Protein AF-A0AAE0FMF3-F1 (afdb_monomer_lite)

Secondary structure (DSSP, 8-state):
------PPPHHHHHHHHHHH-TTSGGGGGTT-HHHHHHHHHHHHHHHHHTEEE-TTSEEEEEES--PPPP-TTS--EEEEEEEETT-GGGS-GGGGGGHHHHHHHHSSTTB-GGGTTSEEEEEEEEEEEETTS-SS--S-B-SS--B---TTSTTTT-B--BS--B-SSSBBS-EEEEESSTTSEEEETTEEE--TTT--GGGB-GGGHHHHHTSSTT-EEEPPTTEEEEE-TT--EEEPPPPPPTT--SEEEEEEEEEEES-BSEEEGGGSPPPSSTT---SSEEE-S-TT--SSTTTTTTS-------------------------TT--PPPPEEE-SSS---EETTEE----SS--EEEEETTS-S--EEE---S----HHHHHHHT--

pLDDT: mean 76.84, std 27.26, range [20.5, 98.75]

Sequence (393 aa):
MSSRGVGLCPTWRLILLGTLDPTSPLSLLRGFEGLLSQIKFITESAWRAAVSINHHSVVHVSHGVKFPPVDWQNPININMMPIIIGAKDSIPVSCRKYYPVLEACLKSSLVSSSMEGCMGYLTIQESEVPTNTSQRRPGLHTETPGICRDRGSYFHGKSLGWGQGWAKPRLLGGIFMASTLADSCEVWENAQVTEPTVIARHGDVEHLRATLASTRELRPRRLKANEMVWITDTTPHESLPLAPCSGGEKTVRRQYFRLVAGAISVWYAAHSTPNPIPSIQPEAEIIHGNKFGVDNQEYAQAESGHDSTTGEGQCQFRESGGGGVHVTPQDCSPIRVKVVRGRKAIIGRSGVVLKTTGQRYRVQLEGEPASAVWVGISDVEINLAQAFEELRV

Organism: NCBI:txid36881

Structure (mmCIF, N/CA/C/O backbone):
data_AF-A0AAE0FMF3-F1
#
_entry.id   AF-A0AAE0FMF3-F1
#
loop_
_atom_site.group_PDB
_atom_site.id
_atom_site.type_symbol
_atom_site.label_atom_id
_atom_site.label_alt_id
_atom_site.label_comp_id
_atom_site.label_asym_id
_atom_site.label_entity_id
_atom_site.label_seq_id
_atom_site.pdbx_PDB_ins_code
_atom_site.Cartn_x
_atom_site.Cartn_y
_atom_site.Cartn_z
_atom_site.occupancy
_atom_site.B_iso_or_equiv
_atom_site.auth_seq_id
_atom_site.auth_comp_id
_atom_site.auth_asym_id
_atom_site.auth_atom_id
_atom_site.pdbx_PDB_model_num
ATOM 1 N N . MET A 1 1 ? 22.633 11.520 6.466 1.00 34.62 1 MET A N 1
ATOM 2 C CA . MET A 1 1 ? 21.817 11.259 5.259 1.00 34.62 1 MET A CA 1
ATOM 3 C C . MET A 1 1 ? 22.691 10.505 4.270 1.00 34.62 1 MET A C 1
ATOM 5 O O . MET A 1 1 ? 23.582 11.104 3.693 1.00 34.62 1 MET A O 1
ATOM 9 N N . SER A 1 2 ? 22.524 9.184 4.176 1.00 32.91 2 SER A N 1
ATOM 10 C CA . SER A 1 2 ? 23.246 8.350 3.208 1.00 32.91 2 SER A CA 1
ATOM 11 C C . SER A 1 2 ? 22.793 8.738 1.800 1.00 32.91 2 SER A C 1
ATOM 13 O O . SER A 1 2 ? 21.591 8.769 1.525 1.00 32.91 2 SER A O 1
ATOM 15 N N . SER A 1 3 ? 23.743 9.073 0.931 1.00 33.56 3 SER A N 1
ATOM 16 C CA . SER A 1 3 ? 23.519 9.151 -0.505 1.00 33.56 3 SER A CA 1
ATOM 17 C C . SER A 1 3 ? 23.095 7.763 -0.980 1.00 33.56 3 SER A C 1
ATOM 19 O O . SER A 1 3 ? 23.925 6.887 -1.214 1.00 33.56 3 SER A O 1
ATOM 21 N N . ARG A 1 4 ? 21.781 7.539 -1.113 1.00 51.03 4 ARG A N 1
ATOM 22 C CA . ARG A 1 4 ? 21.269 6.470 -1.973 1.00 51.03 4 ARG A CA 1
ATOM 23 C C . ARG A 1 4 ? 21.770 6.816 -3.374 1.00 51.03 4 ARG A C 1
ATOM 25 O O . ARG A 1 4 ? 21.195 7.675 -4.036 1.00 51.03 4 ARG A O 1
ATOM 32 N N . GLY A 1 5 ? 22.931 6.271 -3.740 1.00 42.31 5 GLY A N 1
ATOM 33 C CA . GLY A 1 5 ? 23.558 6.510 -5.031 1.00 42.31 5 GLY A CA 1
ATOM 34 C C . GLY A 1 5 ? 22.558 6.211 -6.137 1.00 42.31 5 GLY A C 1
ATOM 35 O O . GLY A 1 5 ? 21.727 5.312 -5.993 1.00 42.31 5 GLY A O 1
ATOM 36 N N . VAL A 1 6 ? 22.626 6.979 -7.222 1.00 54.16 6 VAL A N 1
ATOM 37 C CA . VAL A 1 6 ? 21.832 6.763 -8.437 1.00 54.16 6 VAL A CA 1
ATOM 38 C C . VAL A 1 6 ? 22.367 5.507 -9.133 1.00 54.16 6 VAL A C 1
ATOM 40 O O . VAL A 1 6 ? 23.012 5.564 -10.173 1.00 54.16 6 VAL A O 1
ATOM 43 N N . GLY A 1 7 ? 22.200 4.356 -8.484 1.00 64.44 7 GLY A N 1
ATOM 44 C CA . GLY A 1 7 ? 22.430 3.060 -9.089 1.00 64.44 7 GLY A CA 1
ATOM 45 C C . GLY A 1 7 ? 21.396 2.830 -10.184 1.00 64.44 7 GLY A C 1
ATOM 46 O O . GLY A 1 7 ? 20.300 3.394 -10.154 1.00 64.44 7 GLY A O 1
ATOM 47 N N . LEU A 1 8 ? 21.745 1.992 -11.158 1.00 76.19 8 LEU A N 1
ATOM 48 C CA . LEU A 1 8 ? 20.786 1.495 -12.141 1.00 76.19 8 LEU A CA 1
ATOM 49 C C . LEU A 1 8 ? 19.571 0.911 -11.414 1.00 76.19 8 LEU A C 1
ATOM 51 O O . LEU A 1 8 ? 19.737 0.180 -10.432 1.00 76.19 8 LEU A O 1
ATOM 55 N N . CYS A 1 9 ? 18.360 1.216 -11.892 1.00 82.56 9 CYS A N 1
ATOM 56 C CA . CYS A 1 9 ? 17.172 0.605 -11.310 1.00 82.56 9 CYS A CA 1
ATOM 57 C C . CYS A 1 9 ? 17.260 -0.930 -11.453 1.00 82.56 9 CYS A C 1
ATOM 59 O O . CYS A 1 9 ? 17.908 -1.421 -12.389 1.00 82.56 9 CYS A O 1
ATOM 61 N N . PRO A 1 10 ? 16.634 -1.704 -10.548 1.00 83.56 10 PRO A N 1
ATOM 62 C CA . PRO A 1 10 ? 16.750 -3.162 -10.548 1.00 83.56 10 PRO A CA 1
ATOM 63 C C . PRO A 1 10 ? 16.452 -3.804 -11.911 1.00 83.56 10 PRO A C 1
ATOM 65 O O . PRO A 1 10 ? 17.165 -4.715 -12.322 1.00 83.56 10 PRO A O 1
ATOM 68 N N . THR A 1 11 ? 15.481 -3.273 -12.659 1.00 86.94 11 THR A N 1
ATOM 69 C CA . THR A 1 11 ? 15.142 -3.729 -14.015 1.00 86.94 11 THR A CA 1
ATOM 70 C C . THR A 1 11 ? 16.310 -3.586 -14.989 1.00 86.94 11 THR A C 1
ATOM 72 O O . THR A 1 11 ? 16.676 -4.553 -15.650 1.00 86.94 11 THR A O 1
ATOM 75 N N . TRP A 1 12 ? 16.950 -2.414 -15.049 1.00 90.56 12 TRP A N 1
ATOM 76 C CA . TRP A 1 12 ? 18.107 -2.199 -15.926 1.00 90.56 12 TRP A CA 1
ATOM 77 C C . TRP A 1 12 ? 19.310 -3.034 -15.512 1.00 90.56 12 TRP A C 1
ATOM 79 O O . TRP A 1 12 ? 20.037 -3.531 -16.370 1.00 90.56 12 TRP A O 1
ATOM 89 N N . ARG A 1 13 ? 19.494 -3.247 -14.206 1.00 89.50 13 ARG A N 1
ATOM 90 C CA . ARG A 1 13 ? 20.525 -4.156 -13.708 1.00 89.50 13 ARG A CA 1
ATOM 91 C C . ARG A 1 13 ? 20.293 -5.585 -14.202 1.00 89.50 13 ARG A C 1
ATOM 93 O O . ARG A 1 13 ? 21.244 -6.205 -14.659 1.00 89.50 13 ARG A O 1
ATOM 100 N N . LEU A 1 14 ? 19.060 -6.089 -14.144 1.00 90.62 14 LEU A N 1
ATOM 101 C CA . LEU A 1 14 ? 18.723 -7.426 -14.644 1.00 90.62 14 LEU A CA 1
ATOM 102 C C . LEU A 1 14 ? 18.910 -7.542 -16.159 1.00 90.62 14 LEU A C 1
ATOM 104 O O . LEU A 1 14 ? 19.486 -8.526 -16.610 1.00 90.62 14 LEU A O 1
ATOM 108 N N . ILE A 1 15 ? 18.495 -6.529 -16.929 1.00 92.31 15 ILE A N 1
ATOM 109 C CA . ILE A 1 15 ? 18.696 -6.518 -18.385 1.00 92.31 15 ILE A CA 1
ATOM 110 C C . ILE A 1 15 ? 20.188 -6.616 -18.719 1.00 92.31 15 ILE A C 1
ATOM 112 O O . ILE A 1 15 ? 20.584 -7.469 -19.507 1.00 92.31 15 ILE A O 1
ATOM 116 N N . LEU A 1 16 ? 21.023 -5.788 -18.082 1.00 93.25 16 LEU A N 1
ATOM 117 C CA . LEU A 1 16 ? 22.468 -5.780 -18.320 1.00 93.25 16 LEU A CA 1
ATOM 118 C C . LEU A 1 16 ? 23.158 -7.055 -17.826 1.00 93.25 16 LEU A C 1
ATOM 120 O O . LEU A 1 16 ? 24.069 -7.541 -18.480 1.00 93.25 16 LEU A O 1
ATOM 124 N N . LEU A 1 17 ? 22.730 -7.633 -16.703 1.00 94.38 17 LEU A N 1
ATOM 125 C CA . LEU A 1 17 ? 23.239 -8.939 -16.273 1.00 94.38 17 LEU A CA 1
ATOM 126 C C . LEU A 1 17 ? 22.872 -10.036 -17.279 1.00 94.38 17 LEU A C 1
ATOM 128 O O . LEU A 1 17 ? 23.709 -10.878 -17.591 1.00 94.38 17 LEU A O 1
ATOM 132 N N . GLY A 1 18 ? 21.664 -9.983 -17.843 1.00 95.75 18 GLY A N 1
ATOM 133 C CA . GLY A 1 18 ? 21.236 -10.897 -18.897 1.00 95.75 18 GLY A CA 1
ATOM 134 C C . GLY A 1 18 ? 22.078 -10.789 -20.169 1.00 95.75 18 GLY A C 1
ATOM 135 O O . GLY A 1 18 ? 22.323 -11.801 -20.813 1.00 95.75 18 GLY A O 1
ATOM 136 N N . THR A 1 19 ? 22.601 -9.610 -20.524 1.00 96.75 19 THR A N 1
ATOM 137 C CA . THR A 1 19 ? 23.512 -9.509 -21.683 1.00 96.75 19 THR A CA 1
ATOM 138 C C . THR A 1 19 ? 24.870 -10.180 -21.428 1.00 96.75 19 THR A C 1
ATOM 140 O O . THR A 1 19 ? 25.551 -10.613 -22.366 1.00 96.75 19 THR A O 1
ATOM 143 N N . LEU A 1 20 ? 25.263 -10.324 -20.159 1.00 95.69 20 LEU A N 1
ATOM 144 C CA . LEU A 1 20 ? 26.506 -10.976 -19.737 1.00 95.69 20 LEU A CA 1
ATOM 145 C C . LEU A 1 20 ? 26.362 -12.492 -19.540 1.00 95.69 20 LEU A C 1
ATOM 147 O O . LEU A 1 20 ? 27.355 -13.211 -19.653 1.00 95.69 20 LEU A O 1
ATOM 151 N N . ASP A 1 21 ? 25.150 -12.994 -19.325 1.00 96.31 21 ASP A N 1
ATOM 152 C CA . ASP A 1 21 ? 24.869 -14.424 -19.193 1.00 96.31 21 ASP A CA 1
ATOM 153 C C . ASP A 1 21 ? 24.664 -15.076 -20.574 1.00 96.31 21 ASP A C 1
ATOM 155 O O . ASP A 1 21 ? 23.657 -14.795 -21.219 1.00 96.31 21 ASP A O 1
ATOM 159 N N . PRO A 1 22 ? 25.567 -15.960 -21.044 1.00 96.56 22 PRO A N 1
ATOM 160 C CA . PRO A 1 22 ? 25.448 -16.594 -22.360 1.00 96.56 22 PRO A CA 1
ATOM 161 C C . PRO A 1 22 ? 24.219 -17.506 -22.505 1.00 96.56 22 PRO A C 1
ATOM 163 O O . PRO A 1 22 ? 23.845 -17.827 -23.628 1.00 96.56 22 PRO A O 1
ATOM 166 N N . THR A 1 23 ? 23.598 -17.929 -21.401 1.00 96.69 23 THR A N 1
ATOM 167 C CA . THR A 1 23 ? 22.374 -18.746 -21.426 1.00 96.69 23 THR A CA 1
ATOM 168 C C . THR A 1 23 ? 21.105 -17.899 -21.515 1.00 96.69 23 THR A C 1
ATOM 170 O O . THR A 1 23 ? 20.043 -18.397 -21.889 1.00 96.69 23 THR A O 1
ATOM 173 N N . SER A 1 24 ? 21.203 -16.601 -21.218 1.00 96.75 24 SER A N 1
ATOM 174 C CA . SER A 1 24 ? 20.083 -15.677 -21.324 1.00 96.75 24 SER A CA 1
ATOM 175 C C . SER A 1 24 ? 19.810 -15.320 -22.788 1.00 96.75 24 SER A C 1
ATOM 177 O O . SER A 1 24 ? 20.747 -14.994 -23.522 1.00 96.75 24 SER A O 1
ATOM 179 N N . PRO A 1 25 ? 18.538 -15.236 -23.222 1.00 95.75 25 PRO A N 1
ATOM 180 C CA . PRO A 1 25 ? 18.191 -14.667 -24.527 1.00 95.75 25 PRO A CA 1
ATOM 181 C C . PRO A 1 25 ? 18.686 -13.223 -24.713 1.00 95.75 25 PRO A C 1
ATOM 183 O O . PRO A 1 25 ? 18.893 -12.774 -25.838 1.00 95.75 25 PRO A O 1
ATOM 186 N N . LEU A 1 26 ? 18.908 -12.490 -23.613 1.00 95.69 26 LEU A N 1
ATOM 187 C CA . LEU A 1 26 ? 19.444 -11.129 -23.644 1.00 95.69 26 LEU A CA 1
ATOM 188 C C . LEU A 1 26 ? 20.931 -11.078 -24.020 1.00 95.69 26 LEU A C 1
ATOM 190 O O . LEU A 1 26 ? 21.415 -10.004 -24.380 1.00 95.69 26 LEU A O 1
ATOM 194 N N . SER A 1 27 ? 21.651 -12.206 -24.005 1.00 97.12 27 SER A N 1
ATOM 195 C CA . SER A 1 27 ? 23.036 -12.290 -24.495 1.00 97.12 27 SER A CA 1
ATOM 196 C C . SER A 1 27 ? 23.182 -11.845 -25.948 1.00 97.12 27 SER A C 1
ATOM 198 O O . SER A 1 27 ? 24.229 -11.319 -26.317 1.00 97.12 27 SER A O 1
ATOM 200 N N . LEU A 1 28 ? 22.115 -11.958 -26.745 1.00 96.94 28 LEU A N 1
ATOM 201 C CA . LEU A 1 28 ? 22.059 -11.467 -28.123 1.00 96.94 28 LEU A CA 1
ATOM 202 C C . LEU A 1 28 ? 22.220 -9.942 -28.229 1.00 96.94 28 LEU A C 1
ATOM 204 O O . LEU A 1 28 ? 22.541 -9.439 -29.299 1.00 96.94 28 LEU A O 1
ATOM 208 N N . LEU A 1 29 ? 22.021 -9.202 -27.133 1.00 96.12 29 LEU A N 1
ATOM 209 C CA . LEU A 1 29 ? 22.230 -7.752 -27.064 1.00 96.12 29 LEU A CA 1
ATOM 210 C C . LEU A 1 29 ? 23.662 -7.373 -26.645 1.00 96.12 29 LEU A C 1
ATOM 212 O O . LEU A 1 29 ? 23.971 -6.187 -26.508 1.00 96.12 29 LEU A O 1
ATOM 216 N N . ARG A 1 30 ? 24.547 -8.349 -26.407 1.00 97.00 30 ARG A N 1
ATOM 217 C CA . ARG A 1 30 ? 25.952 -8.093 -26.064 1.00 97.00 30 ARG A CA 1
ATOM 218 C C . ARG A 1 30 ? 26.670 -7.418 -27.234 1.00 97.00 30 ARG A C 1
ATOM 220 O O . ARG A 1 30 ? 26.626 -7.921 -28.349 1.00 97.00 30 ARG A O 1
ATOM 227 N N . GLY A 1 31 ? 27.355 -6.305 -26.962 1.00 95.75 31 GLY A N 1
ATOM 228 C CA . GLY A 1 31 ? 28.036 -5.500 -27.985 1.00 95.75 31 GLY A CA 1
ATOM 229 C C . GLY A 1 31 ? 27.106 -4.607 -28.816 1.00 95.75 31 GLY A C 1
ATOM 230 O O . GLY A 1 31 ? 27.535 -4.062 -29.826 1.00 95.75 31 GLY A O 1
ATOM 231 N N . PHE A 1 32 ? 25.833 -4.470 -28.420 1.00 96.81 32 PHE A N 1
ATOM 232 C CA . PHE A 1 32 ? 24.867 -3.563 -29.047 1.00 96.81 32 PHE A CA 1
ATOM 233 C C . PHE A 1 32 ? 24.512 -2.397 -28.106 1.00 96.81 32 PHE A C 1
ATOM 235 O O . PHE A 1 32 ? 23.345 -2.171 -27.767 1.00 96.81 32 PHE A O 1
ATOM 242 N N . GLU A 1 33 ? 25.511 -1.634 -27.656 1.00 94.94 33 GLU A N 1
ATOM 243 C CA . GLU A 1 33 ? 25.356 -0.547 -26.674 1.00 94.94 33 GLU A CA 1
ATOM 244 C C . GLU A 1 33 ? 24.401 0.555 -27.156 1.00 94.94 33 GLU A C 1
ATOM 246 O O . GLU A 1 33 ? 23.639 1.112 -26.357 1.00 94.94 33 GLU A O 1
ATOM 251 N N . GLY A 1 34 ? 24.403 0.845 -28.461 1.00 96.19 34 GLY A N 1
ATOM 252 C CA . GLY A 1 34 ? 23.479 1.800 -29.079 1.00 96.19 34 GLY A CA 1
ATOM 253 C C . GLY A 1 34 ? 22.020 1.358 -28.948 1.00 96.19 34 GLY A C 1
ATOM 254 O O . GLY A 1 34 ? 21.169 2.133 -28.509 1.00 96.19 34 GLY A O 1
ATOM 255 N N . LEU A 1 35 ? 21.741 0.081 -29.227 1.00 94.81 35 LEU A N 1
ATOM 256 C CA . LEU A 1 35 ? 20.404 -0.492 -29.082 1.00 94.81 35 LEU A CA 1
ATOM 257 C C . LEU A 1 35 ? 19.967 -0.524 -27.613 1.00 94.81 35 LEU A C 1
ATOM 259 O O . LEU A 1 35 ? 18.858 -0.098 -27.298 1.00 94.81 35 LEU A O 1
ATOM 263 N N . LEU A 1 36 ? 20.838 -0.957 -26.696 1.00 94.50 36 LEU A N 1
ATOM 264 C CA . LEU A 1 36 ? 20.546 -0.946 -25.256 1.00 94.50 36 LEU A CA 1
ATOM 265 C C . LEU A 1 36 ? 20.232 0.468 -24.748 1.00 94.50 36 LEU A C 1
ATOM 267 O O . LEU A 1 36 ? 19.292 0.653 -23.971 1.00 94.50 36 LEU A O 1
ATOM 271 N N . SER A 1 37 ? 20.969 1.472 -25.226 1.00 94.19 37 SER A N 1
ATOM 272 C CA . SER A 1 37 ? 20.720 2.882 -24.909 1.00 94.19 37 SER A CA 1
ATOM 273 C C . SER A 1 37 ? 19.368 3.358 -25.444 1.00 94.19 37 SER A C 1
ATOM 275 O O . SER A 1 37 ? 18.639 4.045 -24.726 1.00 94.19 37 SER A O 1
ATOM 277 N N . GLN A 1 38 ? 18.990 2.946 -26.657 1.00 96.06 38 GLN A N 1
ATOM 278 C CA . GLN A 1 38 ? 17.688 3.265 -27.245 1.00 96.06 38 GLN A CA 1
ATOM 279 C C . GLN A 1 38 ? 16.536 2.619 -26.459 1.00 96.06 38 GLN A C 1
ATOM 281 O O . GLN A 1 38 ? 15.567 3.299 -26.115 1.00 96.06 38 GLN A O 1
ATOM 286 N N . ILE A 1 39 ? 16.651 1.331 -26.110 1.00 93.62 39 ILE A N 1
ATOM 287 C CA . ILE A 1 39 ? 15.652 0.629 -25.285 1.00 93.62 39 ILE A CA 1
ATOM 288 C C . ILE A 1 39 ? 15.527 1.328 -23.925 1.00 93.62 39 ILE A C 1
ATOM 290 O O . ILE A 1 39 ? 14.411 1.555 -23.447 1.00 93.62 39 ILE A O 1
ATOM 294 N N . LYS A 1 40 ? 16.654 1.734 -23.325 1.00 93.25 40 LYS A N 1
ATOM 295 C CA . LYS A 1 40 ? 16.672 2.503 -22.077 1.00 93.25 40 LYS A CA 1
ATOM 296 C C . LYS A 1 40 ? 15.940 3.818 -22.185 1.00 93.25 40 LYS A C 1
ATOM 298 O O . LYS A 1 40 ? 15.052 4.083 -21.374 1.00 93.25 40 LYS A O 1
ATOM 303 N N . PHE A 1 41 ? 16.264 4.599 -23.201 1.00 94.12 41 PHE A N 1
ATOM 304 C CA . PHE A 1 41 ? 15.624 5.879 -23.437 1.00 94.12 41 PHE A CA 1
ATOM 305 C C . PHE A 1 41 ? 14.104 5.742 -23.598 1.00 94.12 41 PHE A C 1
ATOM 307 O O . PHE A 1 41 ? 13.353 6.480 -22.956 1.00 94.12 41 PHE A O 1
ATOM 314 N N . ILE A 1 42 ? 13.646 4.781 -24.406 1.00 94.75 42 ILE A N 1
ATOM 315 C CA . ILE A 1 42 ? 12.216 4.538 -24.645 1.00 94.75 42 ILE A CA 1
ATOM 316 C C . ILE A 1 42 ? 11.520 4.122 -23.344 1.00 94.75 42 ILE A C 1
ATOM 318 O O . ILE A 1 42 ? 10.496 4.698 -22.976 1.00 94.75 42 ILE A O 1
ATOM 322 N N . THR A 1 43 ? 12.105 3.175 -22.610 1.00 93.31 43 THR A N 1
ATOM 323 C CA . THR A 1 43 ? 11.529 2.637 -21.369 1.00 93.31 43 THR A CA 1
ATOM 324 C C . THR A 1 43 ? 11.430 3.703 -20.278 1.00 93.31 43 THR A C 1
ATOM 326 O O . THR A 1 43 ? 10.370 3.887 -19.686 1.00 93.31 43 THR A O 1
ATOM 329 N N . GLU A 1 44 ? 12.503 4.460 -20.031 1.00 93.19 44 GLU A N 1
ATOM 330 C CA . GLU A 1 44 ? 12.495 5.534 -19.030 1.00 93.19 44 GLU A CA 1
ATOM 331 C C . GLU A 1 44 ? 11.550 6.678 -19.421 1.00 93.19 44 GLU A C 1
ATOM 333 O O . GLU A 1 44 ? 10.951 7.317 -18.554 1.00 93.19 44 GLU A O 1
ATOM 338 N N . SER A 1 45 ? 11.379 6.933 -20.720 1.00 94.06 45 SER A N 1
ATOM 339 C CA . SER A 1 45 ? 10.413 7.920 -21.208 1.00 94.06 45 SER A CA 1
ATOM 340 C C . SER A 1 45 ? 8.972 7.459 -20.998 1.00 94.06 45 SER A C 1
ATOM 342 O O . SER A 1 45 ? 8.158 8.255 -20.531 1.00 94.06 45 SER A O 1
ATOM 344 N N . ALA A 1 46 ? 8.673 6.178 -21.232 1.00 93.50 46 ALA A N 1
ATOM 345 C CA . ALA A 1 46 ? 7.376 5.593 -20.898 1.00 93.50 46 ALA A CA 1
ATOM 346 C C . ALA A 1 46 ? 7.103 5.650 -19.383 1.00 93.50 46 ALA A C 1
ATOM 348 O O . ALA A 1 46 ? 6.022 6.055 -18.965 1.00 93.50 46 ALA A O 1
ATOM 349 N N . TRP A 1 47 ? 8.099 5.340 -18.545 1.00 95.00 47 TRP A N 1
ATOM 350 C CA . TRP A 1 47 ? 7.981 5.459 -17.086 1.00 95.00 47 TRP A CA 1
ATOM 351 C C . TRP A 1 47 ? 7.731 6.892 -16.619 1.00 95.00 47 TRP A C 1
ATOM 353 O O . TRP A 1 47 ? 6.925 7.103 -15.717 1.00 95.00 47 TRP A O 1
ATOM 363 N N . ARG A 1 48 ? 8.398 7.882 -17.223 1.00 94.94 48 ARG A N 1
ATOM 364 C CA . ARG A 1 48 ? 8.128 9.303 -16.951 1.00 94.94 48 ARG A CA 1
ATOM 365 C C . ARG A 1 48 ? 6.703 9.687 -17.331 1.00 94.94 48 ARG A C 1
ATOM 367 O O . ARG A 1 48 ? 6.043 10.352 -16.545 1.00 94.94 48 ARG A O 1
ATOM 374 N N . ALA A 1 49 ? 6.224 9.247 -18.493 1.00 95.56 49 ALA A N 1
ATOM 375 C CA . ALA A 1 49 ? 4.863 9.529 -18.947 1.00 95.56 49 ALA A CA 1
ATOM 376 C C . ALA A 1 49 ? 3.784 8.858 -18.074 1.00 95.56 49 ALA A C 1
ATOM 378 O O . ALA A 1 49 ? 2.679 9.380 -17.954 1.00 95.56 49 ALA A O 1
ATOM 379 N N . ALA A 1 50 ? 4.112 7.730 -17.441 1.00 96.19 50 ALA A N 1
ATOM 380 C CA . ALA A 1 50 ? 3.220 6.983 -16.557 1.00 96.19 50 ALA A CA 1
ATOM 381 C C . ALA A 1 50 ? 3.065 7.578 -15.145 1.00 96.19 50 ALA A C 1
ATOM 383 O O . ALA A 1 50 ? 2.216 7.115 -14.380 1.00 96.19 50 ALA A O 1
ATOM 384 N N . VAL A 1 51 ? 3.890 8.559 -14.769 1.00 96.69 51 VAL A N 1
ATOM 385 C CA . VAL A 1 51 ? 3.821 9.234 -13.468 1.00 96.69 51 VAL A CA 1
ATOM 386 C C . VAL A 1 51 ? 3.321 10.655 -13.679 1.00 96.69 51 VAL A C 1
ATOM 388 O O . VAL A 1 51 ? 3.992 11.480 -14.294 1.00 96.69 51 VAL A O 1
ATOM 391 N N . SER A 1 52 ? 2.155 10.959 -13.118 1.00 95.25 52 SER A N 1
ATOM 392 C CA . SER A 1 52 ? 1.611 12.315 -13.115 1.00 95.25 52 SER A CA 1
ATOM 393 C C . SER A 1 52 ? 1.902 13.031 -11.800 1.00 95.25 52 SER A C 1
ATOM 395 O O . SER A 1 52 ? 1.960 12.412 -10.732 1.00 95.25 52 SER A O 1
ATOM 397 N N . ILE A 1 53 ? 2.058 14.354 -11.889 1.00 94.94 53 ILE A N 1
ATOM 398 C CA . ILE A 1 53 ? 2.065 15.231 -10.721 1.00 94.94 53 ILE A CA 1
ATOM 399 C C . ILE A 1 53 ? 0.609 15.511 -10.348 1.00 94.94 53 ILE A C 1
ATOM 401 O O . ILE A 1 53 ? -0.120 16.167 -11.091 1.00 94.94 53 ILE A O 1
ATOM 405 N N . ASN A 1 54 ? 0.180 15.008 -9.195 1.00 92.38 54 ASN A N 1
ATOM 406 C CA . ASN A 1 54 ? -1.155 15.213 -8.654 1.00 92.38 54 ASN A CA 1
ATOM 407 C C . ASN A 1 54 ? -1.057 15.648 -7.190 1.00 92.38 54 ASN A C 1
ATOM 409 O O . ASN A 1 54 ? -0.877 14.828 -6.301 1.00 92.38 54 ASN A O 1
ATOM 413 N N . HIS A 1 55 ? -1.263 16.935 -6.914 1.00 90.00 55 HIS A N 1
ATOM 414 C CA . HIS A 1 55 ? -1.217 17.492 -5.551 1.00 90.00 55 HIS A CA 1
ATOM 415 C C . HIS A 1 55 ? -2.315 16.988 -4.603 1.00 90.00 55 HIS A C 1
ATOM 417 O O . HIS A 1 55 ? -2.400 17.428 -3.459 1.00 90.00 55 HIS A O 1
ATOM 423 N N . HIS A 1 56 ? -3.180 16.093 -5.075 1.00 92.06 56 HIS A N 1
ATOM 424 C CA . HIS A 1 56 ? -4.233 15.480 -4.283 1.00 92.06 56 HIS A CA 1
ATOM 425 C C . HIS A 1 56 ? -4.108 13.954 -4.224 1.00 92.06 56 HIS A C 1
ATOM 427 O O . HIS A 1 56 ? -5.062 13.296 -3.819 1.00 92.06 56 HIS A O 1
ATOM 433 N N . SER A 1 57 ? -2.968 13.372 -4.623 1.00 93.38 57 SER A N 1
ATOM 434 C CA . SER A 1 57 ? -2.723 11.930 -4.459 1.00 93.38 57 SER A CA 1
ATOM 435 C C . SER A 1 57 ? -2.502 11.516 -3.002 1.00 93.38 57 SER A C 1
ATOM 437 O O . SER A 1 57 ? -2.659 10.337 -2.674 1.00 93.38 57 SER A O 1
ATOM 439 N N . VAL A 1 58 ? -2.158 12.474 -2.137 1.00 96.25 58 VAL A N 1
ATOM 440 C CA . VAL A 1 58 ? -2.069 12.326 -0.681 1.00 96.25 58 VAL A CA 1
ATOM 441 C C . VAL A 1 58 ? -2.760 13.510 -0.016 1.00 96.25 58 VAL A C 1
ATOM 443 O O . VAL A 1 58 ? -2.541 14.658 -0.395 1.00 96.25 58 VAL A O 1
ATOM 446 N N . VAL A 1 59 ? -3.576 13.241 1.000 1.00 95.88 59 VAL A N 1
ATOM 447 C CA . VAL A 1 59 ? -4.231 14.266 1.816 1.00 95.88 59 VAL A CA 1
ATOM 448 C C . VAL A 1 59 ? -3.999 13.963 3.289 1.00 95.88 59 VAL A C 1
ATOM 450 O O . VAL A 1 59 ? -4.270 12.863 3.762 1.00 95.88 59 VAL A O 1
ATOM 453 N N . HIS A 1 60 ? -3.504 14.949 4.031 1.00 94.81 60 HIS A N 1
ATOM 454 C CA . HIS A 1 60 ? -3.301 14.843 5.476 1.00 94.81 60 HIS A CA 1
ATOM 455 C C . HIS A 1 60 ? -4.631 15.049 6.189 1.00 94.81 60 HIS A C 1
ATOM 457 O O . HIS A 1 60 ? -5.219 16.128 6.128 1.00 94.81 60 HIS A O 1
ATOM 463 N N . VAL A 1 61 ? -5.125 13.999 6.838 1.00 94.69 61 VAL A N 1
ATOM 464 C CA . VAL A 1 61 ? -6.474 13.969 7.418 1.00 94.69 61 VAL A CA 1
ATOM 465 C C . VAL A 1 61 ? -6.445 14.417 8.874 1.00 94.69 61 VAL A C 1
ATOM 467 O O . VAL A 1 61 ? -7.304 15.183 9.303 1.00 94.69 61 VAL A O 1
ATOM 470 N N . SER A 1 62 ? -5.458 13.952 9.642 1.00 94.44 62 SER A N 1
ATOM 471 C CA . SER A 1 62 ? -5.325 14.285 11.060 1.00 94.44 62 SER A CA 1
ATOM 472 C C . SER A 1 62 ? -3.887 14.112 11.535 1.00 94.44 62 SER A C 1
ATOM 474 O O . SER A 1 62 ? -3.224 13.131 11.200 1.00 94.44 62 SER A O 1
ATOM 476 N N . HIS A 1 63 ? -3.439 15.015 12.404 1.00 91.19 63 HIS A N 1
ATOM 477 C CA . HIS A 1 63 ? -2.174 14.892 13.125 1.00 91.19 63 HIS A CA 1
ATOM 478 C C . HIS A 1 63 ? -2.476 14.468 14.567 1.00 91.19 63 HIS A C 1
ATOM 480 O O . HIS A 1 63 ? -3.270 15.118 15.244 1.00 91.19 63 HIS A O 1
ATOM 486 N N . GLY A 1 64 ? -1.876 13.378 15.048 1.00 92.69 64 GLY A N 1
ATOM 487 C CA . GLY A 1 64 ? -2.045 12.935 16.438 1.00 92.69 64 GLY A CA 1
ATOM 488 C C . GLY A 1 64 ? -3.286 12.076 16.688 1.00 92.69 64 GLY A C 1
ATOM 489 O O . GLY A 1 64 ? -3.941 12.215 17.722 1.00 92.69 64 GLY A O 1
ATOM 490 N N . VAL A 1 65 ? -3.616 11.176 15.760 1.00 96.56 65 VAL A N 1
ATOM 491 C CA . VAL A 1 65 ? -4.667 10.177 15.976 1.00 96.56 65 VAL A CA 1
ATOM 492 C C . VAL A 1 65 ? -4.337 9.318 17.198 1.00 96.56 65 VAL A C 1
ATOM 494 O O . VAL A 1 65 ? -3.243 8.775 17.330 1.00 96.56 65 VAL A O 1
ATOM 497 N N . LYS A 1 66 ? -5.298 9.194 18.114 1.00 96.44 66 LYS A N 1
ATOM 498 C CA . LYS A 1 66 ? -5.118 8.452 19.362 1.00 96.44 66 LYS A CA 1
ATOM 499 C C . LYS A 1 66 ? -5.347 6.964 19.122 1.00 96.44 66 LYS A C 1
ATOM 501 O O . LYS A 1 66 ? -6.490 6.517 19.039 1.00 96.44 66 LYS A O 1
ATOM 506 N N . PHE A 1 67 ? -4.260 6.209 19.022 1.00 98.12 67 PHE A N 1
ATOM 507 C CA . PHE A 1 67 ? -4.319 4.752 19.027 1.00 98.12 67 PHE A CA 1
ATOM 508 C C . PHE A 1 67 ? -4.731 4.232 20.412 1.00 98.12 67 PHE A C 1
ATOM 510 O O . PHE A 1 67 ? -4.340 4.815 21.428 1.00 98.12 67 PHE A O 1
ATOM 517 N N . PRO A 1 68 ? -5.531 3.154 20.479 1.00 97.88 68 PRO A N 1
ATOM 518 C CA . PRO A 1 68 ? -5.895 2.551 21.751 1.00 97.88 68 PRO A CA 1
ATOM 519 C C . PRO A 1 68 ? -4.701 1.802 22.365 1.00 97.88 68 PRO A C 1
ATOM 521 O O . PRO A 1 68 ? -3.816 1.359 21.626 1.00 97.88 68 PRO A O 1
ATOM 524 N N . PRO A 1 69 ? -4.701 1.578 23.692 1.00 97.38 69 PRO A N 1
ATOM 525 C CA . PRO A 1 69 ? -3.754 0.672 24.330 1.00 97.38 69 PRO A CA 1
ATOM 526 C C . PRO A 1 69 ? -3.756 -0.727 23.690 1.00 97.38 69 PRO A C 1
ATOM 528 O O . PRO A 1 69 ? -4.790 -1.237 23.233 1.00 97.38 69 PRO A O 1
ATOM 531 N N . VAL A 1 70 ? -2.582 -1.354 23.679 1.00 97.25 70 VAL A N 1
ATOM 532 C CA . VAL A 1 70 ? -2.373 -2.703 23.142 1.00 97.25 70 VAL A CA 1
ATOM 533 C C . VAL A 1 70 ? -2.301 -3.704 24.284 1.00 97.25 70 VAL A C 1
ATOM 535 O O . VAL A 1 70 ? -1.558 -3.496 25.241 1.00 97.25 70 VAL A O 1
ATOM 538 N N . ASP A 1 71 ? -3.042 -4.800 24.144 1.00 96.62 71 ASP A N 1
ATOM 539 C CA . ASP A 1 71 ? -2.799 -6.023 24.900 1.00 96.62 71 ASP A CA 1
ATOM 540 C C . ASP A 1 71 ? -1.744 -6.826 24.128 1.00 96.62 71 ASP A C 1
ATOM 542 O O . ASP A 1 71 ? -2.046 -7.462 23.121 1.00 96.62 71 ASP A O 1
ATOM 546 N N . TRP A 1 72 ? -0.485 -6.748 24.561 1.00 96.12 72 TRP A N 1
ATOM 547 C CA . TRP A 1 72 ? 0.619 -7.429 23.878 1.00 96.12 72 TRP A CA 1
ATOM 548 C C . TRP A 1 72 ? 0.613 -8.946 24.091 1.00 96.12 72 TRP A C 1
ATOM 550 O O . TRP A 1 72 ? 1.376 -9.639 23.421 1.00 96.12 72 TRP A O 1
ATOM 560 N N . GLN A 1 73 ? -0.236 -9.470 24.981 1.00 96.62 73 GLN A N 1
ATOM 561 C CA . GLN A 1 73 ? -0.469 -10.909 25.090 1.00 96.62 73 GLN A CA 1
ATOM 562 C C . GLN A 1 73 ? -1.409 -11.403 23.982 1.00 96.62 73 GLN A C 1
ATOM 564 O O . GLN A 1 73 ? -1.293 -12.552 23.566 1.00 96.62 73 GLN A O 1
ATOM 569 N N . ASN A 1 74 ? -2.287 -10.534 23.467 1.00 96.69 74 ASN A N 1
ATOM 570 C CA . ASN A 1 74 ? -3.248 -10.850 22.408 1.00 96.69 74 ASN A CA 1
ATOM 571 C C . ASN A 1 74 ? -3.277 -9.752 21.327 1.00 96.69 74 ASN A C 1
ATOM 573 O O . ASN A 1 74 ? -4.296 -9.068 21.164 1.00 96.69 74 ASN A O 1
ATOM 577 N N . PRO A 1 75 ? -2.171 -9.551 20.585 1.00 97.69 75 PRO A N 1
ATOM 578 C CA . PRO A 1 75 ? -2.098 -8.493 19.589 1.00 97.69 75 PRO A CA 1
ATOM 579 C C . PRO A 1 75 ? -3.080 -8.735 18.436 1.00 97.69 75 PRO A C 1
ATOM 581 O O . PRO A 1 75 ? -3.227 -9.852 17.932 1.00 97.69 75 PRO A O 1
ATOM 584 N N . ILE A 1 76 ? -3.731 -7.670 17.974 1.00 98.50 76 ILE A N 1
ATOM 585 C CA . ILE A 1 76 ? -4.639 -7.727 16.826 1.00 98.50 76 ILE A CA 1
ATOM 586 C C . ILE A 1 76 ? -3.837 -7.805 15.530 1.00 98.50 76 ILE A C 1
ATOM 588 O O . ILE A 1 76 ? -3.025 -6.930 15.229 1.00 98.50 76 ILE A O 1
ATOM 592 N N . ASN A 1 77 ? -4.141 -8.813 14.717 1.00 98.25 77 ASN A N 1
ATOM 593 C CA . ASN A 1 77 ? -3.628 -8.946 13.361 1.00 98.25 77 ASN A CA 1
ATOM 594 C C . ASN A 1 77 ? -4.768 -9.333 12.413 1.00 98.25 77 ASN A C 1
ATOM 596 O O . ASN A 1 77 ? -5.095 -10.509 12.260 1.00 98.25 77 ASN A O 1
ATOM 600 N N . ILE A 1 78 ? -5.389 -8.327 11.805 1.00 98.50 78 ILE A N 1
ATOM 601 C CA . ILE A 1 78 ? -6.428 -8.495 10.789 1.00 98.50 78 ILE A CA 1
ATOM 602 C C . ILE A 1 78 ? -6.005 -7.787 9.508 1.00 98.50 78 ILE A C 1
ATOM 604 O O . ILE A 1 78 ? -5.409 -6.708 9.548 1.00 98.50 78 ILE A O 1
ATOM 608 N N . ASN A 1 79 ? -6.334 -8.373 8.362 1.00 98.25 79 ASN A N 1
ATOM 609 C CA . ASN A 1 79 ? -6.002 -7.814 7.058 1.00 98.25 79 ASN A CA 1
ATOM 610 C C . ASN A 1 79 ? -7.249 -7.768 6.178 1.00 98.25 79 ASN A C 1
ATOM 612 O O . ASN A 1 79 ? -7.894 -8.792 5.976 1.00 98.25 79 ASN A O 1
ATOM 616 N N . MET A 1 80 ? -7.573 -6.594 5.635 1.00 97.88 80 MET A N 1
ATOM 617 C CA . MET A 1 80 ? -8.703 -6.401 4.714 1.00 97.88 80 MET A CA 1
ATOM 618 C C . MET A 1 80 ? -10.057 -6.931 5.236 1.00 97.88 80 MET A C 1
ATOM 620 O O . MET A 1 80 ? -10.874 -7.411 4.452 1.00 97.88 80 MET A O 1
ATOM 624 N N . MET A 1 81 ? -10.313 -6.856 6.543 1.00 98.62 81 MET A N 1
ATOM 625 C CA . MET A 1 81 ? -11.564 -7.330 7.138 1.00 98.62 81 MET A CA 1
ATOM 626 C C . MET A 1 81 ? -12.739 -6.430 6.741 1.00 98.62 81 MET A C 1
ATOM 628 O O . MET A 1 81 ? -12.663 -5.227 7.000 1.00 98.62 81 MET A O 1
ATOM 632 N N . PRO A 1 82 ? -13.814 -6.969 6.136 1.00 98.44 82 PRO A N 1
ATOM 633 C CA . PRO A 1 82 ? -14.952 -6.160 5.718 1.00 98.44 82 PRO A CA 1
ATOM 634 C C . PRO A 1 82 ? -15.671 -5.576 6.938 1.00 98.44 82 PRO A C 1
ATOM 636 O O . PRO A 1 82 ? -15.905 -6.273 7.926 1.00 98.44 82 PRO A O 1
ATOM 639 N N . ILE A 1 83 ? -16.013 -4.295 6.872 1.00 98.38 83 ILE A N 1
ATOM 640 C CA . ILE A 1 83 ? -16.805 -3.557 7.861 1.00 98.38 83 ILE A CA 1
ATOM 641 C C . ILE A 1 83 ? -17.739 -2.592 7.130 1.00 98.38 83 ILE A C 1
ATOM 643 O O . ILE A 1 83 ? -17.485 -2.227 5.984 1.00 98.38 83 ILE A O 1
ATOM 647 N N . ILE A 1 84 ? -18.781 -2.118 7.805 1.00 97.94 84 ILE A N 1
ATOM 648 C CA . ILE A 1 84 ? -19.627 -1.039 7.292 1.00 97.94 84 ILE A CA 1
ATOM 649 C C . ILE A 1 84 ? -19.140 0.275 7.899 1.00 97.94 84 ILE A C 1
ATOM 651 O O . ILE A 1 84 ? -19.116 0.453 9.121 1.00 97.94 84 ILE A O 1
ATOM 655 N N . ILE A 1 85 ? -18.710 1.197 7.042 1.00 96.69 85 ILE A N 1
ATOM 656 C CA . ILE A 1 85 ? -18.164 2.491 7.453 1.00 96.69 85 ILE A CA 1
ATOM 657 C C . ILE A 1 85 ? -19.245 3.283 8.204 1.00 96.69 85 ILE A C 1
ATOM 659 O O . ILE A 1 85 ? -20.369 3.414 7.736 1.00 96.69 85 ILE A O 1
ATOM 663 N N . GLY A 1 86 ? -18.909 3.800 9.389 1.00 94.00 86 GLY A N 1
ATOM 664 C CA . GLY A 1 86 ? -19.843 4.511 10.278 1.00 94.00 86 GLY A CA 1
ATOM 665 C C . GLY A 1 86 ? -20.682 3.609 11.194 1.00 94.00 86 GLY A C 1
ATOM 666 O O . GLY A 1 86 ? -21.143 4.058 12.240 1.00 94.00 86 GLY A O 1
ATOM 667 N N . ALA A 1 87 ? -20.804 2.312 10.897 1.00 96.50 87 ALA A N 1
ATOM 668 C CA . ALA A 1 87 ? -21.560 1.371 11.723 1.00 96.50 87 ALA A CA 1
ATOM 669 C C . ALA A 1 87 ? -20.639 0.654 12.726 1.00 96.50 87 ALA A C 1
ATOM 671 O O . ALA A 1 87 ? -19.993 -0.350 12.415 1.00 96.50 87 ALA A O 1
ATOM 672 N N . LYS A 1 88 ? -20.546 1.178 13.955 1.00 97.12 88 LYS A N 1
ATOM 673 C CA . LYS A 1 88 ? -19.665 0.647 15.020 1.00 97.12 88 LYS A CA 1
ATOM 674 C C . LYS A 1 88 ? -19.925 -0.824 15.365 1.00 97.12 88 LYS A C 1
ATOM 676 O O . LYS A 1 88 ? -19.013 -1.542 15.777 1.00 97.12 88 LYS A O 1
ATOM 681 N N . ASP A 1 89 ? -21.170 -1.254 15.253 1.00 97.75 89 ASP A N 1
ATOM 682 C CA . ASP A 1 89 ? -21.625 -2.616 15.510 1.00 97.75 89 ASP A CA 1
ATOM 683 C C . ASP A 1 89 ? -21.155 -3.620 14.449 1.00 97.75 89 ASP A C 1
ATOM 685 O O . ASP A 1 89 ? -20.937 -4.777 14.809 1.00 97.75 89 ASP A O 1
ATOM 689 N N . SER A 1 90 ? -20.868 -3.171 13.219 1.00 98.00 90 SER A N 1
ATOM 690 C CA . SER A 1 90 ? -20.236 -3.986 12.166 1.00 98.00 90 SER A CA 1
ATOM 691 C C . SER A 1 90 ? -18.784 -4.384 12.478 1.00 98.00 90 SER A C 1
ATOM 693 O O . SER A 1 90 ? -18.212 -5.245 11.810 1.00 98.00 90 SER A O 1
ATOM 695 N N . ILE A 1 91 ? -18.175 -3.778 13.504 1.00 98.25 91 ILE A N 1
ATOM 696 C CA . ILE A 1 91 ? -16.808 -4.065 13.939 1.00 98.25 91 ILE A CA 1
ATOM 697 C C . ILE A 1 91 ? -16.849 -5.104 15.072 1.00 98.25 91 ILE A C 1
ATOM 699 O O . ILE A 1 91 ? -17.531 -4.880 16.085 1.00 98.25 91 ILE A O 1
ATOM 703 N N . PRO A 1 92 ? -16.076 -6.202 14.978 1.00 97.81 92 PRO A N 1
ATOM 704 C CA . PRO A 1 92 ? -15.960 -7.188 16.050 1.00 97.81 92 PRO A CA 1
ATOM 705 C C . PRO A 1 92 ? -15.508 -6.556 17.364 1.00 97.81 92 PRO A C 1
ATOM 707 O O . PRO A 1 92 ? -14.678 -5.646 17.370 1.00 97.81 92 PRO A O 1
ATOM 710 N N . VAL A 1 93 ? -16.014 -7.066 18.492 1.00 97.69 93 VAL A N 1
ATOM 711 C CA . VAL A 1 93 ? -15.756 -6.506 19.834 1.00 97.69 93 VAL A CA 1
ATOM 712 C C . VAL A 1 93 ? -14.262 -6.316 20.107 1.00 97.69 93 VAL A C 1
ATOM 714 O O . VAL A 1 93 ? -13.873 -5.254 20.590 1.00 97.69 93 VAL A O 1
ATOM 717 N N . SER A 1 94 ? -13.424 -7.280 19.713 1.00 96.88 94 SER A N 1
ATOM 718 C CA . SER A 1 94 ? -11.961 -7.213 19.850 1.00 96.88 94 SER A CA 1
ATOM 719 C C . SER A 1 94 ? -11.340 -5.993 19.159 1.00 96.88 94 SER A C 1
ATOM 721 O O . SER A 1 94 ? -10.375 -5.421 19.658 1.00 96.88 94 SER A O 1
ATOM 723 N N . CYS A 1 95 ? -11.921 -5.538 18.048 1.00 98.25 95 CYS A N 1
ATOM 724 C CA . CYS A 1 95 ? -11.410 -4.435 17.237 1.00 98.25 95 CYS A CA 1
ATOM 725 C C . CYS A 1 95 ? -12.081 -3.088 17.551 1.00 98.25 95 CYS A C 1
ATOM 727 O O . CYS A 1 95 ? -11.569 -2.044 17.145 1.00 98.25 95 CYS A O 1
ATOM 729 N N . ARG A 1 96 ? -13.190 -3.059 18.309 1.00 97.56 96 ARG A N 1
ATOM 730 C CA . ARG A 1 96 ? -13.958 -1.823 18.589 1.00 97.56 96 ARG A CA 1
ATOM 731 C C . ARG A 1 96 ? -13.151 -0.735 19.299 1.00 97.56 96 ARG A C 1
ATOM 733 O O . ARG A 1 96 ? -13.498 0.438 19.174 1.00 97.56 96 ARG A O 1
ATOM 740 N N . LYS A 1 97 ? -12.059 -1.082 19.993 1.00 97.88 97 LYS A N 1
ATOM 741 C CA . LYS A 1 97 ? -11.130 -0.102 20.588 1.00 97.88 97 LYS A CA 1
ATOM 742 C C . LYS A 1 97 ? -10.489 0.832 19.548 1.00 97.88 97 LYS A C 1
ATOM 744 O O . LYS A 1 97 ? -10.112 1.944 19.895 1.00 97.88 97 LYS A O 1
ATOM 749 N N . TYR A 1 98 ? -10.427 0.427 18.277 1.00 98.38 98 TYR A N 1
ATOM 750 C CA . TYR A 1 98 ? -9.947 1.251 17.161 1.00 98.38 98 TYR A CA 1
ATOM 751 C C . TYR A 1 98 ? -11.016 2.169 16.555 1.00 98.38 98 TYR A C 1
ATOM 753 O O . TYR A 1 98 ? -10.710 2.942 15.650 1.00 98.38 98 TYR A O 1
ATOM 761 N N . TYR A 1 99 ? -12.257 2.145 17.051 1.00 97.00 99 TYR A N 1
ATOM 762 C CA . TYR A 1 99 ? -13.316 3.015 16.535 1.00 97.00 99 TYR A CA 1
ATOM 763 C C . TYR A 1 99 ? -12.950 4.514 16.526 1.00 97.00 99 TYR A C 1
ATOM 765 O O . TYR A 1 99 ? -13.218 5.159 15.518 1.00 97.00 99 TYR A O 1
ATOM 773 N N . PRO A 1 100 ? -12.254 5.084 17.534 1.00 96.12 100 PRO A N 1
ATOM 774 C CA . PRO A 1 100 ? -11.799 6.477 17.462 1.00 96.12 100 PRO A CA 1
ATOM 775 C C . PRO A 1 100 ? -10.840 6.768 16.293 1.00 96.12 100 PRO A C 1
ATOM 777 O O . PRO A 1 100 ? -10.842 7.875 15.759 1.00 96.12 100 PRO A O 1
ATOM 780 N N . VAL A 1 101 ? -10.035 5.782 15.874 1.00 97.75 101 VAL A N 1
ATOM 781 C CA . VAL A 1 101 ? -9.136 5.882 14.707 1.00 97.75 101 VAL A CA 1
ATOM 782 C C . VAL A 1 101 ? -9.952 5.886 13.408 1.00 97.75 101 VAL A C 1
ATOM 784 O O . VAL A 1 101 ? -9.685 6.688 12.515 1.00 97.75 101 VAL A O 1
ATOM 787 N N . LEU A 1 102 ? -10.993 5.048 13.328 1.00 96.69 102 LEU A N 1
ATOM 788 C CA . LEU A 1 102 ? -11.952 5.042 12.215 1.00 96.69 102 LEU A CA 1
ATOM 789 C C . LEU A 1 102 ? -12.726 6.360 12.127 1.00 96.69 102 LEU A C 1
ATOM 791 O O . LEU A 1 102 ? -12.810 6.953 11.056 1.00 96.69 102 LEU A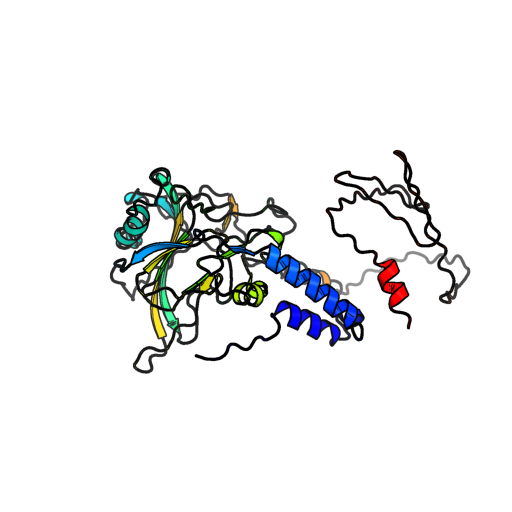 O 1
ATOM 795 N N . GLU A 1 103 ? -13.228 6.870 13.250 1.00 94.62 103 GLU A N 1
ATOM 796 C CA . GLU A 1 103 ? -13.894 8.172 13.290 1.00 94.62 103 GLU A CA 1
ATOM 797 C C . GLU A 1 103 ? -12.969 9.305 12.838 1.00 94.62 103 GLU A C 1
ATOM 799 O O . GLU A 1 103 ? -13.423 10.220 12.159 1.00 94.62 103 GLU A O 1
ATOM 804 N N . ALA A 1 104 ? -11.676 9.258 13.177 1.00 95.12 104 ALA A N 1
ATOM 805 C CA . ALA A 1 104 ? -10.711 10.254 12.715 1.00 95.12 104 ALA A CA 1
ATOM 806 C C . ALA A 1 104 ? -10.554 10.260 11.184 1.00 95.12 104 ALA A C 1
ATOM 808 O O . ALA A 1 104 ? -10.270 11.312 10.617 1.00 95.12 104 ALA A O 1
ATOM 809 N N . CYS A 1 105 ? -10.786 9.125 10.512 1.00 95.06 105 CYS A N 1
ATOM 810 C CA . CYS A 1 105 ? -10.836 9.076 9.050 1.00 95.06 105 CYS A CA 1
ATOM 811 C C . CYS A 1 105 ? -12.037 9.876 8.523 1.00 95.06 105 CYS A C 1
ATOM 813 O O . CYS A 1 105 ? -11.890 10.648 7.585 1.00 95.06 105 CYS A O 1
ATOM 815 N N . LEU A 1 106 ? -13.208 9.721 9.150 1.00 90.25 106 LEU A N 1
ATOM 816 C CA . LEU A 1 106 ? -14.490 10.243 8.655 1.00 90.25 106 LEU A CA 1
ATOM 817 C C . LEU A 1 106 ? -14.805 11.676 9.104 1.00 90.25 106 LEU A C 1
ATOM 819 O O . LEU A 1 106 ? -15.555 12.376 8.434 1.00 90.25 106 LEU A O 1
ATOM 823 N N . LYS A 1 107 ? -14.234 12.133 10.225 1.00 87.88 107 LYS A N 1
ATOM 824 C CA . LYS A 1 107 ? -14.497 13.463 10.810 1.00 87.88 107 LYS A CA 1
ATOM 825 C C . LYS A 1 107 ? -13.903 14.626 10.011 1.00 87.88 107 LYS A C 1
ATOM 827 O O . LYS A 1 107 ? -14.220 15.778 10.298 1.00 87.88 107 LYS A O 1
ATOM 832 N N . SER A 1 108 ? -13.034 14.358 9.037 1.00 82.81 108 SER A N 1
ATOM 833 C CA . SER A 1 108 ? -12.491 15.412 8.184 1.00 82.81 108 SER A CA 1
ATOM 834 C C . SER A 1 108 ? -13.587 15.995 7.297 1.00 82.81 108 SER A C 1
ATOM 836 O O . SER A 1 108 ? -14.266 15.264 6.584 1.00 82.81 108 SER A O 1
ATOM 838 N N . SER A 1 109 ? -13.718 17.323 7.268 1.00 81.56 109 SER A N 1
ATOM 839 C CA . SER A 1 109 ? -14.637 18.023 6.355 1.00 81.56 109 SER A CA 1
ATOM 840 C C . SER A 1 109 ? -14.320 17.779 4.875 1.00 81.56 109 SER A C 1
ATOM 842 O O . SER A 1 109 ? -15.144 18.068 4.005 1.00 81.56 109 SER A O 1
ATOM 844 N N . LEU A 1 110 ? -13.132 17.238 4.592 1.00 85.38 110 LEU A N 1
ATOM 845 C CA . LEU A 1 110 ? -12.720 16.820 3.262 1.00 85.38 110 LEU A CA 1
ATOM 846 C C . LEU A 1 110 ? -13.387 15.510 2.845 1.00 85.38 110 LEU A C 1
ATOM 848 O O . LEU A 1 110 ? -13.493 15.270 1.653 1.00 85.38 110 LEU A O 1
ATOM 852 N N . VAL A 1 111 ? -13.838 14.666 3.773 1.00 86.50 111 VAL A N 1
ATOM 853 C CA . VAL A 1 111 ? -14.423 13.355 3.474 1.00 86.50 111 VAL A CA 1
ATOM 854 C C . VAL A 1 111 ? -15.885 13.478 3.048 1.00 86.50 111 VAL A C 1
ATOM 856 O O . VAL A 1 111 ? -16.677 14.210 3.640 1.00 86.50 111 VAL A O 1
ATOM 859 N N . SER A 1 112 ? -16.259 12.763 1.985 1.00 88.88 112 SER A N 1
ATOM 860 C CA . SER A 1 112 ? -17.656 12.679 1.569 1.00 88.88 112 SER A CA 1
ATOM 861 C C . SER A 1 112 ? -18.483 11.857 2.557 1.00 88.88 112 SER A C 1
ATOM 863 O O . SER A 1 112 ? -18.141 10.717 2.867 1.00 88.88 112 SER A O 1
ATOM 865 N N . SER A 1 113 ? -19.636 12.393 2.962 1.00 89.81 113 SER A N 1
ATOM 866 C CA . SER A 1 113 ? -20.638 11.669 3.754 1.00 89.81 113 SER A CA 1
ATOM 867 C C . SER A 1 113 ? -21.214 10.457 3.019 1.00 89.81 113 SER A C 1
ATOM 869 O O . SER A 1 113 ? -21.743 9.556 3.651 1.00 89.81 113 SER A O 1
ATOM 871 N N . SER A 1 114 ? -21.075 10.393 1.691 1.00 90.31 114 SER A N 1
ATOM 872 C CA . SER A 1 114 ? -21.508 9.240 0.895 1.00 90.31 114 SER A CA 1
ATOM 873 C C . SER A 1 114 ? -20.708 7.963 1.163 1.00 90.31 114 SER A C 1
ATOM 875 O O . SER A 1 114 ? -21.062 6.933 0.609 1.00 90.31 114 SER A O 1
ATOM 877 N N . MET A 1 115 ? -19.611 8.022 1.930 1.00 91.19 115 MET A N 1
ATOM 878 C CA . MET A 1 115 ? -18.883 6.822 2.357 1.00 91.19 115 MET A CA 1
ATOM 879 C C . MET A 1 115 ? -19.516 6.149 3.579 1.00 91.19 115 MET A C 1
ATOM 881 O O . MET A 1 115 ? -19.196 4.999 3.865 1.00 91.19 115 MET A O 1
ATOM 885 N N . GLU A 1 116 ? -20.378 6.848 4.318 1.00 93.75 116 GLU A N 1
ATOM 886 C CA . GLU A 1 116 ? -21.079 6.276 5.463 1.00 93.75 116 GLU A CA 1
ATOM 887 C C . GLU A 1 116 ? -22.107 5.239 4.992 1.00 93.75 116 GLU A C 1
ATOM 889 O O . GLU A 1 116 ? -22.831 5.453 4.022 1.00 93.75 116 GLU A O 1
ATOM 894 N N . GLY A 1 117 ? -22.132 4.080 5.648 1.00 95.19 117 GLY A N 1
ATOM 895 C CA . GLY A 1 117 ? -22.939 2.931 5.242 1.00 95.19 117 GLY A CA 1
ATOM 896 C C . GLY A 1 117 ? -22.328 2.079 4.123 1.00 95.19 117 GLY A C 1
ATOM 897 O O . GLY A 1 117 ? -22.831 0.988 3.869 1.00 95.19 117 GLY A O 1
ATOM 898 N N . CYS A 1 118 ? -21.240 2.514 3.480 1.00 95.62 118 CYS A N 1
ATOM 899 C CA . CYS A 1 118 ? -20.551 1.707 2.472 1.00 95.62 118 CYS A CA 1
ATOM 900 C C . CYS A 1 118 ? -19.653 0.633 3.096 1.00 95.62 118 CYS A C 1
ATOM 902 O O . CYS A 1 118 ? -19.172 0.765 4.228 1.00 95.62 118 CYS A O 1
ATOM 904 N N . MET A 1 119 ? -19.354 -0.402 2.308 1.00 97.31 119 MET A N 1
ATOM 905 C CA . MET A 1 119 ? -18.328 -1.383 2.638 1.00 97.31 119 MET A CA 1
ATOM 906 C C . MET A 1 119 ? -16.940 -0.727 2.707 1.00 97.31 119 MET A C 1
ATOM 908 O O . MET A 1 119 ? -16.524 0.017 1.814 1.00 97.31 119 MET A O 1
ATOM 912 N N . GLY A 1 120 ? -16.208 -1.028 3.775 1.00 97.81 120 GLY A N 1
ATOM 913 C CA . GLY A 1 120 ? -14.798 -0.701 3.947 1.00 97.81 120 GLY A CA 1
ATOM 914 C C . GLY A 1 120 ? -14.004 -1.932 4.369 1.00 97.81 120 GLY A C 1
ATOM 915 O O . GLY A 1 120 ? -14.561 -2.896 4.889 1.00 97.81 120 GLY A O 1
ATOM 916 N N . TYR A 1 121 ? -12.689 -1.902 4.168 1.00 98.50 121 TYR A N 1
ATOM 917 C CA . TYR A 1 121 ? -11.811 -3.034 4.470 1.00 98.50 121 TYR A CA 1
ATOM 918 C C . TYR A 1 121 ? -10.721 -2.618 5.452 1.00 98.50 121 TYR A C 1
ATOM 920 O O . TYR A 1 121 ? -9.808 -1.852 5.124 1.00 98.50 121 TYR A O 1
ATOM 928 N N . LEU A 1 122 ? -10.836 -3.128 6.675 1.00 98.62 122 LEU A N 1
ATOM 929 C CA . LEU A 1 122 ? -10.021 -2.761 7.821 1.00 98.62 122 LEU A CA 1
ATOM 930 C C . LEU A 1 122 ? -8.800 -3.671 7.959 1.00 98.62 122 LEU A C 1
ATOM 932 O O . LEU A 1 122 ? -8.896 -4.897 7.968 1.00 98.62 122 LEU A O 1
ATOM 936 N N . THR A 1 123 ? -7.641 -3.053 8.131 1.00 98.75 123 THR A N 1
ATOM 937 C CA . THR A 1 123 ? -6.389 -3.716 8.489 1.00 98.75 123 THR A CA 1
ATOM 938 C C . THR A 1 123 ? -5.863 -3.100 9.777 1.00 98.75 123 THR A C 1
ATOM 940 O O . THR A 1 123 ? -5.691 -1.883 9.871 1.00 98.75 123 THR A O 1
ATOM 943 N N . ILE A 1 124 ? -5.596 -3.949 10.765 1.00 98.75 124 ILE A N 1
ATOM 944 C CA . ILE A 1 124 ? -4.949 -3.587 12.025 1.00 98.75 124 ILE A CA 1
ATOM 945 C C . ILE A 1 124 ? -3.847 -4.609 12.246 1.00 98.75 124 ILE A C 1
ATOM 947 O O . ILE A 1 124 ? -4.118 -5.808 12.247 1.00 98.75 124 ILE A O 1
ATOM 951 N N . GLN A 1 125 ? -2.623 -4.133 12.445 1.00 98.56 125 GLN A N 1
ATOM 952 C CA . GLN A 1 125 ? -1.492 -4.988 12.777 1.00 98.56 125 GLN A CA 1
ATOM 953 C C . GLN A 1 125 ? -0.741 -4.408 13.975 1.00 98.56 125 GLN A C 1
ATOM 955 O O . GLN A 1 125 ? 0.005 -3.430 13.861 1.00 98.56 125 GLN A O 1
ATOM 960 N N . GLU A 1 126 ? -0.958 -5.023 15.130 1.00 98.62 126 GLU A N 1
ATOM 961 C CA . GLU A 1 126 ? -0.192 -4.837 16.355 1.00 98.62 126 GLU A CA 1
ATOM 962 C C . GLU A 1 126 ? 0.916 -5.902 16.358 1.00 98.62 126 GLU A C 1
ATOM 964 O O . GLU A 1 126 ? 0.629 -7.095 16.294 1.00 98.62 126 GLU A O 1
ATOM 969 N N . SER A 1 127 ? 2.193 -5.515 16.362 1.00 97.44 127 SER A N 1
ATOM 970 C CA . SER A 1 127 ? 3.277 -6.503 16.458 1.00 97.44 127 SER A CA 1
ATOM 971 C C . SER A 1 127 ? 4.572 -5.920 17.015 1.00 97.44 127 SER A C 1
ATOM 973 O O . SER A 1 127 ? 4.813 -4.711 16.951 1.00 97.44 127 SER A O 1
ATOM 975 N N . GLU A 1 128 ? 5.431 -6.803 17.517 1.00 96.69 128 GLU A N 1
ATOM 976 C CA . GLU A 1 128 ? 6.853 -6.521 17.708 1.00 96.69 128 GLU A CA 1
ATOM 977 C C . GLU A 1 128 ? 7.570 -6.720 16.371 1.00 96.69 128 GLU A C 1
ATOM 979 O O . GLU A 1 128 ? 7.374 -7.723 15.687 1.00 96.69 128 GLU A O 1
ATOM 984 N N . VAL A 1 129 ? 8.346 -5.726 15.951 1.00 96.44 129 VAL A N 1
ATOM 985 C CA . VAL A 1 129 ? 8.988 -5.691 14.635 1.00 96.44 129 VAL A CA 1
ATOM 986 C C . VAL A 1 129 ? 10.496 -5.633 14.837 1.00 96.44 129 VAL A C 1
ATOM 988 O O . VAL A 1 129 ? 10.964 -4.696 15.488 1.00 96.44 129 VAL A O 1
ATOM 991 N N . PRO A 1 130 ? 11.273 -6.588 14.300 1.00 95.81 130 PRO A N 1
ATOM 992 C CA . PRO A 1 130 ? 12.725 -6.539 14.390 1.00 95.81 130 PRO A CA 1
ATOM 993 C C . PRO A 1 130 ? 13.296 -5.240 13.813 1.00 95.81 130 PRO A C 1
ATOM 995 O O . PRO A 1 130 ? 12.837 -4.739 12.781 1.00 95.81 130 PRO A O 1
ATOM 998 N N . THR A 1 131 ? 14.319 -4.690 14.457 1.00 93.25 131 THR A N 1
ATOM 999 C CA . THR A 1 131 ? 15.000 -3.492 13.956 1.00 93.25 131 THR A CA 1
ATOM 1000 C C . THR A 1 131 ? 15.640 -3.765 12.598 1.00 93.25 131 THR A C 1
ATOM 1002 O O . THR A 1 131 ? 16.031 -4.889 12.284 1.00 93.25 131 THR A O 1
ATOM 1005 N N . ASN A 1 132 ? 15.715 -2.732 11.758 1.00 93.06 132 ASN A N 1
ATOM 1006 C CA . ASN A 1 132 ? 16.146 -2.825 10.359 1.00 93.06 132 ASN A CA 1
ATOM 1007 C C . ASN A 1 132 ? 15.255 -3.708 9.464 1.00 93.06 132 ASN A C 1
ATOM 1009 O O . ASN A 1 132 ? 15.620 -3.985 8.322 1.00 93.06 132 ASN A O 1
ATOM 1013 N N . THR A 1 133 ? 14.067 -4.092 9.934 1.00 94.94 133 THR A N 1
ATOM 1014 C CA . THR A 1 133 ? 13.034 -4.736 9.114 1.00 94.94 133 THR A CA 1
ATOM 1015 C C . THR A 1 133 ? 11.792 -3.857 9.038 1.00 94.94 133 THR A C 1
ATOM 1017 O O . THR A 1 133 ? 11.608 -2.937 9.838 1.00 94.94 133 THR A O 1
ATOM 1020 N N . SER A 1 134 ? 10.958 -4.099 8.033 1.00 95.50 134 SER A N 1
ATOM 1021 C CA . SER A 1 134 ? 9.663 -3.443 7.875 1.00 95.50 134 SER A CA 1
ATOM 1022 C C . SER A 1 134 ? 8.553 -4.381 8.350 1.00 95.50 134 SER A C 1
ATOM 1024 O O . SER A 1 134 ? 8.629 -5.594 8.178 1.00 95.50 134 SER A O 1
ATOM 1026 N N . GLN A 1 135 ? 7.504 -3.825 8.962 1.00 95.88 135 GLN A N 1
ATOM 1027 C CA . GLN A 1 135 ? 6.340 -4.616 9.393 1.00 95.88 135 GLN A CA 1
ATOM 1028 C C . GLN A 1 135 ? 5.465 -5.054 8.206 1.00 95.88 135 GLN A C 1
ATOM 1030 O O . GLN A 1 135 ? 4.762 -6.060 8.274 1.00 95.88 135 GLN A O 1
ATOM 1035 N N . ARG A 1 136 ? 5.449 -4.244 7.144 1.00 94.44 136 ARG A N 1
ATOM 1036 C CA . ARG A 1 136 ? 4.679 -4.467 5.917 1.00 94.44 136 ARG A CA 1
ATOM 1037 C C . ARG A 1 136 ? 5.644 -4.706 4.761 1.00 94.44 136 ARG A C 1
ATOM 1039 O O . ARG A 1 136 ? 6.853 -4.642 4.944 1.00 94.44 136 ARG A O 1
ATOM 1046 N N . ARG A 1 137 ? 5.105 -4.983 3.574 1.00 92.12 137 ARG A N 1
ATOM 1047 C CA . ARG A 1 137 ? 5.900 -5.270 2.378 1.00 92.12 137 ARG A CA 1
ATOM 1048 C C . ARG A 1 137 ? 6.952 -4.164 2.139 1.00 92.12 137 ARG A C 1
ATOM 1050 O O . ARG A 1 137 ? 6.557 -3.003 1.998 1.00 92.12 137 ARG A O 1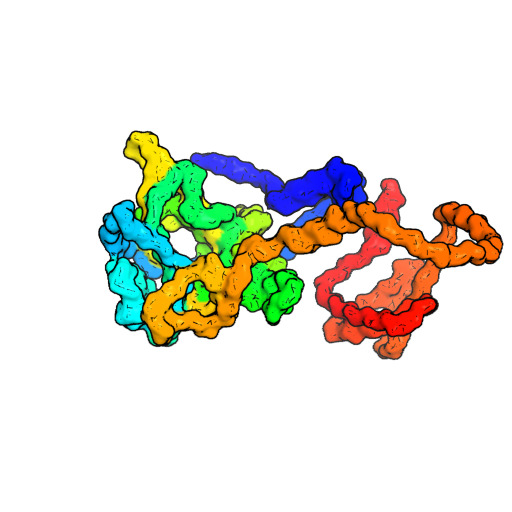
ATOM 1057 N N . PRO A 1 138 ? 8.254 -4.507 2.087 1.00 94.12 138 PRO A N 1
ATOM 1058 C CA . PRO A 1 138 ? 9.295 -3.562 1.699 1.00 94.12 138 PRO A CA 1
ATOM 1059 C C . PRO A 1 138 ? 9.246 -3.276 0.194 1.00 94.12 138 PRO A C 1
ATOM 1061 O O . PRO A 1 138 ? 8.655 -4.037 -0.575 1.00 94.12 138 PRO A O 1
ATOM 1064 N N . GLY A 1 139 ? 9.938 -2.219 -0.228 1.00 95.12 139 GLY A N 1
ATOM 1065 C CA . GLY A 1 139 ? 9.989 -1.802 -1.625 1.00 95.12 139 GLY A CA 1
ATOM 1066 C C . GLY A 1 139 ? 8.830 -0.886 -2.004 1.00 95.12 139 GLY A C 1
ATOM 1067 O O . GLY A 1 139 ? 7.778 -0.857 -1.356 1.00 95.12 139 GLY A O 1
ATOM 1068 N N . LEU A 1 140 ? 9.048 -0.106 -3.054 1.00 96.69 140 LEU A N 1
ATOM 1069 C CA . LEU A 1 140 ? 8.105 0.885 -3.543 1.00 96.69 140 LEU A CA 1
ATOM 1070 C C . LEU A 1 140 ? 6.942 0.214 -4.276 1.00 96.69 140 LEU A C 1
ATOM 1072 O O . LEU A 1 140 ? 7.139 -0.538 -5.235 1.00 96.69 140 LEU A O 1
ATOM 1076 N N . HIS A 1 141 ? 5.722 0.518 -3.845 1.00 97.50 141 HIS A N 1
ATOM 1077 C CA . HIS A 1 141 ? 4.518 -0.043 -4.439 1.00 97.50 141 HIS A CA 1
ATOM 1078 C C . HIS A 1 141 ? 3.339 0.936 -4.429 1.00 97.50 141 HIS A C 1
ATOM 1080 O O . HIS A 1 141 ? 3.372 1.996 -3.808 1.00 97.50 141 HIS A O 1
ATOM 1086 N N . THR A 1 142 ? 2.296 0.563 -5.157 1.00 97.38 142 THR A N 1
ATOM 1087 C CA . THR A 1 142 ? 0.945 1.133 -5.104 1.00 97.38 142 THR A CA 1
ATOM 1088 C C . THR A 1 142 ? -0.005 0.091 -4.494 1.00 97.38 142 THR A C 1
ATOM 1090 O O . THR A 1 142 ? 0.363 -1.080 -4.365 1.00 97.38 142 THR A O 1
ATOM 1093 N N . GLU A 1 143 ? -1.203 0.489 -4.058 1.00 95.56 143 GLU A N 1
ATOM 1094 C CA . GLU A 1 143 ? -2.188 -0.463 -3.510 1.00 95.56 143 GLU A CA 1
ATOM 1095 C C . GLU A 1 143 ? -2.912 -1.238 -4.621 1.00 95.56 143 GLU A C 1
ATOM 1097 O O . GLU A 1 143 ? -3.263 -2.407 -4.431 1.00 95.56 143 GLU A O 1
ATOM 1102 N N . THR A 1 144 ? -3.107 -0.623 -5.795 1.00 93.31 144 THR A N 1
ATOM 1103 C CA . THR A 1 144 ? -3.588 -1.351 -6.974 1.00 93.31 144 THR A CA 1
ATOM 1104 C C . THR A 1 144 ? -2.499 -2.295 -7.505 1.00 93.31 144 THR A C 1
ATOM 1106 O O . THR A 1 144 ? -1.336 -1.912 -7.611 1.00 93.31 144 THR A O 1
ATOM 1109 N N . PRO A 1 145 ? -2.837 -3.536 -7.895 1.00 89.19 145 PRO A N 1
ATOM 1110 C CA . PRO A 1 145 ? -1.916 -4.424 -8.586 1.00 89.19 145 PRO A CA 1
ATOM 1111 C C . PRO A 1 145 ? -1.752 -4.089 -10.078 1.00 89.19 145 PRO A C 1
ATOM 1113 O O . PRO A 1 145 ? -1.082 -4.849 -10.775 1.00 89.19 145 PRO A O 1
ATOM 1116 N N . GLY A 1 146 ? -2.372 -3.013 -10.577 1.00 89.94 146 GLY A N 1
ATOM 1117 C CA . GLY A 1 146 ? -2.402 -2.680 -11.996 1.00 89.94 146 GLY A CA 1
ATOM 1118 C C . GLY A 1 146 ? -3.261 -3.657 -12.795 1.00 89.94 146 GLY A C 1
ATOM 1119 O O . GLY A 1 146 ? -4.359 -4.037 -12.377 1.00 89.94 146 GLY A O 1
ATOM 1120 N N . ILE A 1 147 ? -2.756 -4.068 -13.958 1.00 86.44 147 ILE A N 1
ATOM 1121 C CA . ILE A 1 147 ? -3.424 -5.054 -14.815 1.00 86.44 147 ILE A CA 1
ATOM 1122 C C . ILE A 1 147 ? -3.215 -6.464 -14.265 1.00 86.44 147 ILE A C 1
ATOM 1124 O O . ILE A 1 147 ? -2.082 -6.912 -14.083 1.00 86.44 147 ILE A O 1
ATOM 1128 N N . CYS A 1 148 ? -4.304 -7.210 -14.085 1.00 78.75 148 CYS A N 1
ATOM 1129 C CA . CYS A 1 148 ? -4.217 -8.629 -13.763 1.00 78.75 148 CYS A CA 1
ATOM 1130 C C . CYS A 1 148 ? -3.666 -9.415 -14.967 1.00 78.75 148 CYS A C 1
ATOM 1132 O O . CYS A 1 148 ? -4.271 -9.444 -16.043 1.00 78.75 148 CYS A O 1
ATOM 1134 N N . ARG A 1 149 ? -2.491 -10.033 -14.793 1.00 71.62 149 ARG A N 1
ATOM 1135 C CA . ARG A 1 149 ? -1.785 -10.790 -15.844 1.00 71.62 149 ARG A CA 1
ATOM 1136 C C . ARG A 1 149 ? -1.942 -12.305 -15.723 1.00 71.62 149 ARG A C 1
ATOM 1138 O O . ARG A 1 149 ? -1.504 -13.015 -16.623 1.00 71.62 149 ARG A O 1
ATOM 1145 N N . ASP A 1 150 ? -2.608 -12.790 -14.679 1.00 67.94 150 ASP A N 1
ATOM 1146 C CA . ASP A 1 150 ? -2.777 -14.221 -14.431 1.00 67.94 150 ASP A CA 1
ATOM 1147 C C . ASP A 1 150 ? -3.658 -14.828 -15.529 1.00 67.94 150 ASP A C 1
ATOM 1149 O O . ASP A 1 150 ? -4.856 -14.526 -15.639 1.00 67.94 150 ASP A O 1
ATOM 1153 N N . ARG A 1 151 ? -3.037 -15.635 -16.401 1.00 54.16 151 ARG A N 1
ATOM 1154 C CA . ARG A 1 151 ? -3.728 -16.367 -17.468 1.00 54.16 151 ARG A CA 1
ATOM 1155 C C . ARG A 1 151 ? -4.690 -17.362 -16.819 1.00 54.16 151 ARG A C 1
ATOM 1157 O O . ARG A 1 151 ? -4.311 -18.091 -15.913 1.00 54.16 151 ARG A O 1
ATOM 1164 N N . GLY A 1 152 ? -5.947 -17.351 -17.256 1.00 51.81 152 GLY A N 1
ATOM 1165 C CA . GLY A 1 152 ? -7.011 -18.176 -16.673 1.00 51.81 152 GLY A CA 1
ATOM 1166 C C . GLY A 1 152 ? -7.815 -17.502 -15.557 1.00 51.81 152 GLY A C 1
ATOM 1167 O O . GLY A 1 152 ? -8.847 -18.038 -15.162 1.00 51.81 152 GLY A O 1
ATOM 1168 N N . SER A 1 153 ? -7.420 -16.312 -15.089 1.00 59.00 153 SER A N 1
ATOM 1169 C CA . SER A 1 153 ? -8.292 -15.513 -14.221 1.00 59.00 153 SER A CA 1
ATOM 1170 C C . SER A 1 153 ? -9.373 -14.794 -15.039 1.00 59.00 153 SER A C 1
ATOM 1172 O O . SER A 1 153 ? -9.119 -14.316 -16.148 1.00 59.00 153 SER A O 1
ATOM 1174 N N . TYR A 1 154 ? -10.574 -14.634 -14.471 1.00 56.84 154 TYR A N 1
ATOM 1175 C CA . TYR A 1 154 ? -11.662 -13.831 -15.062 1.00 56.84 154 TYR A CA 1
ATOM 1176 C C . TYR A 1 154 ? -11.282 -12.345 -15.272 1.00 56.84 154 TYR A C 1
ATOM 1178 O O . TYR A 1 154 ? -11.933 -11.592 -16.009 1.00 56.84 154 TYR A O 1
ATOM 1186 N N . PHE A 1 155 ? -10.193 -11.919 -14.634 1.00 61.16 155 PHE A N 1
ATOM 1187 C CA . PHE A 1 155 ? -9.687 -10.556 -14.649 1.00 61.16 155 PHE A CA 1
ATOM 1188 C C . PHE A 1 155 ? -8.541 -10.324 -15.626 1.00 61.16 155 PHE A C 1
ATOM 1190 O O . PHE A 1 155 ? -8.049 -9.199 -15.688 1.00 61.16 155 PHE A O 1
ATOM 1197 N N . HIS A 1 156 ? -8.125 -11.332 -16.396 1.00 68.19 156 HIS A N 1
ATOM 1198 C CA . HIS A 1 156 ? -7.011 -11.188 -17.326 1.00 68.19 156 HIS A CA 1
ATOM 1199 C C . HIS A 1 156 ? -7.179 -9.952 -18.230 1.00 68.19 156 HIS A C 1
ATOM 1201 O O . HIS A 1 156 ? -8.178 -9.809 -18.938 1.00 68.19 156 HIS A O 1
ATOM 1207 N N . GLY A 1 157 ? -6.209 -9.037 -18.178 1.00 74.94 157 GLY A N 1
ATOM 1208 C CA . GLY A 1 157 ? -6.216 -7.793 -18.953 1.00 74.94 157 GLY A CA 1
ATOM 1209 C C . GLY A 1 157 ? -7.049 -6.645 -18.366 1.00 74.94 157 GLY A C 1
ATOM 1210 O O . GLY A 1 157 ? -7.083 -5.570 -18.962 1.00 74.94 157 GLY A O 1
ATOM 1211 N N . LYS A 1 158 ? -7.695 -6.820 -17.206 1.00 81.69 158 LYS A N 1
ATOM 1212 C CA . LYS A 1 158 ? -8.436 -5.754 -16.511 1.00 81.69 158 LYS A CA 1
ATOM 1213 C C . LYS A 1 158 ? -7.565 -5.088 -15.448 1.00 81.69 158 LYS A C 1
ATOM 1215 O O . LYS A 1 158 ? -6.823 -5.760 -14.729 1.00 81.69 158 LYS A O 1
ATOM 1220 N N . SER A 1 159 ? -7.690 -3.766 -15.334 1.00 85.56 159 SER A N 1
ATOM 1221 C CA . SER A 1 159 ? -7.163 -3.018 -14.191 1.00 85.56 159 SER A CA 1
ATOM 1222 C C . SER A 1 159 ? -8.010 -3.324 -12.960 1.00 85.56 159 SER A C 1
ATOM 1224 O O . SER A 1 159 ? -9.241 -3.290 -13.035 1.00 85.56 159 SER A O 1
ATOM 1226 N N . LEU A 1 160 ? -7.361 -3.642 -11.845 1.00 88.56 160 LEU A N 1
ATOM 1227 C CA . LEU A 1 160 ? -8.042 -3.911 -10.585 1.00 88.56 160 LEU A CA 1
ATOM 1228 C C . LEU A 1 160 ? -7.878 -2.716 -9.631 1.00 88.56 160 LEU A C 1
ATOM 1230 O O . LEU A 1 160 ? -6.780 -2.190 -9.483 1.00 88.56 160 LEU A O 1
ATOM 1234 N N . GLY A 1 161 ? -8.948 -2.292 -8.964 1.00 91.12 161 GLY A N 1
ATOM 1235 C CA . GLY A 1 161 ? -8.951 -1.129 -8.066 1.00 91.12 161 GLY A CA 1
ATOM 1236 C C . GLY A 1 161 ? -9.050 -1.505 -6.589 1.00 91.12 161 GLY A C 1
ATOM 1237 O O . GLY A 1 161 ? -9.690 -2.502 -6.244 1.00 91.12 161 GLY A O 1
ATOM 1238 N N . TRP A 1 162 ? -8.426 -0.699 -5.724 1.00 92.12 162 TRP A N 1
ATOM 1239 C CA . TRP A 1 162 ? -8.482 -0.837 -4.260 1.00 92.12 162 TRP A CA 1
ATOM 1240 C C . TRP A 1 162 ? -8.993 0.455 -3.619 1.00 92.12 162 TRP A C 1
ATOM 1242 O O . TRP A 1 162 ? -8.225 1.314 -3.211 1.00 92.12 162 TRP A O 1
ATOM 1252 N N . GLY A 1 163 ? -10.308 0.626 -3.533 1.00 92.19 163 GLY A N 1
ATOM 1253 C CA . GLY A 1 163 ? -10.924 1.843 -3.002 1.00 92.19 163 GLY A CA 1
ATOM 1254 C C . GLY A 1 163 ? -11.006 2.989 -4.015 1.00 92.19 163 GLY A C 1
ATOM 1255 O O . GLY A 1 163 ? -11.821 3.881 -3.809 1.00 92.19 163 GLY A O 1
ATOM 1256 N N . GLN A 1 164 ? -10.223 2.968 -5.107 1.00 91.06 164 GLN A N 1
ATOM 1257 C CA . GLN A 1 164 ? -10.340 3.880 -6.263 1.00 91.06 164 GLN A CA 1
ATOM 1258 C C . GLN A 1 164 ? -10.424 5.367 -5.869 1.00 91.06 164 GLN A C 1
ATOM 1260 O O . GLN A 1 164 ? -11.312 6.103 -6.298 1.00 91.06 164 GLN A O 1
ATOM 1265 N N . GLY A 1 165 ? -9.522 5.794 -4.985 1.00 91.00 165 GLY A N 1
ATOM 1266 C CA . GLY A 1 165 ? -9.613 7.092 -4.322 1.00 91.00 165 GLY A CA 1
ATOM 1267 C C . GLY A 1 165 ? -9.629 8.293 -5.269 1.00 91.00 165 GLY A C 1
ATOM 1268 O O . GLY A 1 165 ? -8.771 8.420 -6.140 1.00 91.00 165 GLY A O 1
ATOM 1269 N N . TRP A 1 166 ? -10.549 9.228 -5.030 1.00 91.69 166 TRP A N 1
ATOM 1270 C CA . TRP A 1 166 ? -10.642 10.509 -5.730 1.00 91.69 166 TRP A CA 1
ATOM 1271 C C . TRP A 1 166 ? -10.806 11.659 -4.730 1.00 91.69 166 TRP A C 1
ATOM 1273 O O . TRP A 1 166 ? -11.675 11.633 -3.868 1.00 91.69 166 TRP A O 1
ATOM 1283 N N . ALA A 1 167 ? -9.973 12.693 -4.854 1.00 87.50 167 ALA A N 1
ATOM 1284 C CA . ALA A 1 167 ? -9.911 13.837 -3.948 1.00 87.50 167 ALA A CA 1
ATOM 1285 C C . ALA A 1 167 ? -10.570 15.159 -4.427 1.00 87.50 167 ALA A C 1
ATOM 1287 O O . ALA A 1 167 ? -10.091 16.228 -4.047 1.00 87.50 167 ALA A O 1
ATOM 1288 N N . LYS A 1 168 ? -11.636 15.167 -5.251 1.00 83.94 168 LYS A N 1
ATOM 1289 C CA . LYS A 1 168 ? -12.298 16.432 -5.676 1.00 83.94 168 LYS A CA 1
ATOM 1290 C C . LYS A 1 168 ? -13.822 16.308 -5.825 1.00 83.94 168 LYS A C 1
ATOM 1292 O O . LYS A 1 168 ? -14.262 15.405 -6.527 1.00 83.94 168 LYS A O 1
ATOM 1297 N N . PRO A 1 169 ? -14.639 17.232 -5.266 1.00 83.44 169 PRO A N 1
ATOM 1298 C CA . PRO A 1 169 ? -14.314 18.294 -4.294 1.00 83.44 169 PRO A CA 1
ATOM 1299 C C . PRO A 1 169 ? -14.133 17.773 -2.855 1.00 83.44 169 PRO A C 1
ATOM 1301 O O . PRO A 1 169 ? -13.760 18.530 -1.964 1.00 83.44 169 PRO A O 1
ATOM 1304 N N . ARG A 1 170 ? -14.424 16.490 -2.630 1.00 91.50 170 ARG A N 1
ATOM 1305 C CA . ARG A 1 170 ? -14.258 15.763 -1.370 1.00 91.50 170 ARG A CA 1
ATOM 1306 C C . ARG A 1 170 ? -13.510 14.460 -1.642 1.00 91.50 170 ARG A C 1
ATOM 1308 O O . ARG A 1 170 ? -13.456 14.015 -2.785 1.00 91.50 170 ARG A O 1
ATOM 1315 N N . LEU A 1 171 ? -12.953 13.865 -0.596 1.00 93.56 171 LEU A N 1
ATOM 1316 C CA . LEU A 1 171 ? -12.371 12.534 -0.612 1.00 93.56 171 LEU A CA 1
ATOM 1317 C C . LEU A 1 171 ? -13.500 11.513 -0.748 1.00 93.56 171 LEU A C 1
ATOM 1319 O O . LEU A 1 171 ? -14.402 11.439 0.095 1.00 93.56 171 LEU A O 1
ATOM 1323 N N . LEU A 1 172 ? -13.430 10.749 -1.826 1.00 93.81 172 LEU A N 1
ATOM 1324 C CA . LEU A 1 172 ? -14.270 9.607 -2.134 1.00 93.81 172 LEU A CA 1
ATOM 1325 C C . LEU A 1 172 ? -13.369 8.389 -2.268 1.00 93.81 172 LEU A C 1
ATOM 1327 O O . LEU A 1 172 ? -12.341 8.447 -2.942 1.00 93.81 172 LEU A O 1
ATOM 1331 N N . GLY A 1 173 ? -13.759 7.295 -1.626 1.00 95.12 173 GLY A N 1
ATOM 1332 C CA . GLY A 1 173 ? -12.996 6.060 -1.647 1.00 95.12 173 GLY A CA 1
ATOM 1333 C C . GLY A 1 173 ? -11.589 6.198 -1.043 1.00 95.12 173 GLY A C 1
ATOM 1334 O O . GLY A 1 173 ? -11.380 6.943 -0.082 1.00 95.12 173 GLY A O 1
ATOM 1335 N N . GLY A 1 174 ? -10.617 5.509 -1.641 1.00 96.19 174 GLY A N 1
ATOM 1336 C CA . GLY A 1 174 ? -9.187 5.586 -1.321 1.00 96.19 174 GLY A CA 1
ATOM 1337 C C . GLY A 1 174 ? -8.760 4.817 -0.071 1.00 96.19 174 GLY A C 1
ATOM 1338 O O . GLY A 1 174 ? -9.474 3.951 0.436 1.00 96.19 174 GLY A O 1
ATOM 1339 N N . ILE A 1 175 ? -7.550 5.102 0.409 1.00 98.06 175 ILE A N 1
ATOM 1340 C CA . ILE A 1 175 ? -6.945 4.389 1.534 1.00 98.06 175 ILE A CA 1
ATOM 1341 C C . ILE A 1 175 ? -6.516 5.371 2.617 1.00 98.06 175 ILE A C 1
ATOM 1343 O O . ILE A 1 175 ? -5.674 6.233 2.386 1.00 98.06 175 ILE A O 1
ATOM 1347 N N . PHE A 1 176 ? -7.039 5.191 3.825 1.00 98.25 176 PHE A N 1
ATOM 1348 C CA . PHE A 1 176 ? -6.540 5.853 5.023 1.00 98.25 176 PHE A CA 1
ATOM 1349 C C . PHE A 1 176 ? -5.454 5.000 5.670 1.00 98.25 176 PHE A C 1
ATOM 1351 O O . PHE A 1 176 ? -5.630 3.789 5.813 1.00 98.25 176 PHE A O 1
ATOM 1358 N N . MET A 1 177 ? -4.352 5.615 6.093 1.00 98.06 177 MET A N 1
ATOM 1359 C CA . MET A 1 177 ? -3.248 4.935 6.770 1.00 98.06 177 MET A CA 1
ATOM 1360 C C . MET A 1 177 ? -2.722 5.755 7.940 1.00 98.06 177 MET A C 1
ATOM 1362 O O . MET A 1 177 ? -2.552 6.969 7.828 1.00 98.06 177 MET A O 1
ATOM 1366 N N . ALA A 1 178 ? -2.400 5.069 9.036 1.00 98.31 178 ALA A N 1
ATOM 1367 C CA . ALA A 1 178 ? -1.721 5.647 10.188 1.00 98.31 178 ALA A CA 1
ATOM 1368 C C . ALA A 1 178 ? -0.842 4.607 10.898 1.00 98.31 178 ALA A C 1
ATOM 1370 O O . ALA A 1 178 ? -1.063 3.397 10.809 1.00 98.31 178 ALA A O 1
ATOM 1371 N N . SER A 1 179 ? 0.159 5.080 11.638 1.00 98.25 179 SER A N 1
ATOM 1372 C CA . SER A 1 179 ? 1.072 4.234 12.414 1.00 98.25 179 SER A CA 1
ATOM 1373 C C . SER A 1 179 ? 1.508 4.944 13.689 1.00 98.25 179 SER A C 1
ATOM 1375 O O . SER A 1 179 ? 1.754 6.149 13.664 1.00 98.25 179 SER A O 1
ATOM 1377 N N . THR A 1 180 ? 1.682 4.204 14.785 1.00 97.94 180 THR A N 1
ATOM 1378 C CA . THR A 1 180 ? 2.211 4.769 16.042 1.00 97.94 180 THR A CA 1
ATOM 1379 C C . THR A 1 180 ? 3.692 5.123 15.984 1.00 97.94 180 THR A C 1
ATOM 1381 O O . THR A 1 180 ? 4.169 5.902 16.804 1.00 97.94 180 THR A O 1
ATOM 1384 N N . LEU A 1 181 ? 4.425 4.591 15.003 1.00 96.62 181 LEU A N 1
ATOM 1385 C CA . LEU A 1 181 ? 5.837 4.901 14.786 1.00 96.62 181 LEU A CA 1
ATOM 1386 C C . LEU A 1 181 ? 6.028 5.877 13.628 1.00 96.62 181 LEU A C 1
ATOM 1388 O O . LEU A 1 181 ? 5.540 5.634 12.518 1.00 96.62 181 LEU A O 1
ATOM 1392 N N . ALA A 1 182 ? 6.788 6.940 13.897 1.00 96.81 182 ALA A N 1
ATOM 1393 C CA . ALA A 1 182 ? 7.268 7.883 12.895 1.00 96.81 182 ALA A CA 1
ATOM 1394 C C . ALA A 1 182 ? 8.263 7.217 11.944 1.00 96.81 182 ALA A C 1
ATOM 1396 O O . ALA A 1 182 ? 8.889 6.214 12.287 1.00 96.81 182 ALA A O 1
ATOM 1397 N N . ASP A 1 183 ? 8.403 7.794 10.752 1.00 96.75 183 ASP A N 1
ATOM 1398 C CA . ASP A 1 183 ? 9.386 7.410 9.740 1.00 96.75 183 ASP A CA 1
ATOM 1399 C C . ASP A 1 183 ? 9.326 5.913 9.355 1.00 96.75 183 ASP A C 1
ATOM 1401 O O . ASP A 1 183 ? 10.281 5.355 8.824 1.00 96.75 183 ASP A O 1
ATOM 1405 N N . SER A 1 184 ? 8.176 5.269 9.594 1.00 96.81 184 SER A N 1
ATOM 1406 C CA . SER A 1 184 ? 7.912 3.854 9.292 1.00 96.81 184 SER A CA 1
ATOM 1407 C C . SER A 1 184 ? 7.286 3.634 7.911 1.00 96.81 184 SER A C 1
ATOM 1409 O O . SER A 1 184 ? 7.150 2.497 7.455 1.00 96.81 184 SER A O 1
ATOM 1411 N N . CYS A 1 185 ? 6.887 4.717 7.246 1.00 97.75 185 CYS A N 1
ATOM 1412 C CA . CYS A 1 185 ? 6.322 4.716 5.907 1.00 97.75 185 CYS A CA 1
ATOM 1413 C C . CYS A 1 185 ? 6.723 6.000 5.171 1.00 97.75 185 CYS A C 1
ATOM 1415 O O . CYS A 1 185 ? 6.733 7.084 5.766 1.00 97.75 185 CYS A O 1
ATOM 1417 N N . GLU A 1 186 ? 7.054 5.862 3.889 1.00 97.38 186 GLU A N 1
ATOM 1418 C CA . GLU A 1 186 ? 7.224 6.963 2.940 1.00 97.38 186 GLU A CA 1
ATOM 1419 C C . GLU A 1 186 ? 6.065 6.970 1.944 1.00 97.38 186 GLU A C 1
ATOM 1421 O O . GLU A 1 186 ? 5.660 5.918 1.453 1.00 97.38 186 GLU A O 1
ATOM 1426 N N . VAL A 1 187 ? 5.556 8.161 1.632 1.00 97.62 187 VAL A N 1
ATOM 1427 C CA . VAL A 1 187 ? 4.542 8.391 0.595 1.00 97.62 187 VAL A CA 1
ATOM 1428 C C . VAL A 1 187 ? 5.050 9.440 -0.387 1.00 97.62 187 VAL A C 1
ATOM 1430 O O . VAL A 1 187 ? 5.719 10.397 0.011 1.00 97.62 187 VAL A O 1
ATOM 1433 N N . TRP A 1 188 ? 4.741 9.281 -1.669 1.00 97.38 188 TRP A N 1
ATOM 1434 C CA . TRP A 1 188 ? 5.059 10.275 -2.692 1.00 97.38 188 TRP A CA 1
ATOM 1435 C C . TRP A 1 188 ? 3.877 11.229 -2.859 1.00 97.38 188 TRP A C 1
ATOM 1437 O O . TRP A 1 188 ? 2.961 10.964 -3.630 1.00 97.38 188 TRP A O 1
ATOM 1447 N N . GLU A 1 189 ? 3.892 12.333 -2.106 1.00 94.31 189 GLU A N 1
ATOM 1448 C CA . GLU A 1 189 ? 2.713 13.186 -1.877 1.00 94.31 189 GLU A CA 1
ATOM 1449 C C . GLU A 1 189 ? 2.024 13.681 -3.147 1.00 94.31 189 GLU A C 1
ATOM 1451 O O . GLU A 1 189 ? 0.795 13.695 -3.215 1.00 94.31 189 GLU A O 1
ATOM 1456 N N . ASN A 1 190 ? 2.827 14.039 -4.148 1.00 95.25 190 ASN A N 1
ATOM 1457 C CA . ASN A 1 190 ? 2.357 14.591 -5.412 1.00 95.25 190 ASN A CA 1
ATOM 1458 C C . ASN A 1 190 ? 2.434 13.591 -6.571 1.00 95.25 190 ASN A C 1
ATOM 1460 O O . ASN A 1 190 ? 2.354 14.020 -7.717 1.00 95.25 190 ASN A O 1
ATOM 1464 N N . ALA A 1 191 ? 2.679 12.302 -6.324 1.00 96.88 191 ALA A N 1
ATOM 1465 C CA . ALA A 1 191 ? 2.841 11.323 -7.393 1.00 96.88 191 ALA A CA 1
ATOM 1466 C C . ALA A 1 191 ? 1.622 10.412 -7.513 1.00 96.88 191 ALA A C 1
ATOM 1468 O O . ALA A 1 191 ? 1.175 9.808 -6.537 1.00 96.88 191 ALA A O 1
ATOM 1469 N N . GLN A 1 192 ? 1.168 10.217 -8.746 1.00 96.69 192 GLN A N 1
ATOM 1470 C CA . GLN A 1 192 ? 0.180 9.199 -9.074 1.00 96.69 192 GLN A CA 1
ATOM 1471 C C . GLN A 1 192 ? 0.625 8.415 -10.307 1.00 96.69 192 GLN A C 1
ATOM 1473 O O . GLN A 1 192 ? 0.957 9.017 -11.333 1.00 96.69 192 GLN A O 1
ATOM 1478 N N . VAL A 1 193 ? 0.621 7.083 -10.213 1.00 97.12 193 VAL A N 1
ATOM 1479 C CA . VAL A 1 193 ? 0.894 6.203 -11.359 1.00 97.12 193 VAL A CA 1
ATOM 1480 C C . VAL A 1 193 ? -0.389 6.053 -12.169 1.00 97.12 193 VAL A C 1
ATOM 1482 O O . VAL A 1 193 ? -1.343 5.427 -11.717 1.00 97.12 193 VAL A O 1
ATOM 1485 N N . THR A 1 194 ? -0.435 6.663 -13.348 1.00 95.56 194 THR A N 1
ATOM 1486 C CA . THR A 1 194 ? -1.657 6.769 -14.162 1.00 95.56 194 THR A CA 1
ATOM 1487 C C . THR A 1 194 ? -1.794 5.672 -15.204 1.00 95.56 194 THR A C 1
ATOM 1489 O O . THR A 1 194 ? -2.889 5.475 -15.719 1.00 95.56 194 THR A O 1
ATOM 1492 N N . GLU A 1 195 ? -0.711 4.958 -15.509 1.00 95.12 195 GLU A N 1
ATOM 1493 C CA . GLU A 1 195 ? -0.685 3.904 -16.518 1.00 95.12 195 GLU A CA 1
ATOM 1494 C C . GLU A 1 195 ? -0.639 2.514 -15.848 1.00 95.12 195 GLU A C 1
ATOM 1496 O O . GLU A 1 195 ? 0.412 2.093 -15.357 1.00 95.12 195 GLU A O 1
ATOM 1501 N N . PRO A 1 196 ? -1.751 1.756 -15.811 1.00 93.12 196 PRO A N 1
ATOM 1502 C CA . PRO A 1 196 ? -1.800 0.465 -15.126 1.00 93.12 196 PRO A CA 1
ATOM 1503 C C . PRO A 1 196 ? -0.834 -0.581 -15.697 1.00 93.12 196 PRO A C 1
ATOM 1505 O O . PRO A 1 196 ? -0.487 -1.530 -14.993 1.00 93.12 196 PRO A O 1
ATOM 1508 N N . THR A 1 197 ? -0.400 -0.443 -16.958 1.00 91.25 197 THR A N 1
ATOM 1509 C CA . THR A 1 197 ? 0.549 -1.384 -17.581 1.00 91.25 197 THR A CA 1
ATOM 1510 C C . THR A 1 197 ? 1.960 -1.298 -16.997 1.00 91.25 197 THR A C 1
ATOM 1512 O O . THR A 1 197 ? 2.678 -2.304 -17.040 1.00 91.25 197 THR A O 1
ATOM 1515 N N . VAL A 1 198 ? 2.365 -0.154 -16.426 1.00 93.19 198 VAL A N 1
ATOM 1516 C CA . VAL A 1 198 ? 3.689 -0.030 -15.789 1.00 93.19 198 VAL A CA 1
ATOM 1517 C C . VAL A 1 198 ? 3.708 -0.593 -14.374 1.00 93.19 198 VAL A C 1
ATOM 1519 O O . VAL A 1 198 ? 4.772 -0.904 -13.856 1.00 93.19 198 VAL A O 1
ATOM 1522 N N . ILE A 1 199 ? 2.546 -0.777 -13.750 1.00 94.44 199 ILE A N 1
ATOM 1523 C CA . ILE A 1 199 ? 2.452 -1.368 -12.419 1.00 94.44 199 ILE A CA 1
ATOM 1524 C C . ILE A 1 199 ? 2.720 -2.870 -12.543 1.00 94.44 199 ILE A C 1
ATOM 1526 O O . ILE A 1 199 ? 2.005 -3.604 -13.230 1.00 94.44 199 ILE A O 1
ATOM 1530 N N . ALA A 1 200 ? 3.797 -3.327 -11.911 1.00 91.38 200 ALA A N 1
ATOM 1531 C CA . ALA A 1 200 ? 4.176 -4.729 -11.908 1.00 91.38 200 ALA A CA 1
ATOM 1532 C C . ALA A 1 200 ? 3.412 -5.502 -10.819 1.00 91.38 200 ALA A C 1
ATOM 1534 O O . ALA A 1 200 ? 2.532 -4.984 -10.125 1.00 91.38 200 ALA A O 1
ATOM 1535 N N . ARG A 1 201 ? 3.717 -6.798 -10.696 1.00 87.94 201 ARG A N 1
ATOM 1536 C CA . ARG A 1 201 ? 2.956 -7.738 -9.867 1.00 87.94 201 ARG A CA 1
ATOM 1537 C C . ARG A 1 201 ? 2.771 -7.201 -8.443 1.00 87.94 201 ARG A C 1
ATOM 1539 O O . ARG A 1 201 ? 3.706 -6.726 -7.795 1.00 87.94 201 ARG A O 1
ATOM 1546 N N . HIS A 1 202 ? 1.537 -7.299 -7.954 1.00 88.62 202 HIS A N 1
ATOM 1547 C CA . HIS A 1 202 ? 1.144 -6.859 -6.613 1.00 88.62 202 HIS A CA 1
ATOM 1548 C C . HIS A 1 202 ? 1.361 -5.361 -6.345 1.00 88.62 202 HIS A C 1
ATOM 1550 O O . HIS A 1 202 ? 1.529 -4.988 -5.188 1.00 88.62 202 HIS A O 1
ATOM 1556 N N . GLY A 1 203 ? 1.386 -4.519 -7.374 1.00 94.25 203 GLY A N 1
ATOM 1557 C CA . GLY A 1 203 ? 1.532 -3.075 -7.206 1.00 94.25 203 GLY A CA 1
ATOM 1558 C C . GLY A 1 203 ? 2.981 -2.607 -7.216 1.00 94.25 203 GLY A C 1
ATOM 1559 O O . GLY A 1 203 ? 3.233 -1.449 -6.903 1.00 94.25 203 GLY A O 1
ATOM 1560 N N . ASP A 1 204 ? 3.932 -3.491 -7.535 1.00 94.94 204 ASP A N 1
ATOM 1561 C CA . ASP A 1 204 ? 5.353 -3.154 -7.570 1.00 94.94 204 ASP A CA 1
ATOM 1562 C C . ASP A 1 204 ? 5.639 -2.037 -8.579 1.00 94.94 204 ASP A C 1
ATOM 1564 O O . ASP A 1 204 ? 5.266 -2.123 -9.753 1.00 94.94 204 ASP A O 1
ATOM 1568 N N . VAL A 1 205 ? 6.316 -0.993 -8.110 1.00 96.75 205 VAL A N 1
ATOM 1569 C CA . VAL A 1 205 ? 6.743 0.146 -8.930 1.00 96.75 205 VAL A CA 1
ATOM 1570 C C . VAL A 1 205 ? 8.169 0.577 -8.575 1.00 96.75 205 VAL A C 1
ATOM 1572 O O . VAL A 1 205 ? 8.551 1.730 -8.766 1.00 96.75 205 VAL A O 1
ATOM 1575 N N . GLU A 1 206 ? 9.002 -0.348 -8.085 1.00 95.69 206 GLU A N 1
ATOM 1576 C CA . GLU A 1 206 ? 10.390 -0.062 -7.682 1.00 95.69 206 GLU A CA 1
ATOM 1577 C C . GLU A 1 206 ? 11.227 0.498 -8.843 1.00 95.69 206 GLU A C 1
ATOM 1579 O O . GLU A 1 206 ? 12.063 1.387 -8.667 1.00 95.69 206 GLU A O 1
ATOM 1584 N N . HIS A 1 207 ? 10.937 0.050 -10.063 1.00 93.56 207 HIS A N 1
ATOM 1585 C CA . HIS A 1 207 ? 11.551 0.554 -11.289 1.00 93.56 207 HIS A CA 1
ATOM 1586 C C . HIS A 1 207 ? 11.269 2.049 -11.550 1.00 93.56 207 HIS A C 1
ATOM 1588 O O . HIS A 1 207 ? 12.068 2.701 -12.223 1.00 93.56 207 HIS A O 1
ATOM 1594 N N . LEU A 1 208 ? 10.208 2.625 -10.964 1.00 95.56 208 LEU A N 1
ATOM 1595 C CA . LEU A 1 208 ? 9.879 4.053 -11.062 1.00 95.56 208 LEU A CA 1
ATOM 1596 C C . LEU A 1 208 ? 10.640 4.923 -10.052 1.00 95.56 208 LEU A C 1
ATOM 1598 O O . LEU A 1 208 ? 10.558 6.148 -10.135 1.00 95.56 208 LEU A O 1
ATOM 1602 N N . ARG A 1 209 ? 11.404 4.357 -9.106 1.00 94.88 209 ARG A N 1
ATOM 1603 C CA . ARG A 1 209 ? 12.065 5.149 -8.050 1.00 94.88 209 ARG A CA 1
ATOM 1604 C C . ARG A 1 209 ? 12.984 6.241 -8.606 1.00 94.88 209 ARG A C 1
ATOM 1606 O O . ARG A 1 209 ? 12.979 7.357 -8.092 1.00 94.88 209 ARG A O 1
ATOM 1613 N N . ALA A 1 210 ? 13.744 5.942 -9.661 1.00 92.06 210 ALA A N 1
ATOM 1614 C CA . ALA A 1 210 ? 14.607 6.924 -10.322 1.00 92.06 210 ALA A CA 1
ATOM 1615 C C . ALA A 1 210 ? 13.788 8.043 -10.989 1.00 92.06 210 ALA A C 1
ATOM 1617 O O . ALA A 1 210 ? 14.120 9.219 -10.851 1.00 92.06 210 ALA A O 1
ATOM 1618 N N . THR A 1 211 ? 12.680 7.683 -11.640 1.00 92.94 211 THR A N 1
ATOM 1619 C CA . THR A 1 211 ? 11.721 8.631 -12.221 1.00 92.94 211 THR A CA 1
ATOM 1620 C C . THR A 1 211 ? 11.139 9.553 -11.154 1.00 92.94 211 THR A C 1
ATOM 1622 O O . THR A 1 211 ? 11.157 10.770 -11.317 1.00 92.94 211 THR A O 1
ATOM 1625 N N . LEU A 1 212 ? 10.700 9.004 -10.024 1.00 94.25 212 LEU A N 1
ATOM 1626 C CA . LEU A 1 212 ? 10.152 9.787 -8.918 1.00 94.25 212 LEU A CA 1
ATOM 1627 C C . LEU A 1 212 ? 11.208 10.676 -8.244 1.00 94.25 212 LEU A C 1
ATOM 1629 O O . LEU A 1 212 ? 10.893 11.749 -7.749 1.00 94.25 212 LEU A O 1
ATOM 1633 N N . ALA A 1 213 ? 12.478 10.270 -8.252 1.00 91.38 213 ALA A N 1
ATOM 1634 C CA . ALA A 1 213 ? 13.578 11.088 -7.746 1.00 91.38 213 ALA A CA 1
ATOM 1635 C C . ALA A 1 213 ? 14.039 12.182 -8.730 1.00 91.38 213 ALA A C 1
ATOM 1637 O O . ALA A 1 213 ? 14.839 13.039 -8.347 1.00 91.38 213 ALA A O 1
ATOM 1638 N N . SER A 1 214 ? 13.568 12.159 -9.983 1.00 87.31 214 SER A N 1
ATOM 1639 C CA . SER A 1 214 ? 14.066 13.045 -11.043 1.00 87.31 214 SER A CA 1
ATOM 1640 C C . SER A 1 214 ? 13.622 14.503 -10.893 1.00 87.31 214 SER A C 1
ATOM 1642 O O . SER A 1 214 ? 14.298 15.398 -11.401 1.00 87.31 214 SER A O 1
ATOM 1644 N N . THR A 1 215 ? 12.536 14.767 -10.160 1.00 86.50 215 THR A N 1
ATOM 1645 C CA . THR A 1 215 ? 12.027 16.124 -9.921 1.00 86.50 215 THR A CA 1
ATOM 1646 C C . THR A 1 215 ? 11.895 16.416 -8.428 1.00 86.50 215 THR A C 1
ATOM 1648 O O . THR A 1 215 ? 11.711 15.528 -7.596 1.00 86.50 215 THR A O 1
ATOM 1651 N N . ARG A 1 216 ? 12.001 17.697 -8.054 1.00 86.62 216 ARG A N 1
ATOM 1652 C CA . ARG A 1 216 ? 11.825 18.117 -6.652 1.00 86.62 216 ARG A CA 1
ATOM 1653 C C . ARG A 1 216 ? 10.380 17.973 -6.170 1.00 86.62 216 ARG A C 1
ATOM 1655 O O . ARG A 1 216 ? 10.175 17.813 -4.972 1.00 86.62 216 ARG A O 1
ATOM 1662 N N . GLU A 1 217 ? 9.419 18.028 -7.085 1.00 90.56 217 GLU A N 1
ATOM 1663 C CA . GLU A 1 217 ? 7.982 17.962 -6.797 1.00 90.56 217 GLU A CA 1
ATOM 1664 C C . GLU A 1 217 ? 7.523 16.555 -6.399 1.00 90.56 217 GLU A C 1
ATOM 1666 O O . GLU A 1 217 ? 6.581 16.416 -5.624 1.00 90.56 217 GLU A O 1
ATOM 1671 N N . LEU A 1 218 ? 8.227 15.521 -6.868 1.00 91.06 218 LEU A N 1
ATOM 1672 C CA . LEU A 1 218 ? 7.928 14.109 -6.617 1.00 91.06 218 LEU A CA 1
ATOM 1673 C C . LEU A 1 218 ? 8.755 13.525 -5.459 1.00 91.06 218 LEU A C 1
ATOM 1675 O O . LEU A 1 218 ? 9.013 12.325 -5.404 1.00 91.06 218 LEU A O 1
ATOM 1679 N N . ARG A 1 219 ? 9.213 14.354 -4.517 1.00 90.81 219 ARG A N 1
ATOM 1680 C CA . ARG A 1 219 ? 9.981 13.846 -3.374 1.00 90.81 219 ARG A CA 1
ATOM 1681 C C . ARG A 1 219 ? 9.090 13.043 -2.421 1.00 90.81 219 ARG A C 1
ATOM 1683 O O . ARG A 1 219 ? 7.979 13.480 -2.121 1.00 90.81 219 ARG A O 1
ATOM 1690 N N . PRO A 1 220 ? 9.585 11.909 -1.893 1.00 95.38 220 PRO A N 1
ATOM 1691 C CA . PRO A 1 220 ? 8.878 11.202 -0.845 1.00 95.38 220 PRO A CA 1
ATOM 1692 C C . PRO A 1 220 ? 8.884 12.011 0.445 1.00 95.38 220 PRO A C 1
ATOM 1694 O O . PRO A 1 220 ? 9.839 12.732 0.761 1.00 95.38 220 PRO A O 1
ATOM 1697 N N . ARG A 1 221 ? 7.845 11.795 1.238 1.00 95.94 221 ARG A N 1
ATOM 1698 C CA . ARG A 1 221 ? 7.724 12.302 2.593 1.00 95.94 221 ARG A CA 1
ATOM 1699 C C . ARG A 1 221 ? 7.545 11.135 3.553 1.00 95.94 221 ARG A C 1
ATOM 1701 O O . ARG A 1 221 ? 6.717 10.253 3.340 1.00 95.94 221 ARG A O 1
ATOM 1708 N N . ARG A 1 222 ? 8.296 11.166 4.650 1.00 97.69 222 ARG A N 1
ATOM 1709 C CA . ARG A 1 222 ? 8.114 10.248 5.776 1.00 97.69 222 ARG A CA 1
ATOM 1710 C C . ARG A 1 222 ? 6.941 10.676 6.639 1.00 97.69 222 ARG A C 1
ATOM 1712 O O . ARG A 1 222 ? 6.867 11.836 7.051 1.00 97.69 222 ARG A O 1
ATOM 1719 N N . LEU A 1 223 ? 6.062 9.729 6.938 1.00 97.75 223 LEU A N 1
ATOM 1720 C CA . LEU A 1 223 ? 4.937 9.961 7.835 1.00 97.75 223 LEU A CA 1
ATOM 1721 C C . LEU A 1 223 ? 5.404 10.063 9.288 1.00 97.75 223 LEU A C 1
ATOM 1723 O O . LEU A 1 223 ? 6.321 9.356 9.719 1.00 97.75 223 LEU A O 1
ATOM 1727 N N . LYS A 1 224 ? 4.773 10.950 10.054 1.00 98.06 224 LYS A N 1
ATOM 1728 C CA . LYS A 1 224 ? 5.036 11.106 11.488 1.00 98.06 224 LYS A CA 1
ATOM 1729 C C . LYS A 1 224 ? 4.227 10.107 12.308 1.00 98.06 224 LYS A C 1
ATOM 1731 O O . LYS A 1 224 ? 3.274 9.497 11.834 1.00 98.06 224 LYS A O 1
ATOM 1736 N N . ALA A 1 225 ? 4.646 9.913 13.556 1.00 97.75 225 ALA A N 1
ATOM 1737 C CA . ALA A 1 225 ? 3.907 9.078 14.491 1.00 97.75 225 ALA A CA 1
ATOM 1738 C C . ALA A 1 225 ? 2.494 9.640 14.661 1.00 97.75 225 ALA A C 1
ATOM 1740 O O . ALA A 1 225 ? 2.323 10.848 14.840 1.00 97.75 225 ALA A O 1
ATOM 1741 N N . ASN A 1 226 ? 1.499 8.755 14.636 1.00 98.12 226 ASN A N 1
ATOM 1742 C CA . ASN A 1 226 ? 0.085 9.078 14.810 1.00 98.12 226 ASN A CA 1
ATOM 1743 C C . ASN A 1 226 ? -0.474 10.039 13.747 1.00 98.12 226 ASN A C 1
ATOM 1745 O O . ASN A 1 226 ? -1.510 10.671 13.955 1.00 98.12 226 ASN A O 1
ATOM 1749 N N . GLU A 1 227 ? 0.203 10.178 12.613 1.00 97.94 227 GLU A N 1
ATOM 1750 C CA . GLU A 1 227 ? -0.312 10.907 11.464 1.00 97.94 227 GLU A CA 1
ATOM 1751 C C . GLU A 1 227 ? -1.241 10.010 10.646 1.00 97.94 227 GLU A C 1
ATOM 1753 O O . GLU A 1 227 ? -0.901 8.862 10.355 1.00 97.94 227 GLU A O 1
ATOM 1758 N N . MET A 1 228 ? -2.410 10.542 10.288 1.00 98.12 228 MET A N 1
ATOM 1759 C CA . MET A 1 228 ? -3.362 9.902 9.389 1.00 98.12 228 MET A CA 1
ATOM 1760 C C . MET A 1 228 ? -3.327 10.599 8.041 1.00 98.12 228 MET A C 1
ATOM 1762 O O . MET A 1 228 ? -3.650 11.787 7.936 1.00 98.12 228 MET A O 1
ATOM 1766 N N . VAL A 1 229 ? -3.006 9.827 7.013 1.00 97.88 229 VAL A N 1
ATOM 1767 C CA . VAL A 1 229 ? -3.083 10.264 5.621 1.00 97.88 229 VAL A CA 1
ATOM 1768 C C . VAL A 1 229 ? -4.148 9.479 4.881 1.00 97.88 229 VAL A C 1
ATOM 1770 O O . VAL A 1 229 ? -4.413 8.322 5.199 1.00 97.88 229 VAL A O 1
ATOM 1773 N N . TRP A 1 230 ? -4.732 10.113 3.878 1.00 98.00 230 TRP A N 1
ATOM 1774 C CA . TRP A 1 230 ? -5.515 9.485 2.831 1.00 98.00 230 TRP A CA 1
ATOM 1775 C C . TRP A 1 230 ? -4.683 9.460 1.550 1.00 98.00 230 TRP A C 1
ATOM 1777 O O . TRP A 1 230 ? -4.039 10.461 1.231 1.00 98.00 230 TRP A O 1
ATOM 1787 N N . ILE A 1 231 ? -4.690 8.347 0.823 1.00 97.81 231 ILE A N 1
ATOM 1788 C CA . ILE A 1 231 ? -4.010 8.192 -0.466 1.00 97.81 231 ILE A CA 1
ATOM 1789 C C . ILE A 1 231 ? -4.938 7.556 -1.508 1.00 97.81 231 I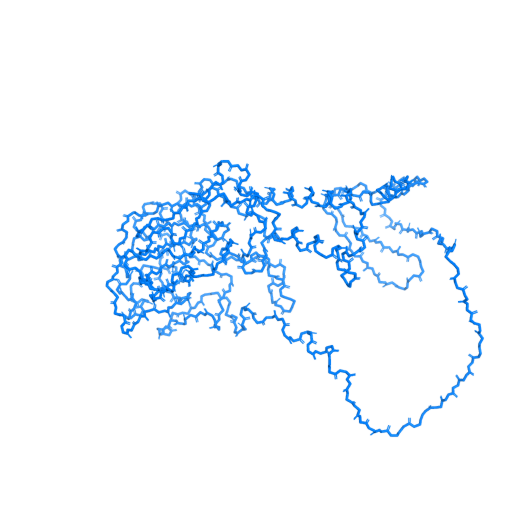LE A C 1
ATOM 1791 O O . ILE A 1 231 ? -5.878 6.836 -1.163 1.00 97.81 231 ILE A O 1
ATOM 1795 N N . THR A 1 232 ? -4.653 7.783 -2.791 1.00 97.12 232 THR A N 1
ATOM 1796 C CA . THR A 1 232 ? -5.253 6.990 -3.880 1.00 97.12 232 THR A CA 1
ATOM 1797 C C . THR A 1 232 ? -4.638 5.592 -3.923 1.00 97.12 232 THR A C 1
ATOM 1799 O O . THR A 1 232 ? -3.549 5.366 -3.393 1.00 97.12 232 THR A O 1
ATOM 1802 N N . ASP A 1 233 ? -5.288 4.649 -4.601 1.00 96.69 233 ASP A N 1
ATOM 1803 C CA . ASP A 1 233 ? -4.738 3.302 -4.776 1.00 96.69 233 ASP A CA 1
ATOM 1804 C C . ASP A 1 233 ? -3.530 3.248 -5.707 1.00 96.69 233 ASP A C 1
ATOM 1806 O O . ASP A 1 233 ? -2.712 2.340 -5.601 1.00 96.69 233 ASP A O 1
ATOM 1810 N N . THR A 1 234 ? -3.379 4.257 -6.556 1.00 97.19 234 THR A N 1
ATOM 1811 C CA . THR A 1 234 ? -2.249 4.467 -7.472 1.00 97.19 234 THR A CA 1
ATOM 1812 C C . THR A 1 234 ? -1.121 5.341 -6.907 1.00 97.19 234 THR A C 1
ATOM 1814 O O . THR A 1 234 ? -0.175 5.665 -7.629 1.00 97.19 234 THR A O 1
ATOM 1817 N N . THR A 1 235 ? -1.204 5.766 -5.642 1.00 97.94 235 THR A N 1
ATOM 1818 C CA . THR A 1 235 ? -0.167 6.598 -5.012 1.00 97.94 235 THR A CA 1
ATOM 1819 C C . THR A 1 235 ? 1.030 5.731 -4.595 1.00 97.94 235 THR A C 1
ATOM 1821 O O . THR A 1 235 ? 0.852 4.808 -3.790 1.00 97.94 235 THR A O 1
ATOM 1824 N N . PRO A 1 236 ? 2.260 6.014 -5.073 1.00 98.06 236 PRO A N 1
ATOM 1825 C CA . PRO A 1 236 ? 3.450 5.301 -4.627 1.00 98.06 236 PRO A CA 1
ATOM 1826 C C . PRO A 1 236 ? 3.717 5.515 -3.137 1.00 98.06 236 PRO A C 1
ATOM 1828 O O . PRO A 1 236 ? 3.715 6.645 -2.635 1.00 98.06 236 PRO A O 1
ATOM 1831 N N . HIS A 1 237 ? 3.989 4.425 -2.435 1.00 98.06 237 HIS A N 1
ATOM 1832 C CA . HIS A 1 237 ? 4.367 4.424 -1.031 1.00 98.06 237 HIS A CA 1
ATOM 1833 C C . HIS A 1 237 ? 5.225 3.199 -0.698 1.00 98.06 237 HIS A C 1
ATOM 1835 O O . HIS A 1 237 ? 5.351 2.251 -1.475 1.00 98.06 237 HIS A O 1
ATOM 1841 N N . GLU A 1 238 ? 5.876 3.241 0.459 1.00 97.69 238 GLU A N 1
ATOM 1842 C CA . GLU A 1 238 ? 6.815 2.210 0.891 1.00 97.69 238 GLU A CA 1
ATOM 1843 C C . GLU A 1 238 ? 6.767 2.044 2.412 1.00 97.69 238 GLU A C 1
ATOM 1845 O O . GLU A 1 238 ? 6.760 3.027 3.159 1.00 97.69 238 GLU A O 1
ATOM 1850 N N . SER A 1 239 ? 6.775 0.795 2.888 1.00 97.31 239 SER A N 1
ATOM 1851 C CA . SER A 1 239 ? 7.038 0.499 4.298 1.00 97.31 239 SER A CA 1
ATOM 1852 C C . SER A 1 239 ? 8.542 0.496 4.536 1.00 97.31 239 SER A C 1
ATOM 1854 O O . SER A 1 239 ? 9.276 -0.269 3.914 1.00 97.31 239 SER A O 1
ATOM 1856 N N . LEU A 1 240 ? 9.002 1.312 5.479 1.00 97.31 240 LEU A N 1
ATOM 1857 C CA . LEU A 1 240 ? 10.425 1.459 5.752 1.00 97.31 240 LEU A CA 1
ATOM 1858 C C . LEU A 1 240 ? 10.909 0.500 6.848 1.00 97.31 240 LEU A C 1
ATOM 1860 O O . LEU A 1 240 ? 10.138 0.152 7.749 1.00 97.31 240 LEU A O 1
ATOM 1864 N N . PRO A 1 241 ? 12.193 0.103 6.806 1.00 96.31 241 PRO A N 1
ATOM 1865 C CA . PRO A 1 241 ? 12.868 -0.501 7.943 1.00 96.31 241 PRO A CA 1
ATOM 1866 C C . PRO A 1 241 ? 12.789 0.386 9.189 1.00 96.31 241 PRO A C 1
ATOM 1868 O O . PRO A 1 241 ? 13.068 1.585 9.117 1.00 96.31 241 PRO A O 1
ATOM 1871 N N . LEU A 1 242 ? 12.440 -0.200 10.332 1.00 94.12 242 LEU A N 1
ATOM 1872 C CA . LEU A 1 242 ? 12.348 0.535 11.591 1.00 94.12 242 LEU A CA 1
ATOM 1873 C C . LEU A 1 242 ? 13.731 0.735 12.212 1.00 94.12 242 LEU A C 1
ATOM 1875 O O . LEU A 1 242 ? 14.517 -0.209 12.333 1.00 94.12 242 LEU A O 1
ATOM 1879 N N . ALA A 1 243 ? 14.017 1.970 12.625 1.00 88.06 243 ALA A N 1
ATOM 1880 C CA . ALA A 1 243 ? 15.247 2.295 13.332 1.00 88.06 243 ALA A CA 1
ATOM 1881 C C . ALA A 1 243 ? 15.273 1.644 14.731 1.00 88.06 243 ALA A C 1
ATOM 1883 O O . ALA A 1 243 ? 14.212 1.444 15.329 1.00 88.06 243 ALA A O 1
ATOM 1884 N N . PRO A 1 244 ? 16.463 1.340 15.278 1.00 81.56 244 PRO A N 1
ATOM 1885 C CA . PRO A 1 244 ? 16.591 0.881 16.655 1.00 81.56 244 PRO A CA 1
ATOM 1886 C C . PRO A 1 244 ? 16.046 1.905 17.650 1.00 81.56 244 PRO A C 1
ATOM 1888 O O . PRO A 1 244 ? 16.293 3.104 17.508 1.00 81.56 244 PRO A O 1
ATOM 1891 N N . CYS A 1 245 ? 15.354 1.431 18.685 1.00 75.31 245 CYS A N 1
ATOM 1892 C CA . CYS A 1 245 ? 15.014 2.270 19.827 1.00 75.31 245 CYS A CA 1
ATOM 1893 C C . CYS A 1 245 ? 16.278 2.639 20.616 1.00 75.31 245 CYS A C 1
ATOM 1895 O O . CYS A 1 245 ? 17.228 1.854 20.726 1.00 75.31 245 CYS A O 1
ATOM 1897 N N . SER A 1 246 ? 16.278 3.846 21.183 1.00 69.31 246 SER A N 1
ATOM 1898 C CA . SER A 1 246 ? 17.302 4.324 22.113 1.00 69.31 246 SER A CA 1
ATOM 1899 C C . SER A 1 246 ? 17.351 3.386 23.322 1.00 69.31 246 SER A C 1
ATOM 1901 O O . SER A 1 246 ? 16.489 3.453 24.188 1.00 69.31 246 SER A O 1
ATOM 1903 N N . GLY A 1 247 ? 18.314 2.465 23.347 1.00 76.56 247 GLY A N 1
ATOM 1904 C CA . GLY A 1 247 ? 18.370 1.394 24.351 1.00 76.56 247 GLY A CA 1
ATOM 1905 C C . GLY A 1 247 ? 18.923 0.063 23.841 1.00 76.56 247 GLY A C 1
ATOM 1906 O O . GLY A 1 247 ? 19.144 -0.842 24.637 1.00 76.56 247 GLY A O 1
ATOM 1907 N N . GLY A 1 248 ? 19.180 -0.068 22.534 1.00 80.38 248 GLY A N 1
ATOM 1908 C CA . GLY A 1 248 ? 19.763 -1.291 21.965 1.00 80.38 248 GLY A CA 1
ATOM 1909 C C . GLY A 1 248 ? 18.762 -2.440 21.810 1.00 80.38 248 GLY A C 1
ATOM 1910 O O . GLY A 1 248 ? 19.163 -3.578 21.564 1.00 80.38 248 GLY A O 1
ATOM 1911 N N . GLU A 1 249 ? 17.465 -2.154 21.937 1.00 84.12 249 GLU A N 1
ATOM 1912 C CA . GLU A 1 249 ? 16.406 -3.133 21.714 1.00 84.12 249 GLU A CA 1
ATOM 1913 C C . GLU A 1 249 ? 16.450 -3.668 20.277 1.00 84.12 249 GLU A C 1
ATOM 1915 O O . GLU A 1 249 ? 16.645 -2.929 19.308 1.00 84.12 249 GLU A O 1
ATOM 1920 N N . LYS A 1 250 ? 16.260 -4.983 20.137 1.00 91.38 250 LYS A N 1
ATOM 1921 C CA . LYS A 1 250 ? 16.263 -5.674 18.837 1.00 91.38 250 LYS A CA 1
ATOM 1922 C C . LYS A 1 250 ? 14.912 -5.620 18.129 1.00 91.38 250 LYS A C 1
ATOM 1924 O O . LYS A 1 250 ? 14.828 -5.998 16.964 1.00 91.38 250 LYS A O 1
ATOM 1929 N N . THR A 1 251 ? 13.871 -5.153 18.810 1.00 93.75 251 THR A N 1
ATOM 1930 C CA . THR A 1 251 ? 12.493 -5.109 18.319 1.00 93.75 251 THR A CA 1
ATOM 1931 C C . THR A 1 251 ? 11.812 -3.827 18.763 1.00 93.75 251 THR A C 1
ATOM 1933 O O . THR A 1 251 ? 12.089 -3.331 19.848 1.00 93.75 251 THR A O 1
ATOM 1936 N N . VAL A 1 252 ? 10.880 -3.330 17.953 1.00 94.56 252 VAL A N 1
ATOM 1937 C CA . VAL A 1 252 ? 10.043 -2.172 18.279 1.00 94.56 252 VAL A CA 1
ATOM 1938 C C . VAL A 1 252 ? 8.576 -2.568 18.200 1.00 94.56 252 VAL A C 1
ATOM 1940 O O . VAL A 1 252 ? 8.146 -3.226 17.252 1.00 94.56 252 VAL A O 1
ATOM 1943 N N . ARG A 1 253 ? 7.790 -2.152 19.189 1.00 95.56 253 ARG A N 1
ATOM 1944 C CA . ARG A 1 253 ? 6.337 -2.339 19.205 1.00 95.56 253 ARG A CA 1
ATOM 1945 C C . ARG A 1 253 ? 5.654 -1.319 18.300 1.00 95.56 253 ARG A C 1
ATOM 1947 O O . ARG A 1 253 ? 5.830 -0.114 18.477 1.00 95.56 253 ARG A O 1
ATOM 1954 N N . ARG A 1 254 ? 4.854 -1.794 17.343 1.00 96.88 254 ARG A N 1
ATOM 1955 C CA . ARG A 1 254 ? 4.153 -0.951 16.364 1.00 96.88 254 ARG A CA 1
ATOM 1956 C C . ARG A 1 254 ? 2.683 -1.331 16.262 1.00 96.88 254 ARG A C 1
ATOM 1958 O O . ARG A 1 254 ? 2.347 -2.509 16.183 1.00 96.88 254 ARG A O 1
ATOM 1965 N N . GLN A 1 255 ? 1.826 -0.317 16.182 1.00 98.56 255 GLN A N 1
ATOM 1966 C CA . GLN A 1 255 ? 0.458 -0.452 15.695 1.00 98.56 255 GLN A CA 1
ATOM 1967 C C . GLN A 1 255 ? 0.396 0.186 14.306 1.00 98.56 255 GLN A C 1
ATOM 1969 O O . GLN A 1 255 ? 0.744 1.359 14.143 1.00 98.56 255 GLN A O 1
ATOM 1974 N N . TYR A 1 256 ? -0.038 -0.582 13.312 1.00 98.56 256 TYR A N 1
ATOM 1975 C CA . TYR A 1 256 ? -0.347 -0.100 11.969 1.00 98.56 256 TYR A CA 1
ATOM 1976 C C . TYR A 1 256 ? -1.850 -0.201 11.730 1.00 98.56 256 TYR A C 1
ATOM 1978 O O . TYR A 1 256 ? -2.471 -1.216 12.051 1.00 98.56 256 TYR A O 1
ATOM 1986 N N . PHE A 1 257 ? -2.422 0.863 11.178 1.00 98.69 257 PHE A N 1
ATOM 1987 C CA . PHE A 1 257 ? -3.827 0.957 10.822 1.00 98.69 257 PHE A CA 1
ATOM 1988 C C . PHE A 1 257 ? -3.951 1.310 9.346 1.00 98.69 257 PHE A C 1
ATOM 1990 O O . PHE A 1 257 ? -3.277 2.223 8.857 1.00 98.69 257 PHE A O 1
ATOM 1997 N N . ARG A 1 258 ? -4.862 0.624 8.660 1.00 98.56 258 ARG A N 1
ATOM 1998 C CA . ARG A 1 258 ? -5.268 0.963 7.304 1.00 98.56 258 ARG A CA 1
ATOM 1999 C C . ARG A 1 258 ? -6.752 0.693 7.103 1.00 98.56 258 ARG A C 1
ATOM 2001 O O . ARG A 1 258 ? -7.241 -0.375 7.463 1.00 98.56 258 ARG A O 1
ATOM 2008 N N . LEU A 1 259 ? -7.441 1.631 6.466 1.00 98.50 259 LEU A N 1
ATOM 2009 C CA . LEU A 1 259 ? -8.812 1.467 5.994 1.00 98.50 259 LEU A CA 1
ATOM 2010 C C . LEU A 1 259 ? -8.837 1.711 4.489 1.00 98.50 259 LEU A C 1
ATOM 2012 O O . LEU A 1 259 ? -8.558 2.822 4.049 1.00 98.50 259 LEU A O 1
ATOM 2016 N N . VAL A 1 260 ? -9.205 0.695 3.712 1.00 98.12 260 VAL A N 1
ATOM 2017 C CA . VAL A 1 260 ? -9.612 0.906 2.317 1.00 98.12 260 VAL A CA 1
ATOM 2018 C C . VAL A 1 260 ? -11.085 1.288 2.345 1.00 98.12 260 VAL A C 1
ATOM 2020 O O . VAL A 1 260 ? -11.923 0.468 2.724 1.00 98.12 260 VAL A O 1
ATOM 2023 N N . ALA A 1 261 ? -11.384 2.538 2.018 1.00 95.62 261 ALA A N 1
ATOM 2024 C CA . ALA A 1 261 ? -12.745 3.032 1.905 1.00 95.62 261 ALA A CA 1
ATOM 2025 C C . ALA A 1 261 ? -13.160 2.959 0.434 1.00 95.62 261 ALA A C 1
ATOM 2027 O O . ALA A 1 261 ? -12.429 3.427 -0.432 1.00 95.62 261 ALA A O 1
ATOM 2028 N N . GLY A 1 262 ? -14.313 2.365 0.136 1.00 90.38 262 GLY A N 1
ATOM 2029 C CA . GLY A 1 262 ? -14.799 2.208 -1.235 1.00 90.38 262 GLY A CA 1
ATOM 2030 C C . GLY A 1 262 ? -14.533 0.831 -1.845 1.00 90.38 262 GLY A C 1
ATOM 2031 O O . GLY A 1 262 ? -13.956 -0.064 -1.224 1.00 90.38 262 GLY A O 1
ATOM 2032 N N . ALA A 1 263 ? -15.002 0.670 -3.082 1.00 91.62 263 ALA A N 1
ATOM 2033 C CA . ALA A 1 263 ? -15.035 -0.614 -3.765 1.00 91.62 263 ALA A CA 1
ATOM 2034 C C . ALA A 1 263 ? -13.628 -1.157 -4.046 1.00 91.62 263 ALA A C 1
ATOM 2036 O O . ALA A 1 263 ? -12.740 -0.439 -4.512 1.00 91.62 263 ALA A O 1
ATOM 2037 N N . ILE A 1 264 ? -13.445 -2.455 -3.817 1.00 95.38 264 ILE A N 1
ATOM 2038 C CA . ILE A 1 264 ? -12.281 -3.203 -4.296 1.00 95.38 264 ILE A CA 1
ATOM 2039 C C . ILE A 1 264 ? -12.733 -4.167 -5.388 1.00 95.38 264 ILE A C 1
ATOM 2041 O O . ILE A 1 264 ? -13.861 -4.653 -5.359 1.00 95.38 264 ILE A O 1
ATOM 2045 N N . SER A 1 265 ? -11.867 -4.461 -6.355 1.00 94.00 265 SER A N 1
ATOM 2046 C CA . SER A 1 265 ? -12.235 -5.391 -7.430 1.00 94.00 265 SER A CA 1
ATOM 2047 C C . SER A 1 265 ? -12.306 -6.841 -6.955 1.00 94.00 265 SER A C 1
ATOM 2049 O O . SER A 1 265 ? -13.167 -7.586 -7.410 1.00 94.00 265 SER A O 1
ATOM 2051 N N . VAL A 1 266 ? -11.403 -7.245 -6.055 1.00 93.06 266 VAL A N 1
ATOM 2052 C CA . VAL A 1 266 ? -11.292 -8.630 -5.576 1.00 93.06 266 VAL A CA 1
ATOM 2053 C C . VAL A 1 266 ? -10.883 -8.684 -4.106 1.00 93.06 266 VAL A C 1
ATOM 2055 O O . VAL A 1 266 ? -10.109 -7.848 -3.629 1.00 93.06 266 VAL A O 1
ATOM 2058 N N . TRP A 1 267 ? -11.352 -9.708 -3.399 1.00 95.06 267 TRP A N 1
ATOM 2059 C CA . TRP A 1 267 ? -11.009 -9.997 -2.009 1.00 95.06 267 TRP A CA 1
ATOM 2060 C C . TRP A 1 267 ? -10.395 -11.397 -1.900 1.00 95.06 267 TRP A C 1
ATOM 2062 O O . TRP A 1 267 ? -11.040 -12.401 -2.187 1.00 95.06 267 TRP A O 1
ATOM 2072 N N . TYR A 1 268 ? -9.123 -11.485 -1.509 1.00 93.38 268 TYR A N 1
ATOM 2073 C CA . TYR A 1 268 ? -8.398 -12.760 -1.465 1.00 93.38 268 TYR A CA 1
ATOM 2074 C C . TYR A 1 268 ? -8.615 -13.452 -0.119 1.00 93.38 268 TYR A C 1
ATOM 2076 O O . TYR A 1 268 ? -7.993 -13.053 0.868 1.00 93.38 268 TYR A O 1
ATOM 2084 N N . ALA A 1 269 ? -9.436 -14.503 -0.080 1.00 95.00 269 ALA A N 1
ATOM 2085 C CA . ALA A 1 269 ? -9.803 -15.202 1.154 1.00 95.00 269 ALA A CA 1
ATOM 2086 C C . ALA A 1 269 ? -8.596 -15.804 1.887 1.00 95.00 269 ALA A C 1
ATOM 2088 O O . ALA A 1 269 ? -8.525 -15.746 3.108 1.00 95.00 269 ALA A O 1
ATOM 2089 N N . ALA A 1 270 ? -7.604 -16.308 1.147 1.00 93.81 270 ALA A N 1
ATOM 2090 C CA . ALA A 1 270 ? -6.379 -16.868 1.725 1.00 93.81 270 ALA A CA 1
ATOM 2091 C C . ALA A 1 270 ? -5.470 -15.818 2.399 1.00 93.81 270 ALA A C 1
ATOM 2093 O O . ALA A 1 270 ? -4.554 -16.179 3.132 1.00 93.81 270 ALA A O 1
ATOM 2094 N N . HIS A 1 271 ? -5.696 -14.526 2.136 1.00 93.25 271 HIS A N 1
ATOM 2095 C CA . HIS A 1 271 ? -4.841 -13.420 2.592 1.00 93.25 271 HIS A CA 1
ATOM 2096 C C . HIS A 1 271 ? -5.602 -12.345 3.363 1.00 93.25 271 HIS A C 1
ATOM 2098 O O . HIS A 1 271 ? -5.019 -11.323 3.721 1.00 93.25 271 HIS A O 1
ATOM 2104 N N . SER A 1 272 ? -6.896 -12.539 3.592 1.00 97.25 272 SER A N 1
ATOM 2105 C CA . SER A 1 272 ? -7.776 -11.554 4.212 1.00 97.25 272 SER A CA 1
ATOM 2106 C C . SER A 1 272 ? -8.510 -12.185 5.387 1.00 97.25 272 SER A C 1
ATOM 2108 O O . SER A 1 272 ? -8.731 -13.392 5.429 1.00 97.25 272 SER A O 1
ATOM 2110 N N . THR A 1 273 ? -8.879 -11.371 6.365 1.00 98.25 273 THR A N 1
ATOM 2111 C CA . THR A 1 273 ? -9.567 -11.822 7.572 1.00 98.25 273 THR A CA 1
ATOM 2112 C C . THR A 1 273 ? -11.073 -11.658 7.378 1.00 98.25 273 THR A C 1
ATOM 2114 O O . THR A 1 273 ? -11.518 -10.526 7.204 1.00 98.25 273 THR A O 1
ATOM 2117 N N . PRO A 1 274 ? -11.887 -12.726 7.396 1.00 98.12 274 PRO A N 1
ATOM 2118 C CA . PRO A 1 274 ? -13.338 -12.577 7.336 1.00 98.12 274 PRO A CA 1
ATOM 2119 C C . PRO A 1 274 ? -13.859 -11.872 8.593 1.00 98.12 274 PRO A C 1
ATOM 2121 O O . PRO A 1 274 ? -13.285 -12.000 9.677 1.00 98.12 274 PRO A O 1
ATOM 2124 N N . ASN A 1 275 ? -14.967 -11.144 8.465 1.00 98.38 275 ASN A N 1
ATOM 2125 C CA . ASN A 1 275 ? -15.650 -10.608 9.635 1.00 98.38 275 ASN A CA 1
ATOM 2126 C C . ASN A 1 275 ? -16.428 -11.749 10.327 1.00 98.38 275 ASN A C 1
ATOM 2128 O O . ASN A 1 275 ? -17.155 -12.475 9.650 1.00 98.38 275 ASN A O 1
ATOM 2132 N N . PRO A 1 276 ? -16.297 -11.941 11.654 1.00 97.94 276 PRO A N 1
ATOM 2133 C CA . PRO A 1 276 ? -17.038 -12.969 12.386 1.00 97.94 276 PRO A CA 1
ATOM 2134 C C . PRO A 1 276 ? -18.553 -12.724 12.447 1.00 97.94 276 PRO A C 1
ATOM 2136 O O . PRO A 1 276 ? -19.290 -13.626 12.835 1.00 97.94 276 PRO A O 1
ATOM 2139 N N . ILE A 1 277 ? -19.033 -11.524 12.106 1.00 97.94 277 ILE A N 1
ATOM 2140 C CA . ILE A 1 277 ? -20.462 -11.215 12.023 1.00 97.94 277 ILE A CA 1
ATOM 2141 C C . ILE A 1 277 ? -20.981 -11.724 10.667 1.00 97.94 277 ILE A C 1
ATOM 2143 O O . ILE A 1 277 ? -20.601 -11.162 9.640 1.00 97.94 277 ILE A O 1
ATOM 2147 N N . PRO A 1 278 ? -21.870 -12.739 10.619 1.00 95.56 278 PRO A N 1
ATOM 2148 C CA . PRO A 1 278 ? -22.211 -13.420 9.366 1.00 95.56 278 PRO A CA 1
ATOM 2149 C C . PRO A 1 278 ? -22.805 -12.517 8.281 1.00 95.56 278 PRO A C 1
ATOM 2151 O O . PRO A 1 278 ? -22.562 -12.744 7.099 1.00 95.56 278 PRO A O 1
ATOM 2154 N N . SER A 1 279 ? -23.549 -11.480 8.677 1.00 96.50 279 SER A N 1
ATOM 2155 C CA . SER A 1 279 ? -24.170 -10.518 7.760 1.00 96.50 279 SER A CA 1
ATOM 2156 C C . SER A 1 279 ? -23.182 -9.540 7.119 1.00 96.50 279 SER A C 1
ATOM 2158 O O . SER A 1 279 ? -23.581 -8.791 6.233 1.00 96.50 279 SER A O 1
ATOM 2160 N N . ILE A 1 280 ? -21.920 -9.512 7.560 1.00 97.88 280 ILE A N 1
ATOM 2161 C CA . ILE A 1 280 ? -20.887 -8.617 7.033 1.00 97.88 280 ILE A CA 1
ATOM 2162 C C . ILE A 1 280 ? -19.913 -9.434 6.182 1.00 97.88 280 ILE A C 1
ATOM 2164 O O . ILE A 1 280 ? -18.992 -10.068 6.691 1.00 97.88 280 ILE A O 1
ATOM 2168 N N . GLN A 1 281 ? -20.124 -9.410 4.869 1.00 97.19 281 GLN A N 1
ATOM 2169 C CA . GLN A 1 281 ? -19.301 -10.101 3.874 1.00 97.19 281 GLN A CA 1
ATOM 2170 C C . GLN A 1 281 ? -18.700 -9.087 2.896 1.00 97.19 281 GLN A C 1
ATOM 2172 O O . GLN A 1 281 ? -19.274 -8.013 2.724 1.00 97.19 281 GLN A O 1
ATOM 2177 N N . PRO A 1 282 ? -17.552 -9.377 2.257 1.00 96.81 282 PRO A N 1
ATOM 2178 C CA . PRO A 1 282 ? -17.014 -8.483 1.240 1.00 96.81 282 PRO A CA 1
ATOM 2179 C C . PRO A 1 282 ? -17.983 -8.389 0.048 1.00 96.81 282 PRO A C 1
ATOM 2181 O O . PRO A 1 282 ? -18.487 -9.402 -0.422 1.00 96.81 282 PRO A O 1
ATOM 2184 N N . GLU A 1 283 ? -18.204 -7.180 -0.476 1.00 95.75 283 GLU A N 1
ATOM 2185 C CA . GLU A 1 283 ? -19.004 -6.975 -1.703 1.00 95.75 283 GLU A CA 1
ATOM 2186 C C . GLU A 1 283 ? -18.246 -7.349 -2.990 1.00 95.75 283 GLU A C 1
ATOM 2188 O O . GLU A 1 283 ? -18.840 -7.502 -4.054 1.00 95.75 283 GLU A O 1
ATOM 2193 N N . ALA A 1 284 ? -16.922 -7.471 -2.900 1.00 94.56 284 ALA A N 1
ATOM 2194 C CA . ALA A 1 284 ? -16.047 -7.786 -4.018 1.00 94.56 284 ALA A CA 1
ATOM 2195 C C . ALA A 1 284 ? -16.030 -9.284 -4.343 1.00 94.56 284 ALA A C 1
ATOM 2197 O O . ALA A 1 284 ? -16.358 -10.121 -3.502 1.00 94.56 284 ALA A O 1
ATOM 2198 N N . GLU A 1 285 ? -15.553 -9.634 -5.541 1.00 93.38 285 GLU A N 1
ATOM 2199 C CA . GLU A 1 285 ? -15.363 -11.035 -5.923 1.00 93.38 285 GLU A CA 1
ATOM 2200 C C . GLU A 1 285 ? -14.356 -11.721 -4.988 1.00 93.38 285 GLU A C 1
ATOM 2202 O O . GLU A 1 285 ? -13.215 -11.272 -4.832 1.00 93.38 285 GLU A O 1
ATOM 2207 N N . ILE A 1 286 ? -14.783 -12.817 -4.356 1.00 93.88 286 ILE A N 1
ATOM 2208 C CA . ILE A 1 286 ? -13.953 -13.584 -3.428 1.00 93.88 286 ILE A CA 1
ATOM 2209 C C . ILE A 1 286 ? -13.077 -14.559 -4.216 1.00 93.88 286 ILE A C 1
ATOM 2211 O O . ILE A 1 286 ? -13.565 -15.506 -4.828 1.00 93.88 286 ILE A O 1
ATOM 2215 N N . ILE A 1 287 ? -11.761 -14.365 -4.140 1.00 90.56 287 ILE A N 1
ATOM 2216 C CA . ILE A 1 287 ? -10.770 -15.276 -4.715 1.00 90.56 287 ILE A CA 1
ATOM 2217 C C . ILE A 1 287 ? -10.232 -16.184 -3.609 1.00 90.56 287 ILE A C 1
ATOM 2219 O O . ILE A 1 287 ? -9.594 -15.723 -2.661 1.00 90.56 287 ILE A O 1
ATOM 2223 N N . HIS A 1 288 ? -10.443 -17.493 -3.748 1.00 88.19 288 HIS A N 1
ATOM 2224 C CA . HIS A 1 288 ? -9.955 -18.500 -2.794 1.00 88.19 288 HIS A CA 1
ATOM 2225 C C . HIS A 1 288 ? -8.500 -18.940 -3.040 1.00 88.19 288 HIS A C 1
ATOM 2227 O O . HIS A 1 288 ? -7.908 -19.613 -2.201 1.00 88.19 288 HIS A O 1
ATOM 2233 N N . GLY A 1 289 ? -7.907 -18.538 -4.167 1.00 83.06 289 GLY A N 1
ATOM 2234 C CA . GLY A 1 289 ? -6.510 -18.814 -4.495 1.00 83.06 289 GLY A CA 1
ATOM 2235 C C . GLY A 1 289 ? -5.505 -18.015 -3.657 1.00 83.06 289 GLY A C 1
ATOM 2236 O O . GLY A 1 289 ? -5.803 -16.954 -3.099 1.00 83.06 289 GLY A O 1
ATOM 2237 N N . ASN A 1 290 ? -4.268 -18.512 -3.603 1.00 78.38 290 ASN A N 1
ATOM 2238 C CA . ASN A 1 290 ? -3.162 -17.783 -2.999 1.00 78.38 290 ASN A CA 1
ATOM 2239 C C . ASN A 1 290 ? -2.756 -16.619 -3.921 1.00 78.38 290 ASN A C 1
ATOM 2241 O O . ASN A 1 290 ? -2.247 -16.845 -5.013 1.00 78.38 290 ASN A O 1
ATOM 2245 N N . LYS A 1 291 ? -2.912 -15.376 -3.447 1.00 73.56 291 LYS A N 1
ATOM 2246 C CA . LYS A 1 291 ? -2.486 -14.148 -4.143 1.00 73.56 291 LYS A CA 1
ATOM 2247 C C . LYS A 1 291 ? -1.039 -14.215 -4.648 1.00 73.56 291 LYS A C 1
ATOM 2249 O O . LYS A 1 291 ? -0.750 -13.679 -5.707 1.00 73.56 291 LYS A O 1
ATOM 2254 N N . PHE A 1 292 ? -0.144 -14.854 -3.898 1.00 76.81 292 PHE A N 1
ATOM 2255 C CA . PHE A 1 292 ? 1.277 -15.008 -4.229 1.00 76.81 292 PHE A CA 1
ATOM 2256 C C . PHE A 1 292 ? 1.603 -16.379 -4.840 1.00 76.81 292 PHE A C 1
ATOM 2258 O O . PHE A 1 292 ? 2.748 -16.648 -5.182 1.00 76.81 292 PHE A O 1
ATOM 2265 N N . GLY A 1 293 ? 0.612 -17.264 -4.948 1.00 61.31 293 GLY A N 1
ATOM 2266 C CA . GLY A 1 293 ? 0.777 -18.645 -5.381 1.00 61.31 293 GLY A CA 1
ATOM 2267 C C . GLY A 1 293 ? 0.450 -18.811 -6.853 1.00 61.31 293 GLY A C 1
ATOM 2268 O O . GLY A 1 293 ? -0.512 -19.486 -7.194 1.00 61.31 293 GLY A O 1
ATOM 2269 N N . VAL A 1 294 ? 1.256 -18.206 -7.715 1.00 52.66 294 VAL A N 1
ATOM 2270 C CA . VAL A 1 294 ? 1.341 -18.602 -9.124 1.00 52.66 294 VAL A CA 1
ATOM 2271 C C . VAL A 1 294 ? 2.819 -18.516 -9.453 1.00 52.66 294 VAL A C 1
ATOM 2273 O O . VAL A 1 294 ? 3.309 -17.394 -9.497 1.00 52.66 294 VAL A O 1
ATOM 2276 N N . ASP A 1 295 ? 3.503 -19.667 -9.481 1.00 48.09 295 ASP A N 1
ATOM 2277 C CA . ASP A 1 295 ? 4.818 -19.889 -10.129 1.00 48.09 295 ASP A CA 1
ATOM 2278 C C . ASP A 1 295 ? 5.337 -21.346 -10.010 1.00 48.09 295 ASP A C 1
ATOM 2280 O O . ASP A 1 295 ? 6.313 -21.686 -10.665 1.00 48.09 295 ASP A O 1
ATOM 2284 N N . ASN A 1 296 ? 4.685 -22.262 -9.273 1.00 38.78 296 ASN A N 1
ATOM 2285 C CA . ASN A 1 296 ? 5.202 -23.642 -9.140 1.00 38.78 296 ASN A CA 1
ATOM 2286 C C . ASN A 1 296 ? 4.546 -24.708 -10.037 1.00 38.78 296 ASN A C 1
ATOM 2288 O O . ASN A 1 296 ? 5.010 -25.844 -10.030 1.00 38.78 296 ASN A O 1
ATOM 2292 N N . GLN A 1 297 ? 3.487 -24.405 -10.797 1.00 36.38 297 GLN A N 1
ATOM 2293 C CA . GLN A 1 297 ? 2.787 -25.445 -11.575 1.00 36.38 297 GLN A CA 1
ATOM 2294 C C . GLN A 1 297 ? 3.172 -25.524 -13.059 1.00 36.38 297 GLN A C 1
ATOM 2296 O O . GLN A 1 297 ? 3.085 -26.612 -13.617 1.00 36.38 297 GLN A O 1
ATOM 2301 N N . GLU A 1 298 ? 3.672 -24.455 -13.689 1.00 35.53 298 GLU A N 1
ATOM 2302 C CA . GLU A 1 298 ? 4.099 -24.524 -15.102 1.00 35.53 298 GLU A CA 1
ATOM 2303 C C . GLU A 1 298 ? 5.545 -25.019 -15.291 1.00 35.53 298 GLU A C 1
ATOM 2305 O O . GLU A 1 298 ? 5.854 -25.570 -16.342 1.00 35.53 298 GLU A O 1
ATOM 2310 N N . TYR A 1 299 ? 6.415 -24.941 -14.274 1.00 38.75 299 TYR A N 1
ATOM 2311 C CA . TYR A 1 299 ? 7.769 -25.519 -14.355 1.00 38.75 299 TYR A CA 1
ATOM 2312 C C . TYR A 1 299 ? 7.830 -27.001 -13.945 1.00 38.75 299 TYR A C 1
ATOM 2314 O O . TYR A 1 299 ? 8.627 -27.755 -14.494 1.00 38.75 299 TYR A O 1
ATOM 2322 N N . ALA A 1 300 ? 6.945 -27.467 -13.056 1.00 33.03 300 ALA A N 1
ATOM 2323 C CA . ALA A 1 300 ? 6.943 -28.864 -12.599 1.00 33.03 300 ALA A CA 1
ATOM 2324 C C . ALA A 1 300 ? 6.474 -29.873 -13.674 1.00 33.03 300 ALA A C 1
ATOM 2326 O O . ALA A 1 300 ? 6.774 -31.065 -13.587 1.00 33.03 300 ALA A O 1
ATOM 2327 N N . GLN A 1 301 ? 5.762 -29.414 -14.709 1.00 33.81 301 GLN A N 1
ATOM 2328 C CA . GLN A 1 301 ? 5.352 -30.262 -15.837 1.00 33.81 301 GLN A CA 1
ATOM 2329 C C . GLN A 1 301 ? 6.387 -30.323 -16.973 1.00 33.81 301 GLN A C 1
ATOM 2331 O O . GLN A 1 301 ? 6.247 -31.156 -17.863 1.00 33.81 301 GLN A O 1
ATOM 2336 N N . ALA A 1 302 ? 7.450 -29.511 -16.926 1.00 35.00 302 ALA A N 1
ATOM 2337 C CA . ALA A 1 302 ? 8.571 -29.615 -17.863 1.00 35.00 302 ALA A CA 1
ATOM 2338 C C . ALA A 1 302 ? 9.643 -30.630 -17.410 1.00 35.00 302 ALA A C 1
ATOM 2340 O O . ALA A 1 302 ? 10.413 -31.106 -18.239 1.00 35.00 302 ALA A O 1
ATOM 2341 N N . GLU A 1 303 ? 9.670 -31.010 -16.126 1.00 37.72 303 GLU A N 1
ATOM 2342 C CA . GLU A 1 303 ? 10.685 -31.919 -15.556 1.00 37.72 303 GLU A CA 1
ATOM 2343 C C . GLU A 1 303 ? 10.176 -33.339 -15.238 1.00 37.72 303 GLU A C 1
ATOM 2345 O O . GLU A 1 303 ? 10.954 -34.188 -14.817 1.00 37.72 303 GLU A O 1
ATOM 2350 N N . SER A 1 304 ? 8.898 -33.649 -15.484 1.00 33.81 304 SER A N 1
ATOM 2351 C CA . SER A 1 304 ? 8.323 -34.992 -15.247 1.00 33.81 304 SER A CA 1
ATOM 2352 C C . SER A 1 304 ? 8.152 -35.848 -16.516 1.00 33.81 304 SER A C 1
ATOM 2354 O O . SER A 1 304 ? 7.530 -36.905 -16.480 1.00 33.81 304 SER A O 1
ATOM 2356 N N . GLY A 1 305 ? 8.765 -35.449 -17.636 1.00 33.56 305 GLY A N 1
ATOM 2357 C CA . GLY A 1 305 ? 8.802 -36.206 -18.897 1.00 33.56 305 GLY A CA 1
ATOM 2358 C C . GLY A 1 305 ? 9.936 -37.236 -19.004 1.00 33.56 305 GLY A C 1
ATOM 2359 O O . GLY A 1 305 ? 10.486 -37.431 -20.089 1.00 33.56 305 GLY A O 1
ATOM 2360 N N . HIS A 1 306 ? 10.333 -37.867 -17.900 1.00 40.22 306 HIS A N 1
ATOM 2361 C CA . HIS A 1 306 ? 11.224 -39.026 -17.927 1.00 40.22 306 HIS A CA 1
ATOM 2362 C C . HIS A 1 306 ? 10.818 -39.997 -16.823 1.00 40.22 306 HIS A C 1
ATOM 2364 O O . HIS A 1 306 ? 11.384 -39.999 -15.735 1.00 40.22 306 HIS A O 1
ATOM 2370 N N . ASP A 1 307 ? 9.811 -40.819 -17.115 1.00 31.88 307 ASP A N 1
ATOM 2371 C CA . ASP A 1 307 ? 9.670 -42.091 -16.425 1.00 31.88 307 ASP A CA 1
ATOM 2372 C C . ASP A 1 307 ? 9.671 -43.226 -17.444 1.00 31.88 307 ASP A C 1
ATOM 2374 O O . ASP A 1 307 ? 8.839 -43.329 -18.350 1.00 31.88 307 ASP A O 1
ATOM 2378 N N . SER A 1 308 ? 10.710 -44.033 -17.306 1.00 38.88 308 SER A N 1
ATOM 2379 C CA . SER A 1 308 ? 10.950 -45.285 -17.983 1.00 38.88 308 SER A CA 1
ATOM 2380 C C . SER A 1 308 ? 9.947 -46.316 -17.485 1.00 38.88 308 SER A C 1
ATOM 2382 O O . SER A 1 308 ? 10.066 -46.805 -16.366 1.00 38.88 308 SER A O 1
ATOM 2384 N N . THR A 1 309 ? 9.007 -46.727 -18.330 1.00 28.55 309 THR A N 1
ATOM 2385 C CA . THR A 1 309 ? 8.365 -48.033 -18.170 1.00 28.55 309 THR A CA 1
ATOM 2386 C C . THR A 1 309 ? 8.139 -48.703 -19.518 1.00 28.55 309 THR A C 1
ATOM 2388 O O . THR A 1 309 ? 7.632 -48.143 -20.484 1.00 28.55 309 THR A O 1
ATOM 2391 N N . THR A 1 310 ? 8.617 -49.937 -19.541 1.00 32.47 310 THR A N 1
ATOM 2392 C CA . THR A 1 310 ? 8.618 -50.950 -20.585 1.00 32.47 310 THR A CA 1
ATOM 2393 C C . THR A 1 310 ? 7.221 -51.278 -21.107 1.00 32.47 310 THR A C 1
ATOM 2395 O O . THR A 1 310 ? 6.334 -51.617 -20.327 1.00 32.47 310 THR A O 1
ATOM 2398 N N . GLY A 1 311 ? 7.066 -51.286 -22.430 1.00 25.30 311 GLY A N 1
ATOM 2399 C CA . GLY A 1 311 ? 5.891 -51.820 -23.111 1.00 25.30 311 GLY A CA 1
ATOM 2400 C C . GLY A 1 311 ? 6.216 -52.106 -24.571 1.00 25.30 311 GLY A C 1
ATOM 2401 O O . GLY A 1 311 ? 6.295 -51.192 -25.386 1.00 25.30 311 GLY A O 1
ATOM 2402 N N . GLU A 1 312 ? 6.462 -53.376 -24.880 1.00 32.75 312 GLU A N 1
ATOM 2403 C CA . GLU A 1 312 ? 6.703 -53.884 -26.227 1.00 32.75 312 GLU A CA 1
ATOM 2404 C C . GLU A 1 312 ? 5.505 -53.592 -27.142 1.00 32.75 312 GLU A C 1
ATOM 2406 O O . GLU A 1 312 ? 4.376 -53.997 -26.874 1.00 32.75 312 GLU A O 1
ATOM 2411 N N . GLY A 1 313 ? 5.766 -52.898 -28.248 1.00 24.84 313 GLY A N 1
ATOM 2412 C CA . GLY A 1 313 ? 4.784 -52.610 -29.286 1.00 24.84 313 GLY A CA 1
ATOM 2413 C C . GLY A 1 313 ? 5.493 -52.359 -30.608 1.00 24.84 313 GLY A C 1
ATOM 2414 O O . GLY A 1 313 ? 5.869 -51.235 -30.922 1.00 24.84 313 GLY A O 1
ATOM 2415 N N . GLN A 1 314 ? 5.715 -53.432 -31.365 1.00 24.84 314 GLN A N 1
ATOM 2416 C CA . GLN A 1 314 ? 6.244 -53.387 -32.723 1.00 24.84 314 GLN A CA 1
ATOM 2417 C C . GLN A 1 314 ? 5.335 -52.542 -33.629 1.00 24.84 314 GLN A C 1
ATOM 2419 O O . GLN A 1 314 ? 4.155 -52.850 -33.787 1.00 24.84 314 GLN A O 1
ATOM 2424 N N . CYS A 1 315 ? 5.900 -51.537 -34.299 1.00 23.33 315 CYS A N 1
ATOM 2425 C CA . CYS A 1 315 ? 5.360 -51.011 -35.550 1.00 23.33 315 CYS A CA 1
ATOM 2426 C C . CYS A 1 315 ? 6.501 -50.625 -36.493 1.00 23.33 315 CYS A C 1
ATOM 2428 O O . CYS A 1 315 ? 7.548 -50.127 -36.092 1.00 23.33 315 CYS A O 1
ATOM 2430 N N . GLN A 1 316 ? 6.288 -50.988 -37.750 1.00 24.09 316 GLN A N 1
ATOM 2431 C CA . GLN A 1 316 ? 7.284 -51.254 -38.775 1.00 24.09 316 GLN A CA 1
ATOM 2432 C C . GLN A 1 316 ? 7.901 -49.982 -39.363 1.00 24.09 316 GLN A C 1
ATOM 2434 O O . GLN A 1 316 ? 7.206 -49.010 -39.654 1.00 24.09 316 GLN A O 1
ATOM 2439 N N . PHE A 1 317 ? 9.208 -50.042 -39.618 1.00 20.50 317 PHE A N 1
ATOM 2440 C CA . PHE A 1 317 ? 9.919 -49.094 -40.466 1.00 20.50 317 PHE A CA 1
ATOM 2441 C C . PHE A 1 317 ? 9.426 -49.208 -41.909 1.00 20.50 317 PHE A C 1
ATOM 2443 O O . PHE A 1 317 ? 9.428 -50.289 -42.500 1.00 20.50 317 PHE A O 1
ATOM 2450 N N . ARG A 1 318 ? 9.072 -48.066 -42.499 1.00 22.72 318 ARG A N 1
ATOM 2451 C CA . ARG A 1 318 ? 9.036 -47.891 -43.948 1.00 22.72 318 ARG A CA 1
ATOM 2452 C C . ARG A 1 318 ? 10.006 -46.768 -44.288 1.00 22.72 318 ARG A C 1
ATOM 2454 O O . ARG A 1 318 ? 9.695 -45.595 -44.116 1.00 22.72 318 ARG A O 1
ATOM 2461 N N . GLU A 1 319 ? 11.200 -47.153 -44.722 1.00 23.50 319 GLU A N 1
ATOM 2462 C CA . GLU A 1 319 ? 12.115 -46.254 -45.414 1.00 23.50 319 GLU A CA 1
ATOM 2463 C C . GLU A 1 319 ? 11.498 -45.876 -46.764 1.00 23.50 319 GLU A C 1
ATOM 2465 O O . GLU A 1 319 ? 11.159 -46.735 -47.582 1.00 23.50 319 GLU A O 1
ATOM 2470 N N . SER A 1 320 ? 11.366 -44.579 -47.012 1.00 26.59 320 SER A N 1
ATOM 2471 C CA . SER A 1 320 ? 11.286 -44.032 -48.362 1.00 26.59 320 SER A CA 1
ATOM 2472 C C . SER A 1 320 ? 12.384 -42.989 -48.475 1.00 26.59 320 SER A C 1
ATOM 2474 O O . SER A 1 320 ? 12.422 -42.030 -47.708 1.00 26.59 320 SER A O 1
ATOM 2476 N N . GLY A 1 321 ? 13.320 -43.274 -49.376 1.00 25.45 321 GLY A N 1
ATOM 2477 C CA . GLY A 1 321 ? 14.598 -42.600 -49.505 1.00 25.45 321 GLY A CA 1
ATOM 2478 C C . GLY A 1 321 ? 14.525 -41.114 -49.846 1.00 25.45 321 GLY A C 1
ATOM 2479 O O . GLY A 1 321 ? 13.556 -40.623 -50.417 1.00 25.45 321 GLY A O 1
ATOM 2480 N N . GLY A 1 322 ? 15.660 -40.460 -49.612 1.00 25.83 322 GLY A N 1
ATOM 2481 C CA . GLY A 1 322 ? 16.196 -39.485 -50.554 1.00 25.83 322 GLY A CA 1
ATOM 2482 C C . GLY A 1 322 ? 16.391 -38.078 -50.004 1.00 25.83 322 GLY A C 1
ATOM 2483 O O . GLY A 1 322 ? 15.435 -37.342 -49.805 1.00 25.83 322 GLY A O 1
ATOM 2484 N N . GLY A 1 323 ? 17.662 -37.679 -49.906 1.00 25.42 323 GLY A N 1
ATOM 2485 C CA . GLY A 1 323 ? 18.072 -36.284 -50.070 1.00 25.42 323 GLY A CA 1
ATOM 2486 C C . GLY A 1 323 ? 18.358 -35.530 -48.778 1.00 25.42 323 GLY A C 1
ATOM 2487 O O . GLY A 1 323 ? 17.524 -34.778 -48.289 1.00 25.42 323 GLY A O 1
ATOM 2488 N N . GLY A 1 324 ? 19.588 -35.653 -48.277 1.00 24.08 324 GLY A N 1
ATOM 2489 C CA . GLY A 1 324 ? 20.146 -34.630 -47.399 1.00 24.08 324 GLY A CA 1
ATOM 2490 C C . GLY A 1 324 ? 20.289 -33.315 -48.167 1.00 24.08 324 GLY A C 1
ATOM 2491 O O . GLY A 1 324 ? 20.907 -33.285 -49.231 1.00 24.08 324 GLY A O 1
ATOM 2492 N N . VAL A 1 325 ? 19.724 -32.236 -47.629 1.00 23.80 325 VAL A N 1
ATOM 2493 C CA . VAL A 1 325 ? 19.962 -30.872 -48.110 1.00 23.80 325 VAL A CA 1
ATOM 2494 C C . VAL A 1 325 ? 20.822 -30.160 -47.074 1.00 23.80 325 VAL A C 1
ATOM 2496 O O . VAL A 1 325 ? 20.368 -29.823 -45.983 1.00 23.80 325 VAL A O 1
ATOM 2499 N N . HIS A 1 326 ? 22.087 -29.948 -47.428 1.00 25.16 326 HIS A N 1
ATOM 2500 C CA . HIS A 1 326 ? 22.939 -28.949 -46.797 1.00 25.16 326 HIS A CA 1
ATOM 2501 C C . HIS A 1 326 ? 22.384 -27.562 -47.148 1.00 25.16 326 HIS A C 1
ATOM 2503 O O . HIS A 1 326 ? 22.346 -27.202 -48.323 1.00 25.16 326 HIS A O 1
ATOM 2509 N N . VAL A 1 327 ? 21.972 -26.778 -46.150 1.00 24.12 327 VAL A N 1
ATOM 2510 C CA . VAL A 1 327 ? 21.611 -25.365 -46.343 1.00 24.12 327 VAL A CA 1
ATOM 2511 C C . VAL A 1 327 ? 22.799 -24.504 -45.924 1.00 24.12 327 VAL A C 1
ATOM 2513 O O . VAL A 1 327 ? 23.094 -24.353 -44.741 1.00 24.12 327 VAL A O 1
ATOM 2516 N N . THR A 1 328 ? 23.503 -23.952 -46.908 1.00 25.53 328 THR A N 1
ATOM 2517 C CA . THR A 1 328 ? 24.401 -22.805 -46.726 1.00 25.53 328 THR A CA 1
ATOM 2518 C C . THR A 1 328 ? 23.573 -21.520 -46.601 1.00 25.53 328 THR A C 1
ATOM 2520 O O . THR A 1 328 ? 22.570 -21.379 -47.304 1.00 25.53 328 THR A O 1
ATOM 2523 N N . PRO A 1 329 ? 23.961 -20.555 -45.749 1.00 26.42 329 PRO A N 1
ATOM 2524 C CA . PRO A 1 329 ? 23.198 -19.327 -45.552 1.00 26.42 329 PRO A CA 1
ATOM 2525 C C . PRO A 1 329 ? 23.422 -18.366 -46.725 1.00 26.42 329 PRO A C 1
ATOM 2527 O O . PRO A 1 329 ? 24.307 -17.518 -46.653 1.00 26.42 329 PRO A O 1
ATOM 2530 N N . GLN A 1 330 ? 22.651 -18.495 -47.811 1.00 31.62 330 GLN A N 1
ATOM 2531 C CA . GLN A 1 330 ? 22.662 -17.484 -48.879 1.00 31.62 330 GLN A CA 1
ATOM 2532 C C . GLN A 1 330 ? 21.344 -17.215 -49.624 1.00 31.62 330 GLN A C 1
ATOM 2534 O O . GLN A 1 330 ? 21.308 -16.244 -50.369 1.00 31.62 330 GLN A O 1
ATOM 2539 N N . ASP A 1 331 ? 20.235 -17.912 -49.354 1.00 30.11 331 ASP A N 1
ATOM 2540 C CA . ASP A 1 331 ? 18.979 -17.683 -50.092 1.00 30.11 331 ASP A CA 1
ATOM 2541 C C . ASP A 1 331 ? 17.788 -17.336 -49.183 1.00 30.11 331 ASP A C 1
ATOM 2543 O O . ASP A 1 331 ? 16.903 -18.151 -48.932 1.00 30.11 331 ASP A O 1
ATOM 2547 N N . CYS A 1 332 ? 17.717 -16.084 -48.726 1.00 28.02 332 CYS A N 1
ATOM 2548 C CA . CYS A 1 332 ? 16.460 -15.501 -48.247 1.00 28.02 332 CYS A CA 1
ATOM 2549 C C . CYS A 1 332 ? 15.826 -14.691 -49.385 1.00 28.02 332 CYS A C 1
ATOM 2551 O O . CYS A 1 332 ? 16.201 -13.546 -49.636 1.00 28.02 332 CYS A O 1
ATOM 2553 N N . SER A 1 333 ? 14.856 -15.283 -50.083 1.00 28.34 333 SER A N 1
ATOM 2554 C CA . SER A 1 333 ? 14.010 -14.552 -51.034 1.00 28.34 333 SER A CA 1
ATOM 2555 C C . SER A 1 333 ? 13.069 -13.579 -50.299 1.00 28.34 333 SER A C 1
ATOM 2557 O O . SER A 1 333 ? 12.622 -13.881 -49.191 1.00 28.34 333 SER A O 1
ATOM 2559 N N . PRO A 1 334 ? 12.725 -12.417 -50.887 1.00 31.38 334 PRO A N 1
ATOM 2560 C CA . PRO A 1 334 ? 11.890 -11.419 -50.225 1.00 31.38 334 PRO A CA 1
ATOM 2561 C C . PRO A 1 334 ? 10.461 -11.928 -49.990 1.00 31.38 334 PRO A C 1
ATOM 2563 O O . PRO A 1 334 ? 9.778 -12.361 -50.921 1.00 31.38 334 PRO A O 1
ATOM 2566 N N . ILE A 1 335 ? 9.992 -11.808 -48.746 1.00 32.09 335 ILE A N 1
ATOM 2567 C CA . ILE A 1 335 ? 8.610 -12.094 -48.341 1.00 32.09 335 ILE A CA 1
ATOM 2568 C C . ILE A 1 335 ? 7.678 -11.094 -49.041 1.00 32.09 335 ILE A C 1
ATOM 2570 O O . ILE A 1 335 ? 7.777 -9.882 -48.833 1.00 32.09 335 ILE A O 1
ATOM 2574 N N . ARG A 1 336 ? 6.757 -11.588 -49.877 1.00 34.41 336 ARG A N 1
ATOM 2575 C CA . ARG A 1 336 ? 5.727 -10.764 -50.527 1.00 34.41 336 ARG A CA 1
ATOM 2576 C C . ARG A 1 336 ? 4.474 -10.734 -49.658 1.00 34.41 336 ARG A C 1
ATOM 2578 O O . ARG A 1 336 ? 3.866 -11.762 -49.387 1.00 34.41 336 ARG A O 1
ATOM 2585 N N . VAL A 1 337 ? 4.076 -9.538 -49.232 1.00 33.88 337 VAL A N 1
ATOM 2586 C CA . VAL A 1 337 ? 2.848 -9.319 -48.457 1.00 33.88 337 VAL A CA 1
ATOM 2587 C C . VAL A 1 337 ? 1.780 -8.744 -49.380 1.00 33.88 337 VAL A C 1
ATOM 2589 O O . VAL A 1 337 ? 1.993 -7.716 -50.026 1.00 33.88 337 VAL A O 1
ATOM 2592 N N . LYS A 1 338 ? 0.612 -9.389 -49.438 1.00 38.03 338 LYS A N 1
ATOM 2593 C CA . LYS A 1 338 ? -0.524 -8.943 -50.252 1.00 38.03 338 LYS A CA 1
ATOM 2594 C C . LYS A 1 338 ? -1.588 -8.304 -49.361 1.00 38.03 338 LYS A C 1
ATOM 2596 O O . LYS A 1 338 ? -2.245 -8.980 -48.576 1.00 38.03 338 LYS A O 1
ATOM 2601 N N . VAL A 1 339 ? -1.782 -6.992 -49.498 1.00 40.34 339 VAL A N 1
ATOM 2602 C CA . VAL A 1 339 ? -2.833 -6.251 -48.780 1.00 40.34 339 VAL A CA 1
ATOM 2603 C C . VAL A 1 339 ? -4.144 -6.348 -49.560 1.00 40.34 339 VAL A C 1
ATOM 2605 O O . VAL A 1 339 ? -4.243 -5.886 -50.699 1.00 40.34 339 VAL A O 1
ATOM 2608 N N . VAL A 1 340 ? -5.172 -6.949 -48.959 1.00 36.19 340 VAL A N 1
ATOM 2609 C CA . VAL A 1 340 ? -6.468 -7.159 -49.616 1.00 36.19 340 VAL A CA 1
ATOM 2610 C C . VAL A 1 340 ? -7.434 -6.017 -49.263 1.00 36.19 340 VAL A C 1
ATOM 2612 O O . VAL A 1 340 ? -8.040 -6.015 -48.200 1.00 36.19 340 VAL A O 1
ATOM 2615 N N . ARG A 1 341 ? -7.590 -5.093 -50.229 1.00 36.00 341 ARG A N 1
ATOM 2616 C CA . ARG A 1 341 ? -8.570 -3.982 -50.364 1.00 36.00 341 ARG A CA 1
ATOM 2617 C C . ARG A 1 341 ? -8.472 -2.790 -49.389 1.0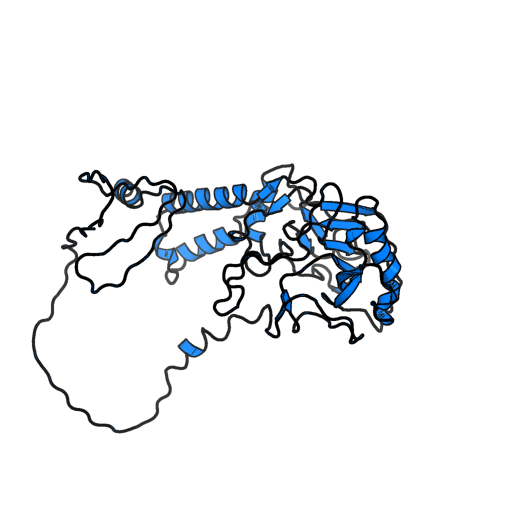0 36.00 341 ARG A C 1
ATOM 2619 O O . ARG A 1 341 ? -8.752 -2.916 -48.209 1.00 36.00 341 ARG A O 1
ATOM 2626 N N . GLY A 1 342 ? -8.268 -1.591 -49.969 1.00 33.47 342 GLY A N 1
ATOM 2627 C CA . GLY A 1 342 ? -8.667 -0.313 -49.354 1.00 33.47 342 GLY A CA 1
ATOM 2628 C C . GLY A 1 342 ? -7.728 0.903 -49.461 1.00 33.47 342 GLY A C 1
ATOM 2629 O O . GLY A 1 342 ? -7.588 1.599 -48.471 1.00 33.47 342 GLY A O 1
ATOM 2630 N N . ARG A 1 343 ? -7.188 1.220 -50.653 1.00 34.25 343 ARG A N 1
ATOM 2631 C CA . ARG A 1 343 ? -6.396 2.432 -51.030 1.00 34.25 343 ARG A CA 1
ATOM 2632 C C . ARG A 1 343 ? -4.875 2.398 -50.754 1.00 34.25 343 ARG A C 1
ATOM 2634 O O . ARG A 1 343 ? -4.380 1.640 -49.937 1.00 34.25 343 ARG A O 1
ATOM 2641 N N . LYS A 1 344 ? -4.160 3.156 -51.603 1.00 35.19 344 LYS A N 1
ATOM 2642 C CA . LYS A 1 344 ? -2.761 3.002 -52.061 1.00 35.19 344 LYS A CA 1
ATOM 2643 C C . LYS A 1 344 ? -1.708 2.872 -50.947 1.00 35.19 344 LYS A C 1
ATOM 2645 O O . LYS A 1 344 ? -1.501 3.814 -50.195 1.00 35.19 344 LYS A O 1
ATOM 2650 N N . ALA A 1 345 ? -0.946 1.777 -50.980 1.00 37.31 345 ALA A N 1
ATOM 2651 C CA . ALA A 1 345 ? 0.399 1.699 -50.411 1.00 37.31 345 ALA A CA 1
ATOM 2652 C C . ALA A 1 345 ? 1.427 2.036 -51.506 1.00 37.31 345 ALA A C 1
ATOM 2654 O O . ALA A 1 345 ? 1.297 1.563 -52.637 1.00 37.31 345 ALA A O 1
ATOM 2655 N N . ILE A 1 346 ? 2.430 2.858 -51.188 1.00 33.44 346 ILE A N 1
ATOM 2656 C CA . ILE A 1 346 ? 3.579 3.101 -52.070 1.00 33.44 346 ILE A CA 1
ATOM 2657 C C . ILE A 1 346 ? 4.682 2.143 -51.622 1.00 33.44 346 ILE A C 1
ATOM 2659 O O . ILE A 1 346 ? 5.157 2.232 -50.494 1.00 33.44 346 ILE A O 1
ATOM 2663 N N . ILE A 1 347 ? 5.057 1.209 -52.493 1.00 31.84 347 ILE A N 1
ATOM 2664 C CA . ILE A 1 347 ? 6.132 0.247 -52.240 1.00 31.84 347 ILE A CA 1
ATOM 2665 C C . ILE A 1 347 ? 7.409 0.816 -52.863 1.00 31.84 347 ILE A C 1
ATOM 2667 O O . ILE A 1 347 ? 7.530 0.876 -54.087 1.00 31.84 347 ILE A O 1
ATOM 2671 N N . GLY A 1 348 ? 8.341 1.267 -52.023 1.00 33.28 348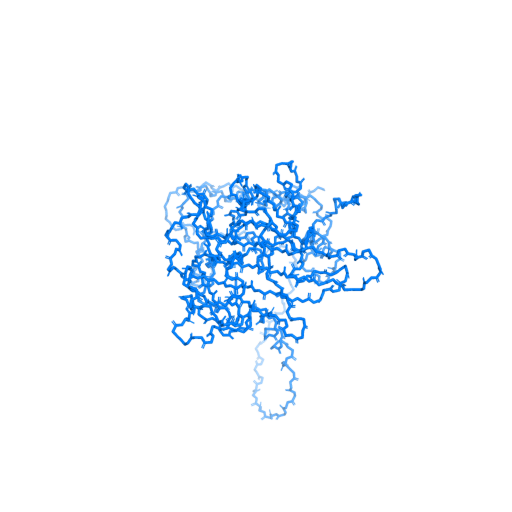 GLY A N 1
ATOM 2672 C CA . GLY A 1 348 ? 9.705 1.605 -52.430 1.00 33.28 348 GLY A CA 1
ATOM 2673 C C . GLY A 1 348 ? 10.637 0.397 -52.303 1.00 33.28 348 GLY A C 1
ATOM 2674 O O . GLY A 1 348 ? 10.319 -0.571 -51.616 1.00 33.28 348 GLY A O 1
ATOM 2675 N N . ARG A 1 349 ? 11.820 0.458 -52.931 1.00 28.78 349 ARG A N 1
ATOM 2676 C CA . ARG A 1 349 ? 12.853 -0.602 -52.880 1.00 28.78 349 ARG A CA 1
ATOM 2677 C C . ARG A 1 349 ? 13.411 -0.895 -51.470 1.00 28.78 349 ARG A C 1
ATOM 2679 O O . ARG A 1 349 ? 14.193 -1.823 -51.332 1.00 28.78 349 ARG A O 1
ATOM 2686 N N . SER A 1 350 ? 13.000 -0.149 -50.447 1.00 28.31 350 SER A N 1
ATOM 2687 C CA . SER A 1 350 ? 13.525 -0.189 -49.074 1.00 28.31 350 SER A CA 1
ATOM 2688 C C . SER A 1 350 ? 12.455 -0.422 -47.989 1.00 28.31 350 SER A C 1
ATOM 2690 O O . SER A 1 350 ? 12.671 -0.098 -46.827 1.00 28.31 350 SER A O 1
ATOM 2692 N N . GLY A 1 351 ? 11.312 -1.028 -48.335 1.00 33.50 351 GLY A N 1
ATOM 2693 C CA . GLY A 1 351 ? 10.334 -1.524 -47.355 1.00 33.50 351 GLY A CA 1
ATOM 2694 C C . GLY A 1 351 ? 8.938 -0.906 -47.459 1.00 33.50 351 GLY A C 1
ATOM 2695 O O . GLY A 1 351 ? 8.671 -0.022 -48.275 1.00 33.50 351 GLY A O 1
ATOM 2696 N N . VAL A 1 352 ? 8.018 -1.437 -46.646 1.00 34.28 352 VAL A N 1
ATOM 2697 C CA . VAL A 1 352 ? 6.591 -1.082 -46.642 1.00 34.28 352 VAL A CA 1
ATOM 2698 C C . VAL A 1 352 ? 6.326 -0.036 -45.560 1.00 34.28 352 VAL A C 1
ATOM 2700 O O . VAL A 1 352 ? 6.458 -0.324 -44.375 1.00 34.28 352 VAL A O 1
ATOM 2703 N N . VAL A 1 353 ? 5.904 1.165 -45.959 1.00 32.62 353 VAL A N 1
ATOM 2704 C CA . VAL A 1 353 ? 5.454 2.217 -45.034 1.00 32.62 353 VAL A CA 1
ATOM 2705 C C . VAL A 1 353 ? 3.931 2.170 -44.933 1.00 32.62 353 VAL A C 1
ATOM 2707 O O . VAL A 1 353 ? 3.233 2.393 -45.924 1.00 32.62 353 VAL A O 1
ATOM 2710 N N . LEU A 1 354 ? 3.406 1.896 -43.736 1.00 36.28 354 LEU A N 1
ATOM 2711 C CA . LEU A 1 354 ? 1.976 1.981 -43.431 1.00 36.28 354 LEU A CA 1
ATOM 2712 C C . LEU A 1 354 ? 1.740 3.127 -42.445 1.00 36.28 354 LEU A C 1
ATOM 2714 O O . LEU A 1 354 ? 2.022 3.001 -41.259 1.00 36.28 354 LEU A O 1
ATOM 2718 N N . LYS A 1 355 ? 1.198 4.244 -42.940 1.00 31.44 355 LYS A N 1
ATOM 2719 C CA . LYS A 1 355 ? 0.690 5.334 -42.097 1.00 31.44 355 LYS A CA 1
ATOM 2720 C C . LYS A 1 355 ? -0.800 5.156 -41.893 1.00 31.44 355 LYS A C 1
ATOM 2722 O O . LYS A 1 355 ? -1.558 5.315 -42.850 1.00 31.44 355 LYS A O 1
ATOM 2727 N N . THR A 1 356 ? -1.233 4.863 -40.670 1.00 40.38 356 THR A N 1
ATOM 2728 C CA . THR A 1 356 ? -2.667 4.786 -40.371 1.00 40.38 356 THR A CA 1
ATOM 2729 C C . THR A 1 356 ? -2.963 5.239 -38.951 1.00 40.38 356 THR A C 1
ATOM 2731 O O . THR A 1 356 ? -2.438 4.667 -38.003 1.00 40.38 356 THR A O 1
ATOM 2734 N N . THR A 1 357 ? -3.869 6.201 -38.808 1.00 33.25 357 THR A N 1
ATOM 2735 C CA . THR A 1 357 ? -4.520 6.527 -37.541 1.00 33.25 357 THR A CA 1
ATOM 2736 C C . THR A 1 357 ? -5.734 5.607 -37.347 1.00 33.25 357 THR A C 1
ATOM 2738 O O . THR A 1 357 ? -6.703 5.661 -38.102 1.00 33.25 357 THR A O 1
ATOM 2741 N N . GLY A 1 358 ? -5.676 4.727 -36.343 1.00 37.66 358 GLY A N 1
ATOM 2742 C CA . GLY A 1 358 ? -6.866 4.130 -35.717 1.00 37.66 358 GLY A CA 1
ATOM 2743 C C . GLY A 1 358 ? -7.697 3.094 -36.497 1.00 37.66 358 GLY A C 1
ATOM 2744 O O . GLY A 1 358 ? -8.895 3.001 -36.236 1.00 37.66 358 GLY A O 1
ATOM 2745 N N . GLN A 1 359 ? -7.133 2.286 -37.406 1.00 38.19 359 GLN A N 1
ATOM 2746 C CA . GLN A 1 359 ? -7.876 1.178 -38.049 1.00 38.19 359 GLN A CA 1
ATOM 2747 C C . GLN A 1 359 ? -7.159 -0.181 -37.981 1.00 38.19 359 GLN A C 1
ATOM 2749 O O . GLN A 1 359 ? -5.934 -0.252 -37.928 1.00 38.19 359 GLN A O 1
ATOM 2754 N N . ARG A 1 360 ? -7.947 -1.272 -37.980 1.00 36.06 360 ARG A N 1
ATOM 2755 C CA . ARG A 1 360 ? -7.485 -2.674 -37.970 1.00 36.06 360 ARG A CA 1
ATOM 2756 C C . ARG A 1 360 ? -7.358 -3.217 -39.392 1.00 36.06 360 ARG A C 1
ATOM 2758 O O . ARG A 1 360 ? -8.288 -3.076 -40.182 1.00 36.06 360 ARG A O 1
ATOM 2765 N N . TYR A 1 361 ? -6.266 -3.923 -39.676 1.00 40.94 361 TYR A N 1
ATOM 2766 C CA . TYR A 1 361 ? -6.021 -4.552 -40.977 1.00 40.94 361 TYR A CA 1
ATOM 2767 C C . TYR A 1 361 ? -5.935 -6.072 -40.870 1.00 40.94 361 TYR A C 1
ATOM 2769 O O . TYR A 1 361 ? -5.534 -6.622 -39.843 1.00 40.94 361 TYR A O 1
ATOM 2777 N N . ARG A 1 362 ? -6.303 -6.741 -41.967 1.00 37.12 362 ARG A N 1
ATOM 2778 C CA . ARG A 1 362 ? -6.166 -8.187 -42.148 1.00 37.12 362 ARG A CA 1
ATOM 2779 C C . ARG A 1 362 ? -4.961 -8.445 -43.046 1.00 37.12 362 ARG A C 1
ATOM 2781 O O . ARG A 1 362 ? -4.973 -8.037 -44.206 1.00 37.12 362 ARG A O 1
ATOM 2788 N N . VAL A 1 363 ? -3.936 -9.104 -42.516 1.00 40.72 363 VAL A N 1
ATOM 2789 C CA . VAL A 1 363 ? -2.730 -9.462 -43.275 1.00 40.72 363 VAL A CA 1
ATOM 2790 C C . VAL A 1 363 ? -2.736 -10.965 -43.532 1.00 40.72 363 VAL A C 1
ATOM 2792 O O . VAL A 1 363 ? -3.040 -11.746 -42.632 1.00 40.72 363 VAL A O 1
ATOM 2795 N N . GLN A 1 364 ? -2.430 -11.361 -44.768 1.00 39.72 364 GLN A N 1
ATOM 2796 C CA . GLN A 1 364 ? -2.278 -12.755 -45.173 1.00 39.72 364 GLN A CA 1
ATOM 2797 C C . GLN A 1 364 ? -0.895 -12.932 -45.805 1.00 39.72 364 GLN A C 1
ATOM 2799 O O . GLN A 1 364 ? -0.512 -12.161 -46.687 1.00 39.72 364 GLN A O 1
ATOM 2804 N N . LEU A 1 365 ? -0.153 -13.931 -45.331 1.00 39.09 365 LEU A N 1
ATOM 2805 C CA . LEU A 1 365 ? 1.125 -14.339 -45.908 1.00 39.09 365 LEU A CA 1
ATOM 2806 C C . LEU A 1 365 ? 0.849 -15.295 -47.078 1.00 39.09 365 LEU A C 1
ATOM 2808 O O . LEU A 1 365 ? 0.018 -16.196 -46.957 1.00 39.09 365 LEU A O 1
ATOM 2812 N N . GLU A 1 366 ? 1.487 -15.075 -48.230 1.00 34.62 366 GLU A N 1
ATOM 2813 C CA . GLU A 1 366 ? 1.369 -15.995 -49.369 1.00 34.62 366 GLU A CA 1
ATOM 2814 C C . GLU A 1 366 ? 2.108 -17.306 -49.059 1.00 34.62 366 GLU A C 1
ATOM 2816 O O . GLU A 1 366 ? 3.294 -17.283 -48.749 1.00 34.62 366 GLU A O 1
ATOM 2821 N N . GLY A 1 367 ? 1.401 -18.438 -49.159 1.00 39.94 367 GLY A N 1
ATOM 2822 C CA . GLY A 1 367 ? 1.958 -19.789 -48.994 1.00 39.94 367 GLY A CA 1
ATOM 2823 C C . GLY A 1 367 ? 1.422 -20.585 -47.800 1.00 39.94 367 GLY A C 1
ATOM 2824 O O . GLY A 1 367 ? 1.565 -21.801 -47.788 1.00 39.94 367 GLY A O 1
ATOM 2825 N N . GLU A 1 368 ? 0.744 -19.939 -46.848 1.00 36.91 368 GLU A N 1
ATOM 2826 C CA . GLU A 1 368 ? 0.207 -20.591 -45.643 1.00 36.91 368 GLU A CA 1
ATOM 2827 C C . GLU A 1 368 ? -1.319 -20.815 -45.741 1.00 36.91 368 GLU A C 1
ATOM 2829 O O . GLU A 1 368 ? -2.053 -19.911 -46.175 1.00 36.91 368 GLU A O 1
ATOM 2834 N N . PRO A 1 369 ? -1.848 -21.987 -45.332 1.00 35.47 369 PRO A N 1
ATOM 2835 C CA . PRO A 1 369 ? -3.286 -22.182 -45.182 1.00 35.47 369 PRO A CA 1
ATOM 2836 C C . PRO A 1 369 ? -3.843 -21.246 -44.095 1.00 35.47 369 PRO A C 1
ATOM 2838 O O . PRO A 1 369 ? -3.188 -20.927 -43.111 1.00 35.47 369 PRO A O 1
ATOM 2841 N N . ALA A 1 370 ? -5.061 -20.749 -44.312 1.00 38.16 370 ALA A N 1
ATOM 2842 C CA . ALA A 1 370 ? -5.613 -19.547 -43.687 1.00 38.16 370 ALA A CA 1
ATOM 2843 C C . ALA A 1 370 ? -5.628 -19.519 -42.139 1.00 38.16 370 ALA A C 1
ATOM 2845 O O . ALA A 1 370 ? -6.653 -19.794 -41.518 1.00 38.16 370 ALA A O 1
ATOM 2846 N N . SER A 1 371 ? -4.554 -19.039 -41.513 1.00 36.47 371 SER A N 1
ATOM 2847 C CA . SER A 1 371 ? -4.568 -18.531 -40.136 1.00 36.47 371 SER A CA 1
ATOM 2848 C C . SER A 1 371 ? -4.340 -17.018 -40.148 1.00 36.47 371 SER A C 1
ATOM 2850 O O . SER A 1 371 ? -3.237 -16.534 -40.391 1.00 36.47 371 SER A O 1
ATOM 2852 N N . ALA A 1 372 ? -5.413 -16.250 -39.946 1.00 34.44 372 ALA A N 1
ATOM 2853 C CA . ALA A 1 372 ? -5.373 -14.789 -39.964 1.00 34.44 372 ALA A CA 1
ATOM 2854 C C . ALA A 1 372 ? -4.916 -14.230 -38.609 1.00 34.44 372 ALA A C 1
ATOM 2856 O O . ALA A 1 372 ? -5.469 -14.596 -37.573 1.00 34.44 372 ALA A O 1
ATOM 2857 N N . VAL A 1 373 ? -3.976 -13.283 -38.626 1.00 33.06 373 VAL A N 1
ATOM 2858 C CA . VAL A 1 373 ? -3.549 -12.532 -37.437 1.00 33.06 373 VAL A CA 1
ATOM 2859 C C . VAL A 1 373 ? -4.106 -11.112 -37.522 1.00 33.06 373 VAL A C 1
ATOM 2861 O O . VAL A 1 373 ? -3.966 -10.435 -38.542 1.00 33.06 373 VAL A O 1
ATOM 2864 N N . TRP A 1 374 ? -4.754 -10.660 -36.449 1.00 33.03 374 TRP A N 1
ATOM 2865 C CA . TRP A 1 374 ? -5.188 -9.273 -36.294 1.00 33.03 374 TRP A CA 1
ATOM 2866 C C . TRP A 1 374 ? -4.133 -8.513 -35.500 1.00 33.03 374 TRP A C 1
ATOM 2868 O O . TRP A 1 374 ? -3.868 -8.855 -34.350 1.00 33.03 374 TRP A O 1
ATOM 2878 N N . VAL A 1 375 ? -3.554 -7.471 -36.092 1.00 35.31 375 VAL A N 1
ATOM 2879 C CA . VAL A 1 375 ? -2.585 -6.606 -35.409 1.00 35.31 375 VAL A CA 1
ATOM 2880 C C . VAL A 1 375 ? -3.226 -5.237 -35.200 1.00 35.31 375 VAL A C 1
ATOM 2882 O O . VAL A 1 375 ? -3.679 -4.603 -36.154 1.00 35.31 375 VAL A O 1
ATOM 2885 N N . GLY A 1 376 ? -3.310 -4.799 -33.944 1.00 28.25 376 GLY A N 1
ATOM 2886 C CA . GLY A 1 376 ? -3.623 -3.418 -33.588 1.00 28.25 376 GLY A CA 1
ATOM 2887 C C . GLY A 1 376 ? -2.333 -2.714 -33.190 1.00 28.25 376 GLY A C 1
ATOM 2888 O O . GLY A 1 376 ? -1.671 -3.166 -32.262 1.00 28.25 376 GLY A O 1
ATOM 2889 N N . ILE A 1 377 ? -1.971 -1.642 -33.893 1.00 37.62 377 ILE A N 1
ATOM 2890 C CA . ILE A 1 377 ? -0.810 -0.808 -33.567 1.00 37.62 377 ILE A CA 1
ATOM 2891 C C . ILE A 1 377 ? -1.346 0.550 -33.116 1.00 37.62 377 ILE A C 1
ATOM 2893 O O . ILE A 1 377 ? -2.098 1.187 -33.853 1.00 37.62 377 ILE A O 1
ATOM 2897 N N . SER A 1 378 ? -0.981 0.975 -31.910 1.00 30.20 378 SER A N 1
ATOM 2898 C CA . SER A 1 378 ? -1.116 2.359 -31.456 1.00 30.20 378 SER A CA 1
ATOM 2899 C C . SER A 1 378 ? 0.276 2.984 -31.400 1.00 30.20 378 SER A C 1
ATOM 2901 O O . SER A 1 378 ? 1.131 2.501 -30.661 1.00 30.20 378 SER A O 1
ATOM 2903 N N . ASP A 1 379 ? 0.469 3.994 -32.246 1.00 35.03 379 ASP A N 1
ATOM 2904 C CA . ASP A 1 379 ? 1.572 4.954 -32.373 1.00 35.03 379 ASP A CA 1
ATOM 2905 C C . ASP A 1 379 ? 2.858 4.683 -31.575 1.00 35.03 379 ASP A C 1
ATOM 2907 O O . ASP A 1 379 ? 3.119 5.304 -30.548 1.00 35.03 379 ASP A O 1
ATOM 2911 N N . VAL A 1 380 ? 3.722 3.836 -32.141 1.00 32.22 380 VAL A N 1
ATOM 2912 C CA . VAL A 1 380 ? 5.182 3.988 -32.056 1.00 32.22 380 VAL A CA 1
ATOM 2913 C C . VAL A 1 380 ? 5.762 3.588 -33.416 1.00 32.22 380 VAL A C 1
ATOM 2915 O O . VAL A 1 380 ? 5.679 2.432 -33.827 1.00 32.22 380 VAL A O 1
ATOM 2918 N N . GLU A 1 381 ? 6.326 4.553 -34.140 1.00 32.94 381 GLU A N 1
ATOM 2919 C CA . GLU A 1 381 ? 7.068 4.312 -35.381 1.00 32.94 381 GLU A CA 1
ATOM 2920 C C . GLU A 1 381 ? 8.464 3.784 -35.003 1.00 32.94 381 GLU A C 1
ATOM 2922 O O . GLU A 1 381 ? 9.319 4.541 -34.547 1.00 32.94 381 GLU A O 1
ATOM 2927 N N . ILE A 1 382 ? 8.707 2.478 -35.153 1.00 34.16 382 ILE A N 1
ATOM 2928 C CA . ILE A 1 382 ? 10.065 1.916 -35.116 1.00 34.16 382 ILE A CA 1
ATOM 2929 C C . ILE A 1 382 ? 10.304 1.187 -36.431 1.00 34.16 382 ILE A C 1
ATOM 2931 O O . ILE A 1 382 ? 9.804 0.084 -36.656 1.00 34.16 382 ILE A O 1
ATOM 2935 N N . ASN A 1 383 ? 11.088 1.80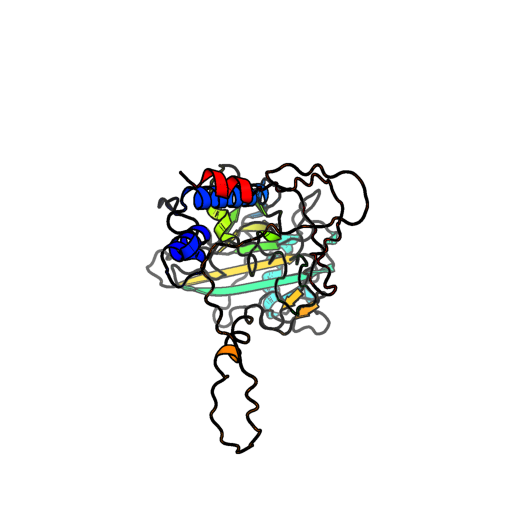9 -37.310 1.00 35.47 383 ASN A N 1
ATOM 2936 C CA . ASN A 1 383 ? 11.605 1.156 -38.503 1.00 35.47 383 ASN A CA 1
ATOM 2937 C C . ASN A 1 383 ? 12.796 0.272 -38.108 1.00 35.47 383 ASN A C 1
ATOM 2939 O O . ASN A 1 383 ? 13.952 0.688 -38.176 1.00 35.47 383 ASN A O 1
ATOM 2943 N N . LEU A 1 384 ? 12.500 -0.948 -37.655 1.00 34.97 384 LEU A N 1
ATOM 2944 C CA . LEU A 1 384 ? 13.522 -1.916 -37.248 1.00 34.97 384 LEU A CA 1
ATOM 2945 C C . LEU A 1 384 ? 14.489 -2.243 -38.398 1.00 34.97 384 LEU A C 1
ATOM 2947 O O . LEU A 1 384 ? 15.673 -2.420 -38.151 1.00 34.97 384 LEU A O 1
ATOM 2951 N N . ALA A 1 385 ? 14.027 -2.246 -39.652 1.00 33.19 385 ALA A N 1
ATOM 2952 C CA . ALA A 1 385 ? 14.868 -2.565 -40.807 1.00 33.19 385 ALA A CA 1
ATOM 2953 C C . ALA A 1 385 ? 15.919 -1.479 -41.108 1.00 33.19 385 ALA A C 1
ATOM 2955 O O . ALA A 1 385 ? 17.051 -1.808 -41.438 1.00 33.19 385 ALA A O 1
ATOM 2956 N N . GLN A 1 386 ? 15.583 -0.195 -40.942 1.00 34.47 386 GLN A N 1
ATOM 2957 C CA . GLN A 1 386 ? 16.554 0.894 -41.123 1.00 34.47 386 GLN A CA 1
ATOM 2958 C C . GLN A 1 386 ? 17.588 0.943 -39.987 1.00 34.47 386 GLN A C 1
ATOM 2960 O O . GLN A 1 386 ? 18.759 1.209 -40.238 1.00 34.47 386 GLN A O 1
ATOM 2965 N N . ALA A 1 387 ? 17.181 0.602 -38.760 1.00 34.41 387 ALA A N 1
ATOM 2966 C CA . ALA A 1 387 ? 18.104 0.474 -37.634 1.00 34.41 387 ALA A CA 1
ATOM 2967 C C . ALA A 1 387 ? 19.126 -0.660 -37.839 1.00 34.41 387 ALA A C 1
ATOM 2969 O O . ALA A 1 387 ? 20.273 -0.517 -37.430 1.00 34.41 387 ALA A O 1
ATOM 2970 N N . PHE A 1 388 ? 18.745 -1.764 -38.493 1.00 36.53 388 PHE A N 1
ATOM 2971 C CA . PHE A 1 388 ? 19.677 -2.856 -38.801 1.00 36.53 388 PHE A CA 1
ATOM 2972 C C . PHE A 1 388 ? 20.683 -2.509 -39.910 1.00 36.53 388 PHE A C 1
ATOM 2974 O O . PHE A 1 388 ? 21.825 -2.960 -39.840 1.00 36.53 388 PHE A O 1
ATOM 2981 N N . GLU A 1 389 ? 20.304 -1.673 -40.880 1.00 34.34 389 GLU A N 1
ATOM 2982 C CA . GLU A 1 389 ? 21.174 -1.344 -42.018 1.00 34.34 389 GLU A CA 1
ATOM 2983 C C . GLU A 1 389 ? 22.194 -0.235 -41.705 1.00 34.34 389 GLU A C 1
ATOM 2985 O O . GLU A 1 389 ? 23.291 -0.244 -42.257 1.00 34.34 389 GLU A O 1
ATOM 2990 N N . GLU A 1 390 ? 21.894 0.667 -40.764 1.00 34.78 390 GLU A N 1
ATOM 2991 C CA . GLU A 1 390 ? 22.849 1.676 -40.266 1.00 34.78 390 GLU A CA 1
ATOM 2992 C C . GLU A 1 390 ? 23.864 1.102 -39.249 1.00 34.78 390 GLU A C 1
ATOM 2994 O O . GLU A 1 390 ? 24.884 1.730 -38.977 1.00 34.78 390 GLU A O 1
ATOM 2999 N N . LEU A 1 391 ? 23.630 -0.110 -38.724 1.00 36.06 391 LEU A N 1
ATOM 3000 C CA . LEU A 1 391 ? 24.518 -0.817 -37.783 1.00 36.06 391 LEU A CA 1
ATOM 3001 C C . LEU A 1 391 ? 25.564 -1.721 -38.466 1.00 36.06 391 LEU A C 1
ATOM 3003 O O . LEU A 1 391 ? 26.343 -2.384 -37.782 1.00 36.06 391 LEU A O 1
ATOM 3007 N N . ARG A 1 392 ? 25.605 -1.752 -39.804 1.00 32.56 392 ARG A N 1
ATOM 3008 C CA . ARG A 1 392 ? 26.686 -2.371 -40.589 1.00 32.56 392 ARG A CA 1
ATOM 3009 C C . ARG A 1 392 ? 27.717 -1.316 -41.011 1.00 32.56 392 ARG A C 1
ATOM 3011 O O . ARG A 1 392 ? 27.811 -0.989 -42.193 1.00 32.56 392 ARG A O 1
ATOM 3018 N N . VAL A 1 393 ? 28.495 -0.805 -40.055 1.00 34.19 393 VAL A N 1
ATOM 3019 C CA . VAL A 1 393 ? 29.783 -0.127 -40.310 1.00 34.19 393 VAL A CA 1
ATOM 3020 C C . VAL A 1 393 ? 30.813 -0.617 -39.312 1.00 34.19 393 VAL A C 1
ATOM 3022 O O . VAL A 1 393 ? 30.519 -0.548 -38.098 1.00 34.19 393 VAL A O 1
#

Radius of gyration: 28.02 Å; chains: 1; bounding box: 54×72×78 Å

Foldseek 3Di:
DDPPDPDQFPVLVVLVVLCVDPVHPSVVCNPVVVVSVVVVVVVLVVLLVQKAFALVQKDFQDDAQDQADAPQVDGDFFWQEKAAQPDLVSAPPVCSSCVSVSVSNCVGPQADPVLHRDIKTKGKGWDWAFFQDFPDDFAKFFQWQQQDCDPPDPRHRHTWAQQQWDRPPHTHWFKKKAKQAWQQKKWQNRIFRRHSVCQHGNGHNSNSPVSLVVDPNRDIDIGHGGTIMTGGRRTMMGGGGHHDDPPRDRIDTMIIIMMGGHDTQEDEPVRGDYRPPVVGGHPHHYHPDDSPPDDPPPVVVVPPPDDDDDDDDDDDDDDDDDDDDDDDPDDDDDFDKDFDDDDDWDDDPQDTDDDDDDDWGWTDTPPDDDDIDIDDDDDDDDPVSVVVVVPPD